Protein 6E4D (pdb70)

InterPro domains:
  IPR000914 Solute-binding protein family 5 domain [PF00496] (77-462)
  IPR030678 Peptide/nickel binding protein, MppA-type [PIRSF002741] (38-528)
  IPR039424 Solute-binding protein family 5 [PTHR30290] (8-529)

Nearest PDB structures (foldseek):
  6e4d-assembly1_A  TM=1.002E+00  e=0.000E+00  Mycobacterium tuberculosis
  6e3d-assembly1_A  TM=9.980E-01  e=0.000E+00  Mycobacterium tuberculosis
  7jls-assembly1_A  TM=9.996E-01  e=0.000E+00  Mycobacterium tuberculosis H37Rv
  8wdb-assembly1_A  TM=8.717E-01  e=2.546E-99  Mycobacterium tuberculosis H37Rv
  8xfc-assembly1_A  TM=8.555E-01  e=4.239E-90  Mycobacterium tuberculosis H37Rv

Structure (mmCIF, N/CA/C/O backbone):
data_6E4D
#
_entry.id   6E4D
#
_cell.length_a   52.620
_cell.length_b   68.951
_cell.length_c   62.108
_cell.angle_alpha   90.000
_cell.angle_beta   106.340
_cell.angle_gamma   90.000
#
_symmetry.space_group_name_H-M   'P 1 21 1'
#
loop_
_entity.id
_entity.type
_entity.pdbx_description
1 polymer 'Periplasmic dipeptide-binding lipoprotein DPPA'
2 polymer VAL-VAL-VAL-ALA
3 water water
#
loop_
_atom_site.group_PDB
_atom_site.id
_atom_site.type_symbol
_atom_site.label_atom_id
_atom_site.label_alt_id
_atom_site.label_comp_id
_atom_site.label_asym_id
_atom_site.label_entity_id
_atom_site.label_seq_id
_atom_site.pdbx_PDB_ins_code
_atom_site.Cartn_x
_atom_site.Cartn_y
_atom_site.Cartn_z
_atom_site.occupancy
_atom_site.B_iso_or_equiv
_atom_site.auth_seq_id
_atom_site.auth_comp_id
_atom_site.auth_asym_id
_atom_site.auth_atom_id
_atom_site.pdbx_PDB_model_num
ATOM 1 N N . PRO A 1 1 ? 24.776 7.537 -8.636 1.00 55.00 32 PRO A N 1
ATOM 2 C CA . PRO A 1 1 ? 23.868 6.634 -7.916 1.00 54.04 32 PRO A CA 1
ATOM 3 C C . PRO A 1 1 ? 22.476 7.231 -7.694 1.00 51.57 32 PRO A C 1
ATOM 4 O O . PRO A 1 1 ? 22.282 8.034 -6.782 1.00 51.64 32 PRO A O 1
ATOM 15 N N . ASP A 1 2 ? 21.519 6.828 -8.537 1.00 48.42 33 ASP A N 1
ATOM 16 C CA . ASP A 1 2 ? 20.158 7.348 -8.439 1.00 44.66 33 ASP A CA 1
ATOM 17 C C . ASP A 1 2 ? 19.518 7.013 -7.097 1.00 38.10 33 ASP A C 1
ATOM 18 O O . ASP A 1 2 ? 18.660 7.760 -6.614 1.00 38.65 33 ASP A O 1
ATOM 27 N N . VAL A 1 3 ? 19.913 5.906 -6.493 1.00 30.98 34 VAL A N 1
ATOM 28 C CA . VAL A 1 3 ? 19.289 5.416 -5.269 1.00 25.77 34 VAL A CA 1
ATOM 29 C C . VAL A 1 3 ? 19.736 6.253 -4.076 1.00 19.99 34 VAL A C 1
ATOM 30 O O . VAL A 1 3 ? 20.865 6.756 -4.028 1.00 19.58 34 VAL A O 1
ATOM 43 N N . VAL A 1 4 ? 18.838 6.403 -3.104 1.00 17.19 35 VAL A N 1
ATOM 44 C CA . VAL A 1 4 ? 19.144 7.099 -1.855 1.00 15.97 35 VAL A CA 1
ATOM 45 C C . VAL A 1 4 ? 19.908 6.156 -0.934 1.00 15.14 35 VAL A C 1
ATOM 46 O O . VAL A 1 4 ? 19.428 5.066 -0.609 1.00 14.72 35 VAL A O 1
ATOM 59 N N . LEU A 1 5 ? 21.083 6.588 -0.486 1.00 15.11 36 LEU A N 1
ATOM 60 C CA . LEU A 1 5 ? 21.926 5.805 0.408 1.00 15.30 36 LEU A CA 1
ATOM 61 C C . LEU A 1 5 ? 21.655 6.228 1.848 1.00 13.95 36 LEU A C 1
ATOM 62 O O . LEU A 1 5 ? 21.864 7.391 2.206 1.00 14.19 36 LEU A O 1
ATOM 78 N N . VAL A 1 6 ? 21.200 5.283 2.676 1.00 14.34 37 VAL A N 1
ATOM 79 C CA . VAL A 1 6 ? 20.875 5.555 4.071 1.00 12.77 37 VAL A CA 1
ATOM 80 C C . VAL A 1 6 ? 21.545 4.503 4.943 1.00 13.25 37 VAL A C 1
ATOM 81 O O . VAL A 1 6 ? 21.901 3.421 4.477 1.00 14.09 37 VAL A O 1
ATOM 94 N N . ASN A 1 7 ? 21.707 4.821 6.224 1.00 13.68 38 ASN A N 1
ATOM 95 C CA . ASN A 1 7 ? 22.330 3.868 7.132 1.00 13.32 38 ASN A CA 1
ATOM 96 C C . ASN A 1 7 ? 21.319 2.858 7.673 1.00 12.41 38 ASN A C 1
ATOM 97 O O . ASN A 1 7 ? 20.130 3.147 7.849 1.00 11.67 38 ASN A O 1
ATOM 108 N N . GLY A 1 8 ? 21.814 1.661 7.942 1.00 11.98 39 GLY A N 1
ATOM 109 C CA . GLY A 1 8 ? 21.037 0.648 8.615 1.00 12.14 39 GLY A CA 1
ATOM 110 C C . GLY A 1 8 ? 21.962 -0.364 9.254 1.00 11.95 39 GLY A C 1
ATOM 111 O O . GLY A 1 8 ? 23.141 -0.086 9.486 1.00 12.62 39 GLY A O 1
ATOM 115 N N . GLY A 1 9 ? 21.419 -1.552 9.524 1.00 12.28 40 GLY A N 1
ATOM 116 C CA . GLY A 1 9 ? 22.222 -2.654 10.031 1.00 11.85 40 GLY A CA 1
ATOM 117 C C . GLY A 1 9 ? 21.601 -3.991 9.692 1.00 11.84 40 GLY A C 1
ATOM 118 O O . GLY A 1 9 ? 20.416 -4.083 9.364 1.00 11.42 40 GLY A O 1
ATOM 122 N N . GLU A 1 10 ? 22.418 -5.036 9.787 1.00 12.01 41 GLU A N 1
ATOM 123 C CA . GLU A 1 10 ? 21.946 -6.379 9.486 1.00 12.18 41 GLU A CA 1
ATOM 124 C C . GLU A 1 10 ? 20.802 -6.730 10.433 1.00 11.99 41 GLU A C 1
ATOM 125 O O . GLU A 1 10 ? 20.959 -6.603 11.655 1.00 12.12 41 GLU A O 1
ATOM 137 N N . PRO A 1 11 ? 19.656 -7.165 9.926 1.00 12.97 42 PRO A N 1
ATOM 138 C CA . PRO A 1 11 ? 18.576 -7.604 10.808 1.00 13.72 42 PRO A CA 1
ATOM 139 C C . PRO A 1 11 ? 19.000 -8.826 11.601 1.00 13.55 42 PRO A C 1
ATOM 140 O O . PRO A 1 11 ? 19.566 -9.771 11.031 1.00 14.05 42 PRO A O 1
ATOM 151 N N . PRO A 1 12 ? 18.754 -8.859 12.913 1.00 13.32 43 PRO A N 1
ATOM 152 C CA . PRO A 1 12 ? 19.057 -10.087 13.669 1.00 13.90 43 PRO A CA 1
ATOM 153 C C . PRO A 1 12 ? 18.240 -11.281 13.235 1.00 14.46 43 PRO A C 1
ATOM 154 O O . PRO A 1 12 ? 18.684 -12.416 13.438 1.00 16.36 43 PRO A O 1
ATOM 165 N N . ASN A 1 13 ? 17.071 -11.077 12.644 1.00 13.56 44 ASN A N 1
ATOM 166 C CA . ASN A 1 13 ? 16.168 -12.174 12.340 1.00 12.38 44 ASN A CA 1
ATOM 167 C C . ASN A 1 13 ? 15.690 -12.103 10.905 1.00 12.11 44 ASN A C 1
ATOM 168 O O . ASN A 1 13 ? 15.760 -11.047 10.268 1.00 12.46 44 ASN A O 1
ATOM 179 N N . PRO A 1 14 ? 15.180 -13.213 10.370 1.00 13.20 45 PRO A N 1
ATOM 180 C CA . PRO A 1 14 ? 14.633 -13.196 9.012 1.00 13.16 45 PRO A CA 1
ATOM 181 C C . PRO A 1 14 ? 13.530 -12.159 8.877 1.00 12.42 45 PRO A C 1
ATOM 182 O O . PRO A 1 14 ? 12.903 -11.737 9.851 1.00 12.07 45 PRO A O 1
ATOM 193 N N . LEU A 1 15 ? 13.288 -11.760 7.630 1.00 11.55 46 LEU A N 1
ATOM 194 C CA . LEU A 1 15 ? 12.393 -10.642 7.324 1.00 11.70 46 LEU A CA 1
ATOM 195 C C . LEU A 1 15 ? 10.942 -11.117 7.240 1.00 12.17 46 LEU A C 1
ATOM 196 O O . LEU A 1 15 ? 10.299 -11.094 6.194 1.00 13.73 46 LEU A O 1
ATOM 212 N N . ILE A 1 16 ? 10.440 -11.537 8.391 1.00 10.88 47 ILE A N 1
ATOM 213 C CA . ILE A 1 16 ? 9.050 -11.916 8.621 1.00 10.85 47 ILE A CA 1
ATOM 214 C C . ILE A 1 16 ? 8.457 -10.857 9.541 1.00 10.40 47 ILE A C 1
ATOM 215 O O . ILE A 1 16 ? 8.993 -10.643 10.635 1.00 10.09 47 ILE A O 1
ATOM 231 N N . PRO A 1 17 ? 7.384 -10.159 9.152 1.00 9.57 48 PRO A N 1
ATOM 232 C CA . PRO A 1 17 ? 6.876 -9.087 10.031 1.00 9.94 48 PRO A CA 1
ATOM 233 C C . PRO A 1 17 ? 6.610 -9.508 11.473 1.00 9.40 48 PRO A C 1
ATOM 234 O O . PRO A 1 17 ? 7.075 -8.835 12.403 1.00 10.18 48 PRO A O 1
ATOM 245 N N . THR A 1 18 ? 5.896 -10.610 11.700 1.00 9.73 49 THR A N 1
ATOM 246 C CA . THR A 1 18 ? 5.608 -10.991 13.077 1.00 9.70 49 THR A CA 1
ATOM 247 C C . THR A 1 18 ? 6.835 -11.499 13.814 1.00 9.59 49 THR A C 1
ATOM 248 O O . THR A 1 18 ? 6.777 -11.666 15.040 1.00 10.83 49 THR A O 1
ATOM 259 N N . GLY A 1 19 ? 7.935 -11.742 13.104 1.00 8.87 50 GLY A N 1
ATOM 260 C CA . GLY A 1 19 ? 9.162 -12.209 13.710 1.00 10.55 50 GLY A CA 1
ATOM 261 C C . GLY A 1 19 ? 10.184 -11.119 13.920 1.00 10.86 50 GLY A C 1
ATOM 262 O O . GLY A 1 19 ? 11.334 -11.419 14.264 1.00 12.73 50 GLY A O 1
ATOM 266 N N . THR A 1 20 ? 9.806 -9.862 13.721 1.00 9.79 51 THR A N 1
ATOM 267 C CA . THR A 1 20 ? 10.721 -8.726 13.768 1.00 9.21 51 THR A CA 1
ATOM 268 C C . THR A 1 20 ? 10.335 -7.826 14.934 1.00 10.41 51 THR A C 1
ATOM 269 O O . THR A 1 20 ? 9.232 -7.272 14.956 1.00 12.13 51 THR A O 1
ATOM 280 N N . ASN A 1 21 ? 11.242 -7.679 15.901 1.00 9.66 52 ASN A N 1
ATOM 281 C CA . ASN A 1 21 ? 11.009 -6.805 17.043 1.00 9.62 52 ASN A CA 1
ATOM 282 C C . ASN A 1 21 ? 12.070 -5.724 17.189 1.00 9.38 52 ASN A C 1
ATOM 283 O O . ASN A 1 21 ? 12.155 -5.102 18.253 1.00 10.36 52 ASN A O 1
ATOM 294 N N . ASP A 1 22 ? 12.878 -5.479 16.158 1.00 9.44 53 ASP A N 1
ATOM 295 C CA . ASP A 1 22 ? 14.021 -4.585 16.267 1.00 10.38 53 ASP A CA 1
ATOM 296 C C . ASP A 1 22 ? 14.013 -3.600 15.107 1.00 9.88 53 ASP A C 1
ATOM 297 O O . ASP A 1 22 ? 13.375 -3.827 14.077 1.00 10.13 53 ASP A O 1
ATOM 306 N N . SER A 1 23 ? 14.765 -2.510 15.277 1.00 10.69 54 SER A N 1
ATOM 307 C CA . SER A 1 23 ? 14.754 -1.416 14.314 1.00 12.38 54 SER A CA 1
ATOM 308 C C . SER A 1 23 ? 15.546 -1.705 13.040 1.00 11.39 54 SER A C 1
ATOM 309 O O . SER A 1 23 ? 15.264 -1.085 12.005 1.00 11.56 54 SER A O 1
ATOM 317 N N . ASN A 1 24 ? 16.533 -2.605 13.084 1.00 11.82 55 ASN A N 1
ATOM 318 C CA . ASN A 1 24 ? 17.261 -2.945 11.863 1.00 11.83 55 ASN A CA 1
ATOM 319 C C . ASN A 1 24 ? 16.351 -3.679 10.889 1.00 10.71 55 ASN A C 1
ATOM 320 O O . ASN A 1 24 ? 16.204 -3.274 9.730 1.00 10.44 55 ASN A O 1
ATOM 331 N N . GLY A 1 25 ? 15.734 -4.768 11.343 1.00 10.08 56 GLY A N 1
ATOM 332 C CA . GLY A 1 25 ? 14.747 -5.435 10.518 1.00 10.32 56 GLY A CA 1
ATOM 333 C C . GLY A 1 25 ? 13.536 -4.563 10.255 1.00 10.17 56 GLY A C 1
ATOM 334 O O . GLY A 1 25 ? 12.972 -4.588 9.162 1.00 9.95 56 GLY A O 1
ATOM 338 N N . GLY A 1 26 ? 13.120 -3.792 11.260 1.00 10.23 57 GLY A N 1
ATOM 339 C CA . GLY A 1 26 ? 11.904 -3.012 11.132 1.00 10.28 57 GLY A CA 1
ATOM 340 C C . GLY A 1 26 ? 11.985 -1.981 10.029 1.00 11.09 57 GLY A C 1
ATOM 341 O O . GLY A 1 26 ? 11.030 -1.793 9.277 1.00 10.59 57 GLY A O 1
ATOM 345 N N . ARG A 1 27 ? 13.131 -1.310 9.899 1.00 11.24 58 ARG A N 1
ATOM 346 C CA . ARG A 1 27 ? 13.213 -0.293 8.858 1.00 12.17 58 ARG A CA 1
ATOM 347 C C . ARG A 1 27 ? 13.154 -0.885 7.452 1.00 11.96 58 ARG A C 1
ATOM 348 O O . ARG A 1 27 ? 12.770 -0.179 6.520 1.00 12.67 58 ARG A O 1
ATOM 369 N N . ILE A 1 28 ? 13.499 -2.163 7.282 1.00 10.66 59 ILE A N 1
ATOM 370 C CA . ILE A 1 28 ? 13.341 -2.833 5.991 1.00 10.51 59 ILE A CA 1
ATOM 371 C C . ILE A 1 28 ? 11.893 -3.287 5.796 1.00 10.47 59 ILE A C 1
ATOM 372 O O . ILE A 1 28 ? 11.262 -3.045 4.749 1.00 10.69 59 ILE A O 1
ATOM 388 N N . ILE A 1 29 ? 11.372 -4.000 6.798 1.00 10.04 60 ILE A N 1
ATOM 389 C CA . ILE A 1 29 ? 10.011 -4.524 6.750 1.00 11.24 60 ILE A CA 1
ATOM 390 C C . ILE A 1 29 ? 9.026 -3.421 6.401 1.00 10.10 60 ILE A C 1
ATOM 391 O O . ILE A 1 29 ? 8.107 -3.623 5.598 1.00 10.56 60 ILE A O 1
ATOM 407 N N . ASP A 1 30 ? 9.203 -2.236 6.989 1.00 9.96 61 ASP A N 1
ATOM 408 C CA . ASP A 1 30 ? 8.235 -1.170 6.769 1.00 10.45 61 ASP A CA 1
ATOM 409 C C . ASP A 1 30 ? 8.329 -0.561 5.377 1.00 10.68 61 ASP A C 1
ATOM 410 O O . ASP A 1 30 ? 7.442 0.209 4.998 1.00 10.97 61 ASP A O 1
ATOM 419 N N . ARG A 1 31 ? 9.381 -0.864 4.619 1.00 10.35 62 ARG A N 1
ATOM 420 C CA . ARG A 1 31 ? 9.427 -0.466 3.219 1.00 10.62 62 ARG A CA 1
ATOM 421 C C . ARG A 1 31 ? 8.750 -1.484 2.324 1.00 10.42 62 ARG A C 1
ATOM 422 O O . ARG A 1 31 ? 8.272 -1.122 1.236 1.00 11.86 62 ARG A O 1
ATOM 443 N N . LEU A 1 32 ? 8.711 -2.752 2.765 1.00 10.47 63 LEU A N 1
ATOM 444 C CA . LEU A 1 32 ? 8.262 -3.848 1.903 1.00 10.32 63 LEU A CA 1
ATOM 445 C C . LEU A 1 32 ? 6.770 -4.163 1.966 1.00 9.56 63 LEU A C 1
ATOM 446 O O . LEU A 1 32 ? 6.274 -4.880 1.082 1.00 10.98 63 LEU A O 1
ATOM 462 N N . PHE A 1 33 ? 6.051 -3.693 2.983 1.00 9.85 64 PHE A N 1
ATOM 463 C CA . PHE A 1 33 ? 4.658 -4.060 3.189 1.00 10.06 64 PHE A CA 1
ATOM 464 C C . PHE A 1 33 ? 3.795 -2.822 3.367 1.00 10.84 64 PHE A C 1
ATOM 465 O O . PHE A 1 33 ? 4.276 -1.745 3.723 1.00 11.44 64 PHE A O 1
ATOM 482 N N . ALA A 1 34 ? 2.499 -3.001 3.108 1.00 11.23 65 ALA A N 1
ATOM 483 C CA . ALA A 1 34 ? 1.483 -2.012 3.431 1.00 11.28 65 ALA A CA 1
ATOM 484 C C . ALA A 1 34 ? 0.397 -2.686 4.258 1.00 10.16 65 ALA A C 1
ATOM 485 O O . ALA A 1 34 ? -0.096 -3.760 3.894 1.00 10.43 65 ALA A O 1
ATOM 492 N N . GLY A 1 35 ? 0.066 -2.077 5.399 1.00 10.95 66 GLY A N 1
ATOM 493 C CA . GLY A 1 35 ? -0.943 -2.599 6.293 1.00 10.93 66 GLY A CA 1
ATOM 494 C C . GLY A 1 35 ? -2.297 -1.912 6.145 1.00 9.53 66 GLY A C 1
ATOM 495 O O . GLY A 1 35 ? -2.527 -1.068 5.280 1.00 10.30 66 GLY A O 1
ATOM 499 N N . LEU A 1 36 ? -3.214 -2.308 7.034 1.00 9.18 67 LEU A N 1
ATOM 500 C CA . LEU A 1 36 ? -4.562 -1.756 7.016 1.00 10.75 67 LEU A CA 1
ATOM 501 C C . LEU A 1 36 ? -4.532 -0.241 7.122 1.00 10.01 67 LEU A C 1
ATOM 502 O O . LEU A 1 36 ? -5.282 0.452 6.420 1.00 10.87 67 LEU A O 1
ATOM 518 N N . MET A 1 37 ? -3.684 0.282 8.007 1.00 9.44 68 MET A N 1
ATOM 519 C CA . MET A 1 37 ? -3.393 1.702 8.133 1.00 9.25 68 MET A CA 1
ATOM 520 C C . MET A 1 37 ? -1.931 1.937 7.778 1.00 9.43 68 MET A C 1
ATOM 521 O O . MET A 1 37 ? -1.096 1.031 7.863 1.00 10.46 68 MET A O 1
ATOM 535 N N . SER A 1 38 ? -1.629 3.178 7.406 1.00 9.89 69 SER A N 1
ATOM 536 C CA . SER A 1 38 ? -0.261 3.659 7.289 1.00 10.78 69 SER A CA 1
ATOM 537 C C . SER A 1 38 ? -0.099 4.859 8.211 1.00 10.61 69 SER A C 1
ATOM 538 O O . SER A 1 38 ? -1.073 5.540 8.537 1.00 11.58 69 SER A O 1
ATOM 546 N N . TYR A 1 39 ? 1.130 5.110 8.643 1.00 10.80 70 TYR A N 1
ATOM 547 C CA . TYR A 1 39 ? 1.419 6.212 9.551 1.00 11.09 70 TYR A CA 1
ATOM 548 C C . TYR A 1 39 ? 2.106 7.344 8.803 1.00 11.94 70 TYR A C 1
ATOM 549 O O . TYR A 1 39 ? 3.003 7.105 7.985 1.00 13.51 70 TYR A O 1
ATOM 567 N N . ASP A 1 40 ? 1.699 8.577 9.104 1.00 12.65 71 ASP A N 1
ATOM 568 C CA . ASP A 1 40 ? 2.426 9.736 8.607 1.00 13.88 71 ASP A CA 1
ATOM 569 C C . ASP A 1 40 ? 3.628 10.034 9.506 1.00 13.67 71 ASP A C 1
ATOM 570 O O . ASP A 1 40 ? 3.944 9.298 10.445 1.00 13.22 71 ASP A O 1
ATOM 579 N N . ALA A 1 41 ? 4.310 11.140 9.209 1.00 15.20 72 ALA A N 1
ATOM 580 C CA . ALA A 1 41 ? 5.562 11.447 9.889 1.00 15.38 72 ALA A CA 1
ATOM 581 C C . ALA A 1 41 ? 5.372 11.730 11.371 1.00 15.24 72 ALA A C 1
ATOM 582 O O . ALA A 1 41 ? 6.333 11.593 12.134 1.00 15.57 72 ALA A O 1
ATOM 589 N N . VAL A 1 42 ? 4.168 12.112 11.802 1.00 15.31 73 VAL A N 1
ATOM 590 C CA . VAL A 1 42 ? 3.900 12.330 13.223 1.00 16.11 73 VAL A CA 1
ATOM 591 C C . VAL A 1 42 ? 3.201 11.136 13.869 1.00 15.48 73 VAL A C 1
ATOM 592 O O . VAL A 1 42 ? 2.780 11.221 15.026 1.00 16.20 73 VAL A O 1
ATOM 605 N N . GLY A 1 43 ? 3.069 10.023 13.150 1.00 13.58 74 GLY A N 1
ATOM 606 C CA . GLY A 1 43 ? 2.510 8.813 13.714 1.00 13.83 74 GLY A CA 1
ATOM 607 C C . GLY A 1 43 ? 1.003 8.727 13.669 1.00 14.67 74 GLY A C 1
ATOM 608 O O . GLY A 1 43 ? 0.433 7.842 14.321 1.00 16.18 74 GLY A O 1
ATOM 612 N N . LYS A 1 44 ? 0.340 9.608 12.920 1.00 13.97 75 LYS A N 1
ATOM 613 C CA . LYS A 1 44 ? -1.105 9.538 12.796 1.00 14.51 75 LYS A CA 1
ATOM 614 C C . LYS A 1 44 ? -1.460 8.502 11.736 1.00 13.25 75 LYS A C 1
ATOM 615 O O . LYS A 1 44 ? -0.866 8.510 10.654 1.00 12.81 75 LYS A O 1
ATOM 634 N N . PRO A 1 45 ? -2.403 7.604 12.003 1.00 13.14 76 PRO A N 1
ATOM 635 C CA . PRO A 1 45 ? -2.776 6.595 11.008 1.00 12.87 76 PRO A CA 1
ATOM 636 C C . PRO A 1 45 ? -3.844 7.083 10.040 1.00 12.77 76 PRO A C 1
ATOM 637 O O . PRO A 1 45 ? -4.720 7.880 10.380 1.00 14.76 76 PRO A O 1
ATOM 648 N N . SER A 1 46 ? -3.747 6.573 8.808 1.00 11.51 77 SER A N 1
ATOM 649 C CA . SER A 1 46 ? -4.743 6.757 7.758 1.00 11.88 77 SER A CA 1
ATOM 650 C C . SER A 1 46 ? -5.011 5.417 7.101 1.00 11.23 77 SER A C 1
ATOM 651 O O . SER A 1 46 ? -4.124 4.563 7.011 1.00 11.26 77 SER A O 1
ATOM 659 N N . LEU A 1 47 ? -6.243 5.246 6.628 1.00 10.33 78 LEU A N 1
ATOM 660 C CA . LEU A 1 47 ? -6.596 4.025 5.919 1.00 10.16 78 LEU A CA 1
ATOM 661 C C . LEU A 1 47 ? -5.667 3.839 4.728 1.00 9.97 78 LEU A C 1
ATOM 662 O O . LEU A 1 47 ? -5.437 4.771 3.949 1.00 11.33 78 LEU A O 1
ATOM 678 N N . GLU A 1 48 ? -5.139 2.622 4.593 1.00 10.34 79 GLU A N 1
ATOM 679 C CA . GLU A 1 48 ? -4.174 2.286 3.554 1.00 10.16 79 GLU A CA 1
ATOM 680 C C . GLU A 1 48 ? -4.734 1.104 2.765 1.00 10.64 79 GLU A C 1
ATOM 681 O O . GLU A 1 48 ? -5.447 1.311 1.777 1.00 11.49 79 GLU A O 1
ATOM 693 N N . VAL A 1 49 ? -4.466 -0.133 3.196 1.00 9.72 80 VAL A N 1
ATOM 694 C CA . VAL A 1 49 ? -5.073 -1.290 2.538 1.00 10.27 80 VAL A CA 1
ATOM 695 C C . VAL A 1 49 ? -6.530 -1.448 2.958 1.00 10.13 80 VAL A C 1
ATOM 696 O O . VAL A 1 49 ? -7.341 -1.977 2.192 1.00 11.64 80 VAL A O 1
ATOM 709 N N . ALA A 1 50 ? -6.896 -0.997 4.155 1.00 11.20 81 ALA A N 1
ATOM 710 C CA . ALA A 1 50 ? -8.286 -1.078 4.586 1.00 11.19 81 ALA A CA 1
ATOM 711 C C . ALA A 1 50 ? -9.132 -0.030 3.876 1.00 12.99 81 ALA A C 1
ATOM 712 O O . ALA A 1 50 ? -8.753 1.138 3.785 1.00 12.85 81 ALA A O 1
ATOM 719 N N . GLN A 1 51 ? -10.292 -0.459 3.382 1.00 13.57 82 GLN A N 1
ATOM 720 C CA . GLN A 1 51 ? -11.317 0.473 2.933 1.00 14.59 82 GLN A CA 1
ATOM 721 C C . GLN A 1 51 ? -12.028 1.123 4.112 1.00 14.28 82 GLN A C 1
ATOM 722 O O . GLN A 1 51 ? -12.417 2.295 4.035 1.00 15.02 82 GLN A O 1
ATOM 736 N N . SER A 1 52 ? -12.214 0.383 5.201 1.00 13.74 83 SER A N 1
ATOM 737 C CA . SER A 1 52 ? -12.820 0.931 6.404 1.00 14.36 83 SER A CA 1
ATOM 738 C C . SER A 1 52 ? -12.408 0.078 7.593 1.00 12.82 83 SER A C 1
ATOM 739 O O . SER A 1 52 ? -12.192 -1.132 7.465 1.00 13.54 83 SER A O 1
ATOM 747 N N . ILE A 1 53 ? -12.306 0.729 8.749 1.00 12.65 84 ILE A N 1
ATOM 748 C CA . ILE A 1 53 ? -12.084 0.068 10.030 1.00 12.80 84 ILE A CA 1
ATOM 749 C C . ILE A 1 53 ? -13.108 0.673 10.982 1.00 13.91 84 ILE A C 1
ATOM 750 O O . ILE A 1 53 ? -13.007 1.855 11.337 1.00 16.91 84 ILE A O 1
ATOM 766 N N . GLU A 1 54 ? -14.095 -0.121 11.387 1.00 14.04 85 GLU A N 1
ATOM 767 C CA . GLU A 1 54 ? -15.228 0.367 12.165 1.00 15.22 85 GLU A CA 1
ATOM 768 C C . GLU A 1 54 ? -15.242 -0.304 13.526 1.00 15.01 85 GLU A C 1
ATOM 769 O O . GLU A 1 54 ? -15.249 -1.536 13.615 1.00 16.82 85 GLU A O 1
ATOM 781 N N . SER A 1 55 ? -15.250 0.509 14.578 1.00 16.81 86 SER A N 1
ATOM 782 C CA . SER A 1 55 ? -15.533 0.035 15.926 1.00 17.43 86 SER A CA 1
ATOM 783 C C . SER A 1 55 ? -16.162 1.179 16.698 1.00 19.54 86 SER A C 1
ATOM 784 O O . SER A 1 55 ? -15.574 2.260 16.794 1.00 21.41 86 SER A O 1
ATOM 792 N N . ALA A 1 56 ? -17.351 0.941 17.243 1.00 19.97 87 ALA A N 1
ATOM 793 C CA . ALA A 1 56 ? -17.987 1.905 18.126 1.00 22.35 87 ALA A CA 1
ATOM 794 C C . ALA A 1 56 ? -17.568 1.731 19.579 1.00 25.17 87 ALA A C 1
ATOM 795 O O . ALA A 1 56 ? -17.845 2.613 20.399 1.00 26.96 87 ALA A O 1
ATOM 802 N N . ASP A 1 57 ? -16.887 0.632 19.911 1.00 24.67 88 ASP A N 1
ATOM 803 C CA . ASP A 1 57 ? -16.721 0.222 21.296 1.00 23.61 88 ASP A CA 1
ATOM 804 C C . ASP A 1 57 ? -15.306 -0.194 21.669 1.00 22.93 88 ASP A C 1
ATOM 805 O O . ASP A 1 57 ? -15.068 -0.505 22.842 1.00 24.14 88 ASP A O 1
ATOM 814 N N . ASN A 1 58 ? -14.362 -0.203 20.726 1.00 20.16 89 ASN A N 1
ATOM 815 C CA . ASN A 1 58 ? -13.002 -0.684 20.966 1.00 20.34 89 ASN A CA 1
ATOM 816 C C . ASN A 1 58 ? -12.975 -2.151 21.383 1.00 17.05 89 ASN A C 1
ATOM 817 O O . ASN A 1 58 ? -11.981 -2.620 21.948 1.00 16.36 89 ASN A O 1
ATOM 828 N N . VAL A 1 59 ? -14.065 -2.869 21.101 1.00 15.96 90 VAL A N 1
ATOM 829 C CA . VAL A 1 59 ? -14.184 -4.300 21.349 1.00 15.24 90 VAL A CA 1
ATOM 830 C C . VAL A 1 59 ? -14.465 -5.055 20.059 1.00 14.05 90 VAL A C 1
ATOM 831 O O . VAL A 1 59 ? -13.793 -6.044 19.740 1.00 14.11 90 VAL A O 1
ATOM 844 N N . ASN A 1 60 ? -15.470 -4.613 19.312 1.00 14.24 91 ASN A N 1
ATOM 845 C CA . ASN A 1 60 ? -15.878 -5.249 18.072 1.00 15.05 91 ASN A CA 1
ATOM 846 C C . ASN A 1 60 ? -15.412 -4.389 16.910 1.00 15.57 91 ASN A C 1
ATOM 847 O O . ASN A 1 60 ? -15.686 -3.187 16.877 1.00 15.97 91 ASN A O 1
ATOM 858 N N . TYR A 1 61 ? -14.721 -5.009 15.962 1.00 14.54 92 TYR A N 1
ATOM 859 C CA . TYR A 1 61 ? -14.173 -4.329 14.804 1.00 14.77 92 TYR A CA 1
ATOM 860 C C . TYR A 1 61 ? -14.680 -5.008 13.549 1.00 14.82 92 TYR A C 1
ATOM 861 O O . TYR A 1 61 ? -14.673 -6.238 13.452 1.00 16.26 92 TYR A O 1
ATOM 879 N N . ARG A 1 62 ? -15.096 -4.201 12.585 1.00 13.99 93 ARG A N 1
ATOM 880 C CA . ARG A 1 62 ? -15.398 -4.672 11.244 1.00 13.71 93 ARG A CA 1
ATOM 881 C C . ARG A 1 62 ? -14.377 -4.031 10.312 1.00 14.16 93 ARG A C 1
ATOM 882 O O . ARG A 1 62 ? -14.243 -2.804 10.292 1.00 14.73 93 ARG A O 1
ATOM 903 N N . ILE A 1 63 ? -13.637 -4.853 9.573 1.00 13.12 94 ILE A N 1
ATOM 904 C CA . ILE A 1 63 ? -12.559 -4.388 8.711 1.00 12.69 94 ILE A CA 1
ATOM 905 C C . ILE A 1 63 ? -12.879 -4.835 7.293 1.00 12.66 94 ILE A C 1
ATOM 906 O O . ILE A 1 63 ? -13.075 -6.031 7.041 1.00 12.70 94 ILE A O 1
ATOM 922 N N . THR A 1 64 ? -12.940 -3.881 6.372 1.00 13.12 95 THR A N 1
ATOM 923 C CA . THR A 1 64 ? -13.084 -4.187 4.955 1.00 14.28 95 THR A CA 1
ATOM 924 C C . THR A 1 64 ? -11.784 -3.831 4.251 1.00 13.25 95 THR A C 1
ATOM 925 O O . THR A 1 64 ? -11.145 -2.832 4.583 1.00 14.34 95 THR A O 1
ATOM 936 N N . VAL A 1 65 ? -11.397 -4.671 3.299 1.00 12.42 96 VAL A N 1
ATOM 937 C CA . VAL A 1 65 ? -10.137 -4.552 2.576 1.00 13.05 96 VAL A CA 1
ATOM 938 C C . VAL A 1 65 ? -10.432 -3.938 1.215 1.00 13.83 96 VAL A C 1
ATOM 939 O O . VAL A 1 65 ? -11.356 -4.375 0.517 1.00 14.97 96 VAL A O 1
ATOM 952 N N . LYS A 1 66 ? -9.647 -2.938 0.831 1.00 13.14 97 LYS A N 1
ATOM 953 C CA . LYS A 1 66 ? -9.807 -2.356 -0.491 1.00 14.31 97 LYS A CA 1
ATOM 954 C C . LYS A 1 66 ? -9.552 -3.422 -1.552 1.00 15.27 97 LYS A C 1
ATOM 955 O O . LYS A 1 66 ? -8.585 -4.185 -1.451 1.00 15.64 97 LYS A O 1
ATOM 974 N N . PRO A 1 67 ? -10.373 -3.489 -2.592 1.00 16.10 98 PRO A N 1
ATOM 975 C CA . PRO A 1 67 ? -10.119 -4.460 -3.658 1.00 15.76 98 PRO A CA 1
ATOM 976 C C . PRO A 1 67 ? -8.941 -4.034 -4.523 1.00 15.31 98 PRO A C 1
ATOM 977 O O . PRO A 1 67 ? -8.588 -2.856 -4.602 1.00 16.27 98 PRO A O 1
ATOM 988 N N . GLY A 1 68 ? -8.320 -5.022 -5.172 1.00 15.82 99 GLY A N 1
ATOM 989 C CA . GLY A 1 68 ? -7.296 -4.764 -6.165 1.00 17.79 99 GLY A CA 1
ATOM 990 C C . GLY A 1 68 ? -5.867 -4.666 -5.670 1.00 17.85 99 GLY A C 1
ATOM 991 O O . GLY A 1 68 ? -4.971 -4.392 -6.479 1.00 19.25 99 GLY A O 1
ATOM 995 N N . TRP A 1 69 ? -5.614 -4.863 -4.380 1.00 16.42 100 TRP A N 1
ATOM 996 C CA . TRP A 1 69 ? -4.245 -4.884 -3.886 1.00 15.62 100 TRP A CA 1
ATOM 997 C C . TRP A 1 69 ? -3.618 -6.238 -4.180 1.00 14.97 100 TRP A C 1
ATOM 998 O O . TRP A 1 69 ? -4.292 -7.269 -4.162 1.00 15.87 100 TRP A O 1
ATOM 1019 N N . LYS A 1 70 ? -2.331 -6.219 -4.475 1.00 16.15 101 LYS A N 1
ATOM 1020 C CA . LYS A 1 70 ? -1.615 -7.497 -4.703 1.00 16.36 101 LYS A CA 1
ATOM 1021 C C . LYS A 1 70 ? -0.182 -7.434 -4.170 1.00 15.41 101 LYS A C 1
ATOM 1022 O O . LYS A 1 70 ? 0.337 -6.333 -3.912 1.00 15.71 101 LYS A O 1
ATOM 1041 N N . PHE A 1 71 ? 0.366 -8.612 -3.933 1.00 14.97 102 PHE A N 1
ATOM 1042 C CA . PHE A 1 71 ? 1.769 -8.782 -3.611 1.00 14.10 102 PHE A CA 1
ATOM 1043 C C . PHE A 1 71 ? 2.589 -8.779 -4.900 1.00 14.07 102 PHE A C 1
ATOM 1044 O O . PHE A 1 71 ? 2.052 -8.905 -6.006 1.00 14.48 102 PHE A O 1
ATOM 1061 N N . THR A 1 72 ? 3.908 -8.629 -4.758 1.00 14.50 103 THR A N 1
ATOM 1062 C CA . THR A 1 72 ? 4.764 -8.508 -5.934 1.00 15.24 103 THR A CA 1
ATOM 1063 C C . THR A 1 72 ? 4.940 -9.825 -6.674 1.00 15.99 103 THR A C 1
ATOM 1064 O O . THR A 1 72 ? 5.550 -9.828 -7.749 1.00 18.67 103 THR A O 1
ATOM 1075 N N . ASP A 1 73 ? 4.424 -10.932 -6.144 1.00 15.73 104 ASP A N 1
ATOM 1076 C CA . ASP A 1 73 ? 4.347 -12.169 -6.910 1.00 16.66 104 ASP A CA 1
ATOM 1077 C C . ASP A 1 73 ? 3.075 -12.244 -7.742 1.00 18.05 104 ASP A C 1
ATOM 1078 O O . ASP A 1 73 ? 2.844 -13.256 -8.414 1.00 19.18 104 ASP A O 1
ATOM 1087 N N . GLY A 1 74 ? 2.261 -11.184 -7.722 1.00 18.24 105 GLY A N 1
ATOM 1088 C CA . GLY A 1 74 ? 1.033 -11.123 -8.480 1.00 19.35 105 GLY A CA 1
ATOM 1089 C C . GLY A 1 74 ? -0.207 -11.572 -7.736 1.00 19.52 105 GLY A C 1
ATOM 1090 O O . GLY A 1 74 ? -1.321 -11.324 -8.220 1.00 20.60 105 GLY A O 1
ATOM 1094 N N . SER A 1 75 ? -0.055 -12.224 -6.569 1.00 19.04 106 SER A N 1
ATOM 1095 C CA . SER A 1 75 ? -1.214 -12.775 -5.883 1.00 17.82 106 SER A CA 1
ATOM 1096 C C . SER A 1 75 ? -1.963 -11.670 -5.136 1.00 17.19 106 SER A C 1
ATOM 1097 O O . SER A 1 75 ? -1.367 -10.658 -4.754 1.00 16.06 106 SER A O 1
ATOM 1105 N N . PRO A 1 76 ? -3.266 -11.841 -4.918 1.00 17.83 107 PRO A N 1
ATOM 1106 C CA . PRO A 1 76 ? -4.062 -10.773 -4.303 1.00 17.29 107 PRO A CA 1
ATOM 1107 C C . PRO A 1 76 ? -3.896 -10.690 -2.792 1.00 15.93 107 PRO A C 1
ATOM 1108 O O . PRO A 1 76 ? -3.618 -11.677 -2.109 1.00 16.30 107 PRO A O 1
ATOM 1119 N N . VAL A 1 77 ? -4.097 -9.479 -2.280 1.00 14.63 108 VAL A N 1
ATOM 1120 C CA . VAL A 1 77 ? -4.191 -9.235 -0.843 1.00 13.22 108 VAL A CA 1
ATOM 1121 C C . VAL A 1 77 ? -5.661 -9.348 -0.462 1.00 15.01 108 VAL A C 1
ATOM 1122 O O . VAL A 1 77 ? -6.487 -8.551 -0.915 1.00 17.09 108 VAL A O 1
ATOM 1135 N N . THR A 1 78 ? -5.990 -10.319 0.375 1.00 14.36 109 THR A N 1
ATOM 1136 C CA . THR A 1 78 ? -7.372 -10.570 0.754 1.00 14.39 109 THR A CA 1
ATOM 1137 C C . THR A 1 78 ? -7.496 -10.516 2.270 1.00 13.00 109 THR A C 1
ATOM 1138 O O . THR A 1 78 ? -6.514 -10.354 2.992 1.00 12.22 109 THR A O 1
ATOM 1149 N N . ALA A 1 79 ? -8.725 -10.672 2.762 1.00 13.34 110 ALA A N 1
ATOM 1150 C CA . ALA A 1 79 ? -8.905 -10.816 4.201 1.00 13.32 110 ALA A CA 1
ATOM 1151 C C . ALA A 1 79 ? -8.063 -11.962 4.748 1.00 13.68 110 ALA A C 1
ATOM 1152 O O . ALA A 1 79 ? -7.559 -11.878 5.870 1.00 13.44 110 ALA A O 1
ATOM 1159 N N . HIS A 1 80 ? -7.881 -13.030 3.963 1.00 13.66 111 HIS A N 1
ATOM 1160 C CA . HIS A 1 80 ? -7.088 -14.171 4.419 1.00 15.09 111 HIS A CA 1
ATOM 1161 C C . HIS A 1 80 ? -5.623 -13.809 4.588 1.00 14.34 111 HIS A C 1
ATOM 1162 O O . HIS A 1 80 ? -4.960 -14.310 5.499 1.00 14.01 111 HIS A O 1
ATOM 1176 N N . SER A 1 81 ? -5.096 -12.954 3.715 1.00 13.55 112 SER A N 1
ATOM 1177 C CA . SER A 1 81 ? -3.715 -12.513 3.847 1.00 13.05 112 SER A CA 1
ATOM 1178 C C . SER A 1 81 ? -3.465 -11.881 5.207 1.00 12.05 112 SER A C 1
ATOM 1179 O O . SER A 1 81 ? -2.361 -12.004 5.754 1.00 13.44 112 SER A O 1
ATOM 1187 N N . PHE A 1 82 ? -4.467 -11.191 5.758 1.00 10.77 113 PHE A N 1
ATOM 1188 C CA . PHE A 1 82 ? -4.351 -10.626 7.098 1.00 10.67 113 PHE A CA 1
ATOM 1189 C C . PHE A 1 82 ? -4.608 -11.684 8.166 1.00 10.91 113 PHE A C 1
ATOM 1190 O O . PHE A 1 82 ? -3.792 -11.873 9.069 1.00 11.42 113 PHE A O 1
ATOM 1207 N N . VAL A 1 83 ? -5.742 -12.376 8.088 1.00 11.50 114 VAL A N 1
ATOM 1208 C CA . VAL A 1 83 ? -6.119 -13.287 9.167 1.00 12.52 114 VAL A CA 1
ATOM 1209 C C . VAL A 1 83 ? -5.090 -14.400 9.334 1.00 11.45 114 VAL A C 1
ATOM 1210 O O . VAL A 1 83 ? -4.727 -14.758 10.463 1.00 11.31 114 VAL A O 1
ATOM 1223 N N . ASP A 1 84 ? -4.606 -14.971 8.225 1.00 12.01 115 ASP A N 1
ATOM 1224 C CA . ASP A 1 84 ? -3.616 -16.039 8.314 1.00 12.01 115 ASP A CA 1
ATOM 1225 C C . ASP A 1 84 ? -2.312 -15.530 8.922 1.00 11.08 115 ASP A C 1
ATOM 1226 O O . ASP A 1 84 ? -1.674 -16.231 9.715 1.00 11.30 115 ASP A O 1
ATOM 1235 N N . ALA A 1 85 ? -1.910 -14.303 8.582 1.00 10.57 116 ALA A N 1
ATOM 1236 C CA . ALA A 1 85 ? -0.679 -13.742 9.132 1.00 9.98 116 ALA A CA 1
ATOM 1237 C C . ALA A 1 85 ? -0.826 -13.464 10.622 1.00 9.16 116 ALA A C 1
ATOM 1238 O O . ALA A 1 85 ? 0.105 -13.702 11.409 1.00 9.99 116 ALA A O 1
ATOM 1245 N N . TRP A 1 86 ? -1.994 -12.968 11.035 1.00 9.59 117 TRP A N 1
ATOM 1246 C CA . TRP A 1 86 ? -2.198 -12.663 12.447 1.00 10.48 117 TRP A CA 1
ATOM 1247 C C . TRP A 1 86 ? -2.251 -13.938 13.275 1.00 9.72 117 TRP A C 1
ATOM 1248 O O . TRP A 1 86 ? -1.676 -14.001 14.368 1.00 9.49 117 TRP A O 1
ATOM 1269 N N . ASN A 1 87 ? -2.951 -14.964 12.776 1.00 10.19 118 ASN A N 1
ATOM 1270 C CA . ASN A 1 87 ? -2.969 -16.244 13.470 1.00 9.91 118 ASN A CA 1
ATOM 1271 C C . ASN A 1 87 ? -1.575 -16.851 13.531 1.00 9.73 118 ASN A C 1
ATOM 1272 O O . ASN A 1 87 ? -1.196 -17.433 14.550 1.00 10.86 118 ASN A O 1
ATOM 1283 N N . TYR A 1 88 ? -0.787 -16.713 12.461 1.00 11.10 119 TYR A N 1
ATOM 1284 C CA . TYR A 1 88 ? 0.586 -17.204 12.493 1.00 11.53 119 TYR A CA 1
ATOM 1285 C C . TYR A 1 88 ? 1.380 -16.502 13.585 1.00 10.47 119 TYR A C 1
ATOM 1286 O O . TYR A 1 88 ? 2.125 -17.138 14.341 1.00 10.80 119 TYR A O 1
ATOM 1304 N N . GLY A 1 89 ? 1.219 -15.185 13.695 1.00 10.54 120 GLY A N 1
ATOM 1305 C CA . GLY A 1 89 ? 1.923 -14.443 14.727 1.00 10.78 120 GLY A CA 1
ATOM 1306 C C . GLY A 1 89 ? 1.495 -14.812 16.136 1.00 9.62 120 GLY A C 1
ATOM 1307 O O . GLY A 1 89 ? 2.304 -14.773 17.064 1.00 10.18 120 GLY A O 1
ATOM 1311 N N . ALA A 1 90 ? 0.210 -15.120 16.329 1.00 10.11 121 ALA A N 1
ATOM 1312 C CA . ALA A 1 90 ? -0.298 -15.360 17.674 1.00 11.15 121 ALA A CA 1
ATOM 1313 C C . ALA A 1 90 ? 0.020 -16.763 18.189 1.00 11.16 121 ALA A C 1
ATOM 1314 O O . ALA A 1 90 ? 0.157 -16.952 19.399 1.00 11.54 121 ALA A O 1
ATOM 1321 N N . LEU A 1 91 ? 0.144 -17.749 17.306 1.00 10.83 122 LEU A N 1
ATOM 1322 C CA . LEU A 1 91 ? 0.283 -19.138 17.723 1.00 11.90 122 LEU A CA 1
ATOM 1323 C C . LEU A 1 91 ? 1.649 -19.360 18.361 1.00 12.78 122 LEU A C 1
ATOM 1324 O O . LEU A 1 91 ? 2.687 -19.132 17.731 1.00 11.89 122 LEU A O 1
ATOM 1340 N N . SER A 1 92 ? 1.656 -19.850 19.602 1.00 14.92 123 SER A N 1
ATOM 1341 C CA . SER A 1 92 ? 2.926 -19.997 20.304 1.00 16.62 123 SER A CA 1
ATOM 1342 C C . SER A 1 92 ? 3.872 -20.938 19.568 1.00 15.32 123 SER A C 1
ATOM 1343 O O . SER A 1 92 ? 5.091 -20.738 19.596 1.00 14.57 123 SER A O 1
ATOM 1351 N N . THR A 1 93 ? 3.331 -21.943 18.878 1.00 14.52 124 THR A N 1
ATOM 1352 C CA . THR A 1 93 ? 4.165 -22.877 18.135 1.00 14.23 124 THR A CA 1
ATOM 1353 C C . THR A 1 93 ? 5.097 -22.172 17.160 1.00 13.18 124 THR A C 1
ATOM 1354 O O . THR A 1 93 ? 6.182 -22.683 16.853 1.00 13.53 124 THR A O 1
ATOM 1365 N N . ASN A 1 94 ? 4.698 -21.009 16.648 1.00 12.39 125 ASN A N 1
ATOM 1366 C CA . ASN A 1 94 ? 5.513 -20.313 15.665 1.00 11.91 125 ASN A CA 1
ATOM 1367 C C . ASN A 1 94 ? 6.561 -19.401 16.285 1.00 11.62 125 ASN A C 1
ATOM 1368 O O . ASN A 1 94 ? 7.437 -18.922 15.562 1.00 12.01 125 ASN A O 1
ATOM 1379 N N . ALA A 1 95 ? 6.511 -19.180 17.597 1.00 11.81 126 ALA A N 1
ATOM 1380 C CA . ALA A 1 95 ? 7.573 -18.481 18.321 1.00 12.33 126 ALA A CA 1
ATOM 1381 C C . ALA A 1 95 ? 7.897 -17.132 17.677 1.00 12.01 126 ALA A C 1
ATOM 1382 O O . ALA A 1 95 ? 9.055 -16.802 17.413 1.00 13.16 126 ALA A O 1
ATOM 1389 N N . GLN A 1 96 ? 6.852 -16.358 17.398 1.00 11.07 127 GLN A N 1
ATOM 1390 C CA . GLN A 1 96 ? 7.009 -15.055 16.770 1.00 10.54 127 GLN A CA 1
ATOM 1391 C C . GLN A 1 96 ? 7.199 -13.975 17.825 1.00 10.76 127 GLN A C 1
ATOM 1392 O O . GLN A 1 96 ? 6.381 -13.830 18.740 1.00 10.61 127 GLN A O 1
ATOM 1406 N N . LEU A 1 97 ? 8.276 -13.207 17.679 1.00 10.23 128 LEU A N 1
ATOM 1407 C CA . LEU A 1 97 ? 8.600 -12.191 18.678 1.00 10.22 128 LEU A CA 1
ATOM 1408 C C . LEU A 1 97 ? 7.506 -11.145 18.850 1.00 10.72 128 LEU A C 1
ATOM 1409 O O . LEU A 1 97 ? 7.429 -10.526 19.918 1.00 11.35 128 LEU A O 1
ATOM 1425 N N . GLN A 1 98 ? 6.669 -10.922 17.838 1.00 9.77 129 GLN A N 1
ATOM 1426 C CA . GLN A 1 98 ? 5.606 -9.934 17.956 1.00 9.41 129 GLN A CA 1
ATOM 1427 C C . GLN A 1 98 ? 4.288 -10.523 18.448 1.00 9.75 129 GLN A C 1
ATOM 1428 O O . GLN A 1 98 ? 3.261 -9.841 18.378 1.00 10.28 129 GLN A O 1
ATOM 1442 N N . GLN A 1 99 ? 4.304 -11.757 18.962 1.00 9.80 130 GLN A N 1
ATOM 1443 C CA . GLN A 1 99 ? 3.084 -12.417 19.417 1.00 10.29 130 GLN A CA 1
ATOM 1444 C C . GLN A 1 99 ? 2.225 -11.522 20.300 1.00 9.99 130 GLN A C 1
ATOM 1445 O O . GLN A 1 99 ? 0.992 -11.544 20.207 1.00 10.46 130 GLN A O 1
ATOM 1459 N N . HIS A 1 100 ? 2.847 -10.774 21.212 1.00 11.04 131 HIS A N 1
ATOM 1460 C CA . HIS A 1 100 ? 2.073 -10.049 22.215 1.00 12.61 131 HIS A CA 1
ATOM 1461 C C . HIS A 1 100 ? 1.129 -9.020 21.603 1.00 11.33 131 HIS A C 1
ATOM 1462 O O . HIS A 1 100 ? 0.143 -8.645 22.248 1.00 11.57 131 HIS A O 1
ATOM 1476 N N . PHE A 1 101 ? 1.385 -8.570 20.375 1.00 10.73 132 PHE A N 1
ATOM 1477 C CA . PHE A 1 101 ? 0.482 -7.611 19.750 1.00 10.96 132 PHE A CA 1
ATOM 1478 C C . PHE A 1 101 ? -0.894 -8.199 19.480 1.00 10.31 132 PHE A C 1
ATOM 1479 O O . PHE A 1 101 ? -1.850 -7.435 19.299 1.00 10.99 132 PHE A O 1
ATOM 1496 N N . PHE A 1 102 ? -1.023 -9.526 19.473 1.00 10.47 133 PHE A N 1
ATOM 1497 C CA . PHE A 1 102 ? -2.312 -10.167 19.254 1.00 9.86 133 PHE A CA 1
ATOM 1498 C C . PHE A 1 102 ? -3.041 -10.465 20.555 1.00 10.66 133 PHE A C 1
ATOM 1499 O O . PHE A 1 102 ? -4.183 -10.939 20.520 1.00 11.05 133 PHE A O 1
ATOM 1516 N N . SER A 1 103 ? -2.421 -10.147 21.693 1.00 10.85 134 SER A N 1
ATOM 1517 C CA . SER A 1 103 ? -2.976 -10.540 22.981 1.00 12.06 134 SER A CA 1
ATOM 1518 C C . SER A 1 103 ? -4.383 -10.014 23.257 1.00 11.90 134 SER A C 1
ATOM 1519 O O . SER A 1 103 ? -5.112 -10.683 24.008 1.00 14.11 134 SER A O 1
ATOM 1527 N N . PRO A 1 104 ? -4.829 -8.874 22.719 1.00 12.93 135 PRO A N 1
ATOM 1528 C CA . PRO A 1 104 ? -6.192 -8.413 23.030 1.00 14.63 135 PRO A CA 1
ATOM 1529 C C . PRO A 1 104 ? -7.297 -9.226 22.364 1.00 14.12 135 PRO A C 1
ATOM 1530 O O . PRO A 1 104 ? -8.460 -9.093 22.765 1.00 14.33 135 PRO A O 1
ATOM 1541 N N . ILE A 1 105 ? -6.977 -10.063 21.383 1.00 13.84 136 ILE A N 1
ATOM 1542 C CA . ILE A 1 105 ? -7.992 -10.703 20.547 1.00 14.03 136 ILE A CA 1
ATOM 1543 C C . ILE A 1 105 ? -8.559 -11.922 21.265 1.00 14.25 136 ILE A C 1
ATOM 1544 O O . ILE A 1 105 ? -7.813 -12.732 21.831 1.00 14.37 136 ILE A O 1
ATOM 1560 N N . GLU A 1 106 ? -9.885 -12.057 21.247 1.00 14.25 137 GLU A N 1
ATOM 1561 C CA . GLU A 1 106 ? -10.517 -13.231 21.831 1.00 15.82 137 GLU A CA 1
ATOM 1562 C C . GLU A 1 106 ? -10.009 -14.480 21.127 1.00 14.94 137 GLU A C 1
ATOM 1563 O O . GLU A 1 106 ? -9.944 -14.533 19.894 1.00 15.25 137 GLU A O 1
ATOM 1575 N N . GLY A 1 107 ? -9.643 -15.487 21.914 1.00 14.69 138 GLY A N 1
ATOM 1576 C CA . GLY A 1 107 ? -9.044 -16.694 21.392 1.00 14.69 138 GLY A CA 1
ATOM 1577 C C . GLY A 1 107 ? -7.532 -16.706 21.458 1.00 14.11 138 GLY A C 1
ATOM 1578 O O . GLY A 1 107 ? -6.927 -17.768 21.278 1.00 15.25 138 GLY A O 1
ATOM 1582 N N . PHE A 1 108 ? -6.907 -15.552 21.704 1.00 13.68 139 PHE A N 1
ATOM 1583 C CA . PHE A 1 108 ? -5.458 -15.515 21.869 1.00 13.90 139 PHE A CA 1
ATOM 1584 C C . PHE A 1 108 ? -5.005 -16.516 22.913 1.00 16.04 139 PHE A C 1
ATOM 1585 O O . PHE A 1 108 ? -3.988 -17.185 22.732 1.00 16.68 139 PHE A O 1
ATOM 1602 N N . ASP A 1 109 ? -5.744 -16.623 24.017 1.00 18.10 140 ASP A N 1
ATOM 1603 C CA . ASP A 1 109 ? -5.330 -17.518 25.092 1.00 21.35 140 ASP A CA 1
ATOM 1604 C C . ASP A 1 109 ? -5.317 -18.971 24.639 1.00 22.48 140 ASP A C 1
ATOM 1605 O O . ASP A 1 109 ? -4.519 -19.769 25.143 1.00 25.21 140 ASP A O 1
ATOM 1614 N N . ASP A 1 110 ? -6.184 -19.334 23.691 1.00 21.70 141 ASP A N 1
ATOM 1615 C CA . ASP A 1 110 ? -6.208 -20.705 23.195 1.00 22.54 141 ASP A CA 1
ATOM 1616 C C . ASP A 1 110 ? -4.924 -21.057 22.456 1.00 21.12 141 ASP A C 1
ATOM 1617 O O . ASP A 1 110 ? -4.501 -22.218 22.471 1.00 23.15 141 ASP A O 1
ATOM 1626 N N . VAL A 1 111 ? -4.301 -20.079 21.800 1.00 18.80 142 VAL A N 1
ATOM 1627 C CA . VAL A 1 111 ? -3.161 -20.329 20.922 1.00 17.69 142 VAL A CA 1
ATOM 1628 C C . VAL A 1 111 ? -1.831 -19.882 21.515 1.00 17.95 142 VAL A C 1
ATOM 1629 O O . VAL A 1 111 ? -0.777 -20.295 21.005 1.00 17.49 142 VAL A O 1
ATOM 1642 N N . ALA A 1 112 ? -1.831 -19.069 22.573 1.00 19.98 143 ALA A N 1
ATOM 1643 C CA . ALA A 1 112 ? -0.617 -18.377 22.987 1.00 25.62 143 ALA A CA 1
ATOM 1644 C C . ALA A 1 112 ? 0.018 -18.896 24.266 1.00 33.95 143 ALA A C 1
ATOM 1645 O O . ALA A 1 112 ? 1.220 -18.684 24.456 1.00 35.73 143 ALA A O 1
ATOM 1652 N N . GLY A 1 113 ? -0.742 -19.538 25.154 1.00 40.32 144 GLY A N 1
ATOM 1653 C CA . GLY A 1 113 ? -0.154 -20.007 26.401 1.00 47.45 144 GLY A CA 1
ATOM 1654 C C . GLY A 1 113 ? 1.075 -20.861 26.169 1.00 54.61 144 GLY A C 1
ATOM 1655 O O . GLY A 1 113 ? 2.063 -20.766 26.901 1.00 55.05 144 GLY A O 1
ATOM 1659 N N . ALA A 1 114 ? 1.031 -21.694 25.143 1.00 60.99 145 ALA A N 1
ATOM 1660 C CA . ALA A 1 114 ? 2.144 -22.526 24.720 1.00 66.77 145 ALA A CA 1
ATOM 1661 C C . ALA A 1 114 ? 1.678 -23.241 23.463 1.00 72.04 145 ALA A C 1
ATOM 1662 O O . ALA A 1 114 ? 0.534 -23.039 23.032 1.00 72.52 145 ALA A O 1
ATOM 1669 N N . PRO A 1 115 ? 2.515 -24.058 22.835 1.00 76.21 146 PRO A N 1
ATOM 1670 C CA . PRO A 1 115 ? 1.991 -24.932 21.782 1.00 79.77 146 PRO A CA 1
ATOM 1671 C C . PRO A 1 115 ? 0.754 -25.651 22.296 1.00 82.67 146 PRO A C 1
ATOM 1672 O O . PRO A 1 115 ? -0.339 -25.512 21.736 1.00 83.25 146 PRO A O 1
ATOM 1675 N N . GLY A 1 116 ? 0.924 -26.421 23.368 1.00 84.32 147 GLY A N 1
ATOM 1676 C CA . GLY A 1 116 ? -0.197 -27.005 24.078 1.00 85.50 147 GLY A CA 1
ATOM 1677 C C . GLY A 1 116 ? -0.911 -28.111 23.330 1.00 86.31 147 GLY A C 1
ATOM 1678 O O . GLY A 1 116 ? -0.844 -28.188 22.100 1.00 86.66 147 GLY A O 1
ATOM 1682 N N . ASP A 1 117 ? -1.594 -28.986 24.069 1.00 86.49 148 ASP A N 1
ATOM 1683 C CA . ASP A 1 117 ? -2.584 -29.885 23.492 1.00 86.33 148 ASP A CA 1
ATOM 1684 C C . ASP A 1 117 ? -3.905 -29.174 23.251 1.00 84.27 148 ASP A C 1
ATOM 1685 O O . ASP A 1 117 ? -4.964 -29.811 23.196 1.00 84.70 148 ASP A O 1
ATOM 1694 N N . LYS A 1 118 ? -3.841 -27.848 23.106 1.00 81.40 149 LYS A N 1
ATOM 1695 C CA . LYS A 1 118 ? -5.043 -27.035 22.994 1.00 78.04 149 LYS A CA 1
ATOM 1696 C C . LYS A 1 118 ? -5.875 -27.467 21.798 1.00 72.86 149 LYS A C 1
ATOM 1697 O O . LYS A 1 118 ? -7.105 -27.341 21.817 1.00 73.03 149 LYS A O 1
ATOM 1716 N N . SER A 1 119 ? -5.224 -27.981 20.755 1.00 67.37 150 SER A N 1
ATOM 1717 C CA . SER A 1 119 ? -5.850 -28.433 19.519 1.00 62.04 150 SER A CA 1
ATOM 1718 C C . SER A 1 119 ? -6.335 -27.276 18.658 1.00 56.01 150 SER A C 1
ATOM 1719 O O . SER A 1 119 ? -6.802 -27.511 17.536 1.00 56.75 150 SER A O 1
ATOM 1727 N N . ARG A 1 120 ? -6.247 -26.040 19.138 1.00 49.05 151 ARG A N 1
ATOM 1728 C CA . ARG A 1 120 ? -6.648 -24.870 18.371 1.00 42.42 151 ARG A CA 1
ATOM 1729 C C . ARG A 1 120 ? -5.408 -24.153 17.867 1.00 34.92 151 ARG A C 1
ATOM 1730 O O . ARG A 1 120 ? -4.459 -23.925 18.626 1.00 34.42 151 ARG A O 1
ATOM 1751 N N . THR A 1 121 ? -5.417 -23.811 16.584 1.00 28.08 152 THR A N 1
ATOM 1752 C CA . THR A 1 121 ? -4.307 -23.121 15.957 1.00 25.24 152 THR A CA 1
ATOM 1753 C C . THR A 1 121 ? -4.678 -21.718 15.506 1.00 21.24 152 THR A C 1
ATOM 1754 O O . THR A 1 121 ? -3.810 -20.999 15.009 1.00 22.36 152 THR A O 1
ATOM 1765 N N . THR A 1 122 ? -5.940 -21.314 15.662 1.00 18.47 153 THR A N 1
ATOM 1766 C CA . THR A 1 122 ? -6.404 -20.000 15.236 1.00 16.54 153 THR A CA 1
ATOM 1767 C C . THR A 1 122 ? -7.246 -19.370 16.338 1.00 14.79 153 THR A C 1
ATOM 1768 O O . THR A 1 122 ? -7.761 -20.058 17.223 1.00 16.30 153 THR A O 1
ATOM 1779 N N . MET A 1 123 ? -7.397 -18.048 16.264 1.00 13.07 154 MET A N 1
ATOM 1780 C CA . MET A 1 123 ? -8.099 -17.283 17.290 1.00 12.77 154 MET A CA 1
ATOM 1781 C C . MET A 1 123 ? -9.575 -17.132 16.945 1.00 13.40 154 MET A C 1
ATOM 1782 O O . MET A 1 123 ? -9.925 -16.629 15.872 1.00 13.54 154 MET A O 1
ATOM 1796 N N . SER A 1 124 ? -10.438 -17.541 17.878 1.00 14.39 155 SER A N 1
ATOM 1797 C CA . SER A 1 124 ? -11.878 -17.530 17.629 1.00 16.20 155 SER A CA 1
ATOM 1798 C C . SER A 1 124 ? -12.408 -16.130 17.343 1.00 16.18 155 SER A C 1
ATOM 1799 O O . SER A 1 124 ? -13.402 -15.980 16.623 1.00 16.79 155 SER A O 1
ATOM 1807 N N . GLY A 1 125 ? -11.779 -15.101 17.901 1.00 15.42 156 GLY A N 1
ATOM 1808 C CA . GLY A 1 125 ? -12.239 -13.739 17.731 1.00 15.17 156 GLY A CA 1
ATOM 1809 C C . GLY A 1 125 ? -11.949 -13.124 16.384 1.00 14.93 156 GLY A C 1
ATOM 1810 O O . GLY A 1 125 ? -12.374 -11.999 16.114 1.00 14.69 156 GLY A O 1
ATOM 1814 N N . LEU A 1 126 ? -11.225 -13.830 15.525 1.00 14.79 157 LEU A N 1
ATOM 1815 C CA . LEU A 1 126 ? -10.813 -13.326 14.221 1.00 15.98 157 LEU A CA 1
ATOM 1816 C C . LEU A 1 126 ? -11.559 -14.143 13.171 1.00 15.50 157 LEU A C 1
ATOM 1817 O O . LEU A 1 126 ? -11.319 -15.346 13.027 1.00 16.28 157 LEU A O 1
ATOM 1833 N N . ARG A 1 127 ? -12.479 -13.503 12.449 1.00 14.68 158 ARG A N 1
ATOM 1834 C CA . ARG A 1 127 ? -13.448 -14.219 11.625 1.00 16.20 158 ARG A CA 1
ATOM 1835 C C . ARG A 1 127 ? -13.526 -13.598 10.241 1.00 14.43 158 ARG A C 1
ATOM 1836 O O . ARG A 1 127 ? -13.863 -12.420 10.102 1.00 13.38 158 ARG A O 1
ATOM 1857 N N . VAL A 1 128 ? -13.252 -14.393 9.217 1.00 14.42 159 VAL A N 1
ATOM 1858 C CA . VAL A 1 128 ? -13.445 -13.927 7.851 1.00 14.95 159 VAL A CA 1
ATOM 1859 C C . VAL A 1 128 ? -14.936 -13.924 7.549 1.00 16.29 159 VAL A C 1
ATOM 1860 O O . VAL A 1 128 ? -15.652 -14.882 7.865 1.00 17.48 159 VAL A O 1
ATOM 1873 N N . VAL A 1 129 ? -15.409 -12.825 6.973 1.00 15.05 160 VAL A N 1
ATOM 1874 C CA . VAL A 1 129 ? -16.782 -12.693 6.507 1.00 15.77 160 VAL A CA 1
ATOM 1875 C C . VAL A 1 129 ? -16.870 -12.945 5.011 1.00 15.61 160 VAL A C 1
ATOM 1876 O O . VAL A 1 129 ? -17.731 -13.694 4.543 1.00 17.68 160 VAL A O 1
ATOM 1889 N N . ASN A 1 130 ? -15.973 -12.323 4.249 1.00 15.27 161 ASN A N 1
ATOM 1890 C CA . ASN A 1 130 ? -15.860 -12.603 2.824 1.00 14.72 161 ASN A CA 1
ATOM 1891 C C . ASN A 1 130 ? -14.433 -12.290 2.399 1.00 14.47 161 ASN A C 1
ATOM 1892 O O . ASN A 1 130 ? -13.590 -11.929 3.225 1.00 14.45 161 ASN A O 1
ATOM 1903 N N . ASP A 1 131 ? -14.172 -12.422 1.096 1.00 14.65 162 ASP A N 1
ATOM 1904 C CA . ASP A 1 131 ? -12.814 -12.269 0.579 1.00 16.11 162 ASP A CA 1
ATOM 1905 C C . ASP A 1 131 ? -12.169 -10.963 1.013 1.00 14.95 162 ASP A C 1
ATOM 1906 O O . ASP A 1 131 ? -10.940 -10.892 1.135 1.00 15.68 162 ASP A O 1
ATOM 1915 N N . LEU A 1 132 ? -12.967 -9.917 1.225 1.00 14.17 163 LEU A N 1
ATOM 1916 C CA . LEU A 1 132 ? -12.434 -8.601 1.548 1.00 15.11 163 LEU A CA 1
ATOM 1917 C C . LEU A 1 132 ? -13.039 -8.053 2.835 1.00 14.81 163 LEU A C 1
ATOM 1918 O O . LEU A 1 132 ? -13.118 -6.834 3.020 1.00 14.60 163 LEU A O 1
ATOM 1934 N N . GLU A 1 133 ? -13.460 -8.930 3.746 1.00 14.01 164 GLU A N 1
ATOM 1935 C CA . GLU A 1 133 ? -14.010 -8.444 5.003 1.00 13.75 164 GLU A CA 1
ATOM 1936 C C . GLU A 1 133 ? -13.771 -9.460 6.102 1.00 13.01 164 GLU A C 1
ATOM 1937 O O . GLU A 1 133 ? -13.998 -10.659 5.904 1.00 13.48 164 GLU A O 1
ATOM 1949 N N . PHE A 1 134 ? -13.333 -8.963 7.260 1.00 12.64 165 PHE A N 1
ATOM 1950 C CA . PHE A 1 134 ? -13.204 -9.791 8.451 1.00 12.62 165 PHE A CA 1
ATOM 1951 C C . PHE A 1 134 ? -13.536 -8.972 9.689 1.00 12.44 165 PHE A C 1
ATOM 1952 O O . PHE A 1 134 ? -13.464 -7.744 9.686 1.00 12.61 165 PHE A O 1
ATOM 1969 N N . THR A 1 135 ? -13.904 -9.677 10.757 1.00 13.64 166 THR A N 1
ATOM 1970 C CA . THR A 1 135 ? -14.224 -9.053 12.028 1.00 12.74 166 THR A CA 1
ATOM 1971 C C . THR A 1 135 ? -13.202 -9.460 13.076 1.00 12.37 166 THR A C 1
ATOM 1972 O O . THR A 1 135 ? -12.592 -10.531 12.996 1.00 12.77 166 THR A O 1
ATOM 1983 N N . VAL A 1 136 ? -13.038 -8.586 14.060 1.00 13.96 167 VAL A N 1
ATOM 1984 C CA . VAL A 1 136 ? -12.167 -8.833 15.201 1.00 14.03 167 VAL A CA 1
ATOM 1985 C C . VAL A 1 136 ? -12.956 -8.575 16.475 1.00 14.15 167 VAL A C 1
ATOM 1986 O O . VAL A 1 136 ? -13.525 -7.494 16.652 1.00 15.82 167 VAL A O 1
ATOM 1999 N N . ARG A 1 137 ? -12.977 -9.559 17.368 1.00 13.32 168 ARG A N 1
ATOM 2000 C CA . ARG A 1 137 ? -13.594 -9.414 18.676 1.00 14.38 168 ARG A CA 1
ATOM 2001 C C . ARG A 1 137 ? -12.490 -9.459 19.720 1.00 13.40 168 ARG A C 1
ATOM 2002 O O . ARG A 1 137 ? -11.759 -10.451 19.807 1.00 13.71 168 ARG A O 1
ATOM 2023 N N . LEU A 1 138 ? -12.362 -8.384 20.491 1.00 13.97 169 LEU A N 1
ATOM 2024 C CA . LEU A 1 138 ? -11.375 -8.311 21.558 1.00 13.44 169 LEU A CA 1
ATOM 2025 C C . LEU A 1 138 ? -11.972 -8.794 22.875 1.00 15.44 169 LEU A C 1
ATOM 2026 O O . LEU A 1 138 ? -13.186 -8.769 23.086 1.00 16.73 169 LEU A O 1
ATOM 2042 N N . LYS A 1 139 ? -11.087 -9.246 23.767 1.00 15.78 170 LYS A N 1
ATOM 2043 C CA . LYS A 1 139 ? -11.517 -9.737 25.075 1.00 17.88 170 LYS A CA 1
ATOM 2044 C C . LYS A 1 139 ? -12.069 -8.613 25.941 1.00 18.59 170 LYS A C 1
ATOM 2045 O O . LYS A 1 139 ? -12.912 -8.856 26.811 1.00 21.26 170 LYS A O 1
ATOM 2064 N N . ALA A 1 140 ? -11.579 -7.396 25.741 1.00 17.84 171 ALA A N 1
ATOM 2065 C CA . ALA A 1 140 ? -11.964 -6.241 26.536 1.00 18.41 171 ALA A CA 1
ATOM 2066 C C . ALA A 1 140 ? -11.719 -5.003 25.696 1.00 17.77 171 ALA A C 1
ATOM 2067 O O . ALA A 1 140 ? -10.979 -5.063 24.707 1.00 17.45 171 ALA A O 1
ATOM 2074 N N . PRO A 1 141 ? -12.320 -3.871 26.052 1.00 18.25 172 PRO A N 1
ATOM 2075 C CA . PRO A 1 141 ? -12.019 -2.643 25.316 1.00 17.17 172 PRO A CA 1
ATOM 2076 C C . PRO A 1 141 ? -10.520 -2.397 25.338 1.00 15.32 172 PRO A C 1
ATOM 2077 O O . PRO A 1 141 ? -9.861 -2.578 26.363 1.00 16.63 172 PRO A O 1
ATOM 2088 N N . THR A 1 142 ? -9.982 -2.006 24.185 1.00 14.23 173 THR A N 1
ATOM 2089 C CA . THR A 1 142 ? -8.538 -1.862 24.001 1.00 13.49 173 THR A CA 1
ATOM 2090 C C . THR A 1 142 ? -8.318 -0.545 23.266 1.00 13.53 173 THR A C 1
ATOM 2091 O O . THR A 1 142 ? -8.514 -0.469 22.049 1.00 14.33 173 THR A O 1
ATOM 2102 N N . ILE A 1 143 ? -7.898 0.485 24.006 1.00 14.92 174 ILE A N 1
ATOM 2103 C CA . ILE A 1 143 ? -7.932 1.850 23.486 1.00 16.57 174 ILE A CA 1
ATOM 2104 C C . ILE A 1 143 ? -6.993 2.035 22.297 1.00 15.00 174 ILE A C 1
ATOM 2105 O O . ILE A 1 143 ? -7.267 2.849 21.407 1.00 17.61 174 ILE A O 1
ATOM 2121 N N . ASP A 1 144 ? -5.895 1.285 22.243 1.00 13.82 175 ASP A N 1
ATOM 2122 C CA . ASP A 1 144 ? -4.886 1.450 21.201 1.00 12.84 175 ASP A CA 1
ATOM 2123 C C . ASP A 1 144 ? -5.068 0.530 19.998 1.00 12.46 175 ASP A C 1
ATOM 2124 O O . ASP A 1 144 ? -4.246 0.582 19.079 1.00 11.38 175 ASP A O 1
ATOM 2133 N N . PHE A 1 145 ? -6.076 -0.337 19.976 1.00 12.56 176 PHE A N 1
ATOM 2134 C CA . PHE A 1 145 ? -6.090 -1.364 18.938 1.00 12.68 176 PHE A CA 1
ATOM 2135 C C . PHE A 1 145 ? -6.166 -0.756 17.540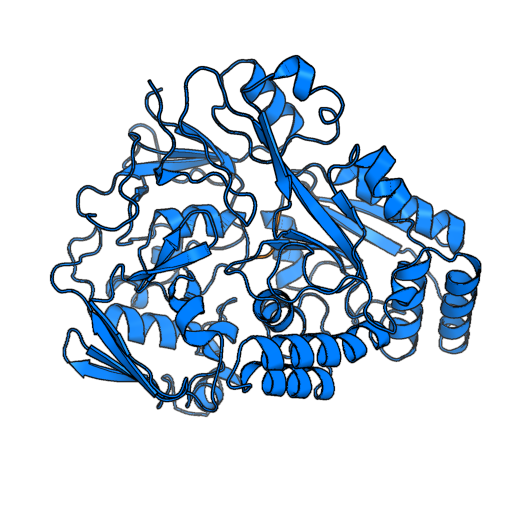 1.00 12.31 176 PHE A C 1
ATOM 2136 O O . PHE A 1 145 ? -5.428 -1.163 16.636 1.00 11.72 176 PHE A O 1
ATOM 2153 N N . THR A 1 146 ? -7.044 0.228 17.342 1.00 13.12 177 THR A N 1
ATOM 2154 C CA . THR A 1 146 ? -7.148 0.857 16.028 1.00 13.95 177 THR A CA 1
ATOM 2155 C C . THR A 1 146 ? -5.828 1.504 15.635 1.00 12.68 177 THR A C 1
ATOM 2156 O O . THR A 1 146 ? -5.325 1.302 14.522 1.00 12.22 177 THR A O 1
ATOM 2167 N N . LEU A 1 147 ? -5.251 2.286 16.550 1.00 11.25 178 LEU A N 1
ATOM 2168 C CA . LEU A 1 147 ? -3.992 2.968 16.273 1.00 11.41 178 LEU A CA 1
ATOM 2169 C C . LEU A 1 147 ? -2.895 1.990 15.881 1.00 10.78 178 LEU A C 1
ATOM 2170 O O . LEU A 1 147 ? -2.037 2.314 15.049 1.00 11.80 178 LEU A O 1
ATOM 2186 N N . ALA A 1 148 ? -2.899 0.795 16.480 1.00 9.28 179 ALA A N 1
ATOM 2187 C CA . ALA A 1 148 ? -1.872 -0.210 16.243 1.00 9.64 179 ALA A CA 1
ATOM 2188 C C . ALA A 1 148 ? -1.958 -0.849 14.865 1.00 9.53 179 ALA A C 1
ATOM 2189 O O . ALA A 1 148 ? -1.019 -1.545 14.473 1.00 9.39 179 ALA A O 1
ATOM 2196 N N . LEU A 1 149 ? -3.023 -0.608 14.106 1.00 9.82 180 LEU A N 1
ATOM 2197 C CA . LEU A 1 149 ? -3.204 -1.339 12.855 1.00 10.42 180 LEU A CA 1
ATOM 2198 C C . LEU A 1 149 ? -2.334 -0.818 11.718 1.00 10.48 180 LEU A C 1
ATOM 2199 O O . LEU A 1 149 ? -2.425 -1.340 10.601 1.00 10.66 180 LEU A O 1
ATOM 2215 N N . GLY A 1 150 ? -1.503 0.184 11.964 1.00 9.60 181 GLY A N 1
ATOM 2216 C CA . GLY A 1 150 ? -0.419 0.483 11.060 1.00 9.91 181 GLY A CA 1
ATOM 2217 C C . GLY A 1 150 ? 0.873 -0.229 11.370 1.00 9.61 181 GLY A C 1
ATOM 2218 O O . GLY A 1 150 ? 1.848 -0.075 10.627 1.00 10.58 181 GLY A O 1
ATOM 2222 N N . HIS A 1 151 ? 0.926 -1.002 12.456 1.00 9.12 182 HIS A N 1
ATOM 2223 C CA . HIS A 1 151 ? 2.169 -1.622 12.877 1.00 9.39 182 HIS A CA 1
ATOM 2224 C C . HIS A 1 151 ? 2.440 -2.926 12.128 1.00 9.12 182 HIS A C 1
ATOM 2225 O O . HIS A 1 151 ? 1.522 -3.629 11.693 1.00 9.05 182 HIS A O 1
ATOM 2239 N N . SER A 1 152 ? 3.734 -3.243 11.997 1.00 9.72 183 SER A N 1
ATOM 2240 C CA . SER A 1 152 ? 4.172 -4.364 11.169 1.00 8.21 183 SER A CA 1
ATOM 2241 C C . SER A 1 152 ? 3.635 -5.709 11.636 1.00 8.28 183 SER A C 1
ATOM 2242 O O . SER A 1 152 ? 3.513 -6.632 10.822 1.00 8.68 183 SER A O 1
ATOM 2250 N N . SER A 1 153 ? 3.315 -5.861 12.921 1.00 8.87 184 SER A N 1
ATOM 2251 C CA . SER A 1 153 ? 2.791 -7.150 13.364 1.00 9.29 184 SER A CA 1
ATOM 2252 C C . SER A 1 153 ? 1.554 -7.536 12.575 1.00 9.41 184 SER A C 1
ATOM 2253 O O . SER A 1 153 ? 1.301 -8.727 12.373 1.00 9.85 184 SER A O 1
ATOM 2261 N N . PHE A 1 154 ? 0.794 -6.547 12.107 1.00 9.03 185 PHE A N 1
ATOM 2262 C CA . PHE A 1 154 ? -0.477 -6.785 11.435 1.00 9.52 185 PHE A CA 1
ATOM 2263 C C . PHE A 1 154 ? -0.365 -6.827 9.911 1.00 9.78 185 PHE A C 1
ATOM 2264 O O . PHE A 1 154 ? -1.387 -6.931 9.224 1.00 10.57 185 PHE A O 1
ATOM 2281 N N . TYR A 1 155 ? 0.845 -6.779 9.361 1.00 9.40 186 TYR A N 1
ATOM 2282 C CA . TYR A 1 155 ? 0.991 -6.787 7.913 1.00 9.66 186 TYR A CA 1
ATOM 2283 C C . TYR A 1 155 ? 0.442 -8.077 7.299 1.00 9.48 186 TYR A C 1
ATOM 2284 O O . TYR A 1 155 ? 0.498 -9.149 7.908 1.00 10.89 186 TYR A O 1
ATOM 2302 N N . PRO A 1 156 ? -0.084 -8.001 6.076 1.00 10.20 187 PRO A N 1
ATOM 2303 C CA . PRO A 1 156 ? -0.554 -9.204 5.381 1.00 10.30 187 PRO A CA 1
ATOM 2304 C C . PRO A 1 156 ? 0.592 -9.942 4.707 1.00 10.26 187 PRO A C 1
ATOM 2305 O O . PRO A 1 156 ? 1.617 -9.356 4.353 1.00 12.03 187 PRO A O 1
ATOM 2316 N N . LEU A 1 157 ? 0.403 -11.250 4.516 1.00 10.72 188 LEU A N 1
ATOM 2317 C CA . LEU A 1 157 ? 1.406 -12.088 3.873 1.00 11.10 188 LEU A CA 1
ATOM 2318 C C . LEU A 1 157 ? 0.807 -12.833 2.694 1.00 11.20 188 LEU A C 1
ATOM 2319 O O . LEU A 1 157 ? -0.374 -13.180 2.714 1.00 11.97 188 LEU A O 1
ATOM 2335 N N . PRO A 1 158 ? 1.608 -13.111 1.668 1.00 12.08 189 PRO A N 1
ATOM 2336 C CA . PRO A 1 158 ? 1.122 -13.929 0.551 1.00 12.99 189 PRO A CA 1
ATOM 2337 C C . PRO A 1 158 ? 0.990 -15.388 0.961 1.00 14.42 189 PRO A C 1
ATOM 2338 O O . PRO A 1 158 ? 1.682 -15.869 1.862 1.00 14.15 189 PRO A O 1
ATOM 2349 N N . ASP A 1 159 ? 0.092 -16.099 0.268 1.00 15.80 190 ASP A N 1
ATOM 2350 C CA . ASP A 1 159 ? -0.181 -17.500 0.594 1.00 19.24 190 ASP A CA 1
ATOM 2351 C C . ASP A 1 159 ? 1.093 -18.341 0.607 1.00 18.29 190 ASP A C 1
ATOM 2352 O O . ASP A 1 159 ? 1.268 -19.220 1.465 1.00 18.81 190 ASP A O 1
ATOM 2361 N N . SER A 1 160 ? 1.997 -18.086 -0.340 1.00 17.93 191 SER A N 1
ATOM 2362 C CA . SER A 1 160 ? 3.198 -18.906 -0.443 1.00 19.75 191 SER A CA 1
ATOM 2363 C C . SER A 1 160 ? 4.000 -18.879 0.849 1.00 19.06 191 SER A C 1
ATOM 2364 O O . SER A 1 160 ? 4.626 -19.882 1.212 1.00 20.51 191 SER A O 1
ATOM 2372 N N . ALA A 1 161 ? 3.975 -17.755 1.571 1.00 17.53 192 ALA A N 1
ATOM 2373 C CA . ALA A 1 161 ? 4.759 -17.651 2.794 1.00 16.18 192 ALA A CA 1
ATOM 2374 C C . ALA A 1 161 ? 4.511 -18.838 3.706 1.00 16.61 192 ALA A C 1
ATOM 2375 O O . ALA A 1 161 ? 5.451 -19.385 4.293 1.00 17.41 192 ALA A O 1
ATOM 2382 N N . PHE A 1 162 ? 3.254 -19.264 3.830 1.00 16.91 193 PHE A N 1
ATOM 2383 C CA . PHE A 1 162 ? 2.947 -20.228 4.875 1.00 18.11 193 PHE A CA 1
ATOM 2384 C C . PHE A 1 162 ? 3.422 -21.627 4.525 1.00 19.95 193 PHE A C 1
ATOM 2385 O O . PHE A 1 162 ? 3.543 -22.464 5.428 1.00 22.83 193 PHE A O 1
ATOM 2402 N N . ARG A 1 163 ? 3.733 -21.887 3.250 1.00 21.52 194 ARG A N 1
ATOM 2403 C CA . ARG A 1 163 ? 4.234 -23.199 2.862 1.00 24.35 194 ARG A CA 1
ATOM 2404 C C . ARG A 1 163 ? 5.710 -23.378 3.187 1.00 23.91 194 ARG A C 1
ATOM 2405 O O . ARG A 1 163 ? 6.181 -24.518 3.261 1.00 25.09 194 ARG A O 1
ATOM 2426 N N . ASP A 1 164 ? 6.438 -22.286 3.412 1.00 21.69 195 ASP A N 1
ATOM 2427 C CA . ASP A 1 164 ? 7.848 -22.347 3.778 1.00 19.32 195 ASP A CA 1
ATOM 2428 C C . ASP A 1 164 ? 8.268 -20.997 4.337 1.00 17.40 195 ASP A C 1
ATOM 2429 O O . ASP A 1 164 ? 8.791 -20.145 3.612 1.00 17.16 195 ASP A O 1
ATOM 2438 N N . MET A 1 165 ? 8.044 -20.788 5.629 1.00 15.02 196 MET A N 1
ATOM 2439 C CA . MET A 1 165 ? 8.263 -19.465 6.185 1.00 14.77 196 MET A CA 1
ATOM 2440 C C . MET A 1 165 ? 9.748 -19.125 6.282 1.00 14.46 196 MET A C 1
ATOM 2441 O O . MET A 1 165 ? 10.108 -17.952 6.191 1.00 14.22 196 MET A O 1
ATOM 2455 N N . ALA A 1 166 ? 10.630 -20.117 6.439 1.00 15.20 197 ALA A N 1
ATOM 2456 C CA . ALA A 1 166 ? 12.064 -19.835 6.440 1.00 17.11 197 ALA A CA 1
ATOM 2457 C C . ALA A 1 166 ? 12.501 -19.263 5.092 1.00 15.35 197 ALA A C 1
ATOM 2458 O O . ALA A 1 166 ? 13.233 -18.258 5.022 1.00 16.28 197 ALA A O 1
ATOM 2465 N N . ALA A 1 167 ? 12.038 -19.884 4.003 1.00 15.43 198 ALA A N 1
ATOM 2466 C CA . ALA A 1 167 ? 12.329 -19.366 2.673 1.00 15.15 198 ALA A CA 1
ATOM 2467 C C . ALA A 1 167 ? 11.787 -17.953 2.515 1.00 14.14 198 ALA A C 1
ATOM 2468 O O . ALA A 1 167 ? 12.466 -17.076 1.969 1.00 15.81 198 ALA A O 1
ATOM 2475 N N . PHE A 1 168 ? 10.566 -17.710 3.002 1.00 12.59 199 PHE A N 1
ATOM 2476 C CA . PHE A 1 168 ? 9.997 -16.371 2.923 1.00 12.10 199 PHE A CA 1
ATOM 2477 C C . PHE A 1 168 ? 10.873 -15.362 3.648 1.00 11.70 199 PHE A C 1
ATOM 2478 O O . PHE A 1 168 ? 11.129 -14.268 3.135 1.00 13.39 199 PHE A O 1
ATOM 2495 N N . GLY A 1 169 ? 11.339 -15.711 4.846 1.00 11.87 200 GLY A N 1
ATOM 2496 C CA . GLY A 1 169 ? 12.144 -14.792 5.628 1.00 11.43 200 GLY A CA 1
ATOM 2497 C C . GLY A 1 169 ? 13.467 -14.468 4.977 1.00 12.89 200 GLY A C 1
ATOM 2498 O O . GLY A 1 169 ? 14.050 -13.412 5.268 1.00 14.16 200 GLY A O 1
ATOM 2502 N N . ARG A 1 170 ? 13.965 -15.361 4.115 1.00 13.90 201 ARG A N 1
ATOM 2503 C CA . ARG A 1 170 ? 15.188 -15.060 3.375 1.00 14.98 201 ARG A CA 1
ATOM 2504 C C . ARG A 1 170 ? 14.929 -14.193 2.146 1.00 15.07 201 ARG A C 1
ATOM 2505 O O . ARG A 1 170 ? 15.834 -13.478 1.696 1.00 16.06 201 ARG A O 1
ATOM 2526 N N . ASN A 1 171 ? 13.721 -14.255 1.583 1.00 15.64 202 ASN A N 1
ATOM 2527 C CA . ASN A 1 171 ? 13.392 -13.541 0.348 1.00 16.18 202 ASN A CA 1
ATOM 2528 C C . ASN A 1 171 ? 11.943 -13.084 0.427 1.00 15.03 202 ASN A C 1
ATOM 2529 O O . ASN A 1 171 ? 11.064 -13.620 -0.256 1.00 14.81 202 ASN A O 1
ATOM 2540 N N . PRO A 1 172 ? 11.657 -12.087 1.253 1.00 13.19 203 PRO A N 1
ATOM 2541 C CA . PRO A 1 172 ? 10.259 -11.728 1.498 1.00 12.84 203 PRO A CA 1
ATOM 2542 C C . PRO A 1 172 ? 9.580 -11.151 0.267 1.00 14.00 203 PRO A C 1
ATOM 2543 O O . PRO A 1 172 ? 10.192 -10.491 -0.575 1.00 14.26 203 PRO A O 1
ATOM 2554 N N . ILE A 1 173 ? 8.280 -11.392 0.196 1.00 13.55 204 ILE A N 1
ATOM 2555 C CA . ILE A 1 173 ? 7.425 -10.883 -0.866 1.00 13.59 204 ILE A CA 1
ATOM 2556 C C . ILE A 1 173 ? 6.324 -10.088 -0.192 1.00 13.00 204 ILE A C 1
ATOM 2557 O O . ILE A 1 173 ? 5.557 -10.641 0.606 1.00 12.79 204 ILE A O 1
ATOM 2573 N N . GLY A 1 174 ? 6.265 -8.792 -0.493 1.00 11.89 205 GLY A N 1
ATOM 2574 C CA . GLY A 1 174 ? 5.287 -7.914 0.117 1.00 11.44 205 GLY A CA 1
ATOM 2575 C C . GLY A 1 174 ? 4.400 -7.180 -0.863 1.00 11.15 205 GLY A C 1
ATOM 2576 O O . GLY A 1 174 ? 4.351 -7.500 -2.056 1.00 11.79 205 GLY A O 1
ATOM 2580 N N . ASN A 1 175 ? 3.696 -6.175 -0.338 1.00 12.14 206 ASN A N 1
ATOM 2581 C CA . ASN A 1 175 ? 2.719 -5.398 -1.087 1.00 11.03 206 ASN A CA 1
ATOM 2582 C C . ASN A 1 175 ? 2.947 -3.900 -0.919 1.00 11.50 206 ASN A C 1
ATOM 2583 O O . ASN A 1 175 ? 2.048 -3.108 -1.227 1.00 11.96 206 ASN A O 1
ATOM 2594 N N . GLY A 1 176 ? 4.119 -3.497 -0.425 1.00 10.91 207 GLY A N 1
ATOM 2595 C CA . GLY A 1 176 ? 4.347 -2.128 -0.017 1.00 11.42 207 GLY A CA 1
ATOM 2596 C C . GLY A 1 176 ? 5.046 -1.261 -1.046 1.00 11.43 207 GLY A C 1
ATOM 2597 O O . GLY A 1 176 ? 5.171 -1.616 -2.222 1.00 11.81 207 GLY A O 1
ATOM 2601 N N . PRO A 1 177 ? 5.502 -0.083 -0.609 1.00 11.73 208 PRO A N 1
ATOM 2602 C CA . PRO A 1 177 ? 6.010 0.912 -1.569 1.00 11.82 208 PRO A CA 1
ATOM 2603 C C . PRO A 1 177 ? 7.290 0.506 -2.274 1.00 12.92 208 PRO A C 1
ATOM 2604 O O . PRO A 1 177 ? 7.528 0.956 -3.404 1.00 13.51 208 PRO A O 1
ATOM 2615 N N . TYR A 1 178 ? 8.121 -0.315 -1.644 1.00 12.73 209 TYR A N 1
ATOM 2616 C CA . TYR A 1 178 ? 9.347 -0.822 -2.239 1.00 11.89 209 TYR A CA 1
ATOM 2617 C C . TYR A 1 178 ? 9.297 -2.344 -2.259 1.00 11.54 209 TYR A C 1
ATOM 2618 O O . TYR A 1 178 ? 8.447 -2.971 -1.622 1.00 12.03 209 TYR A O 1
ATOM 2636 N N . LYS A 1 179 ? 10.237 -2.924 -3.002 1.00 12.65 210 LYS A N 1
ATOM 2637 C CA . LYS A 1 179 ? 10.465 -4.361 -3.041 1.00 12.92 210 LYS A CA 1
ATOM 2638 C C . LYS A 1 179 ? 11.966 -4.598 -3.104 1.00 11.92 210 LYS A C 1
ATOM 2639 O O . LYS A 1 179 ? 12.745 -3.701 -3.452 1.00 13.07 210 LYS A O 1
ATOM 2658 N N . LEU A 1 180 ? 12.382 -5.812 -2.750 1.00 12.55 211 LEU A N 1
ATOM 2659 C CA . LEU A 1 180 ? 13.794 -6.140 -2.871 1.00 14.90 211 LEU A CA 1
ATOM 2660 C C . LEU A 1 180 ? 14.227 -6.006 -4.324 1.00 15.50 211 LEU A C 1
ATOM 2661 O O . LEU A 1 180 ? 13.490 -6.365 -5.246 1.00 16.47 211 LEU A O 1
ATOM 2677 N N . ALA A 1 181 ? 15.420 -5.457 -4.525 1.00 17.59 212 ALA A N 1
ATOM 2678 C CA . ALA A 1 181 ? 15.920 -5.216 -5.867 1.00 21.00 212 ALA A CA 1
ATOM 2679 C C . ALA A 1 181 ? 16.180 -6.533 -6.589 1.00 26.59 212 ALA A C 1
ATOM 2680 O O . ALA A 1 181 ? 16.388 -7.584 -5.977 1.00 25.52 212 ALA A O 1
ATOM 2687 N N . ASP A 1 182 ? 16.138 -6.465 -7.917 1.00 34.62 213 ASP A N 1
ATOM 2688 C CA . ASP A 1 182 ? 16.627 -7.545 -8.770 1.00 44.21 213 ASP A CA 1
ATOM 2689 C C . ASP A 1 182 ? 18.052 -7.200 -9.201 1.00 50.55 213 ASP A C 1
ATOM 2690 O O . ASP A 1 182 ? 18.349 -6.941 -10.370 1.00 51.66 213 ASP A O 1
ATOM 2699 N N . GLY A 1 183 ? 18.933 -7.195 -8.201 1.00 55.09 214 GLY A N 1
ATOM 2700 C CA . GLY A 1 183 ? 20.262 -6.646 -8.328 1.00 58.92 214 GLY A CA 1
ATOM 2701 C C . GLY A 1 183 ? 21.004 -7.107 -9.568 1.00 61.83 214 GLY A C 1
ATOM 2702 O O . GLY A 1 183 ? 20.910 -8.268 -9.978 1.00 61.90 214 GLY A O 1
ATOM 2706 N N . PRO A 1 184 ? 21.768 -6.201 -10.190 1.00 64.06 215 PRO A N 1
ATOM 2707 C CA . PRO A 1 184 ? 22.541 -6.582 -11.380 1.00 64.57 215 PRO A CA 1
ATOM 2708 C C . PRO A 1 184 ? 23.840 -7.308 -11.071 1.00 63.56 215 PRO A C 1
ATOM 2709 O O . PRO A 1 184 ? 24.447 -7.866 -11.996 1.00 63.93 215 PRO A O 1
ATOM 2720 N N . ALA A 1 185 ? 24.291 -7.318 -9.808 1.00 61.59 216 ALA A N 1
ATOM 2721 C CA . ALA A 1 185 ? 25.552 -7.944 -9.428 1.00 59.29 216 ALA A CA 1
ATOM 2722 C C . ALA A 1 185 ? 25.402 -8.560 -8.033 1.00 55.31 216 ALA A C 1
ATOM 2723 O O . ALA A 1 185 ? 26.017 -8.129 -7.059 1.00 56.25 216 ALA A O 1
ATOM 2730 N N . GLY A 1 186 ? 24.565 -9.591 -7.936 1.00 49.51 217 GLY A N 1
ATOM 2731 C CA . GLY A 1 186 ? 24.402 -10.325 -6.704 1.00 43.70 217 GLY A CA 1
ATOM 2732 C C . GLY A 1 186 ? 23.047 -10.107 -6.062 1.00 37.95 217 GLY A C 1
ATOM 2733 O O . GLY A 1 186 ? 22.187 -9.394 -6.588 1.00 37.09 217 GLY A O 1
ATOM 2737 N N . PRO A 1 187 ? 22.839 -10.717 -4.898 1.00 33.10 218 PRO A N 1
ATOM 2738 C CA . PRO A 1 187 ? 21.532 -10.625 -4.239 1.00 28.49 218 PRO A CA 1
ATOM 2739 C C . PRO A 1 187 ? 21.279 -9.239 -3.666 1.00 22.70 218 PRO A C 1
ATOM 2740 O O . PRO A 1 187 ? 22.206 -8.507 -3.309 1.00 20.58 218 PRO A O 1
ATOM 2751 N N . ALA A 1 188 ? 19.991 -8.892 -3.571 1.00 18.90 219 ALA A N 1
ATOM 2752 C CA . ALA A 1 188 ? 19.602 -7.606 -2.999 1.00 17.76 219 ALA A CA 1
ATOM 2753 C C . ALA A 1 188 ? 20.067 -7.478 -1.557 1.00 15.77 219 ALA A C 1
ATOM 2754 O O . ALA A 1 188 ? 20.479 -6.396 -1.125 1.00 15.92 219 ALA A O 1
ATOM 2761 N N . TRP A 1 189 ? 20.002 -8.568 -0.795 1.00 14.73 220 TRP A N 1
ATOM 2762 C CA . TRP A 1 189 ? 20.401 -8.578 0.611 1.00 13.91 220 TRP A CA 1
ATOM 2763 C C . TRP A 1 189 ? 21.767 -9.249 0.682 1.00 14.51 220 TRP A C 1
ATOM 2764 O O . TRP A 1 189 ? 21.880 -10.472 0.556 1.00 16.32 220 TRP A O 1
ATOM 2785 N N . GLU A 1 190 ? 22.810 -8.445 0.841 1.00 14.32 221 GLU A N 1
ATOM 2786 C CA . GLU A 1 190 ? 24.158 -8.959 1.064 1.00 15.02 221 GLU A CA 1
ATOM 2787 C C . GLU A 1 190 ? 24.354 -8.913 2.570 1.00 14.16 221 GLU A C 1
ATOM 2788 O O . GLU A 1 190 ? 24.540 -7.840 3.147 1.00 14.29 221 GLU A O 1
ATOM 2800 N N . HIS A 1 191 ? 24.271 -10.077 3.209 1.00 15.35 222 HIS A N 1
ATOM 2801 C CA . 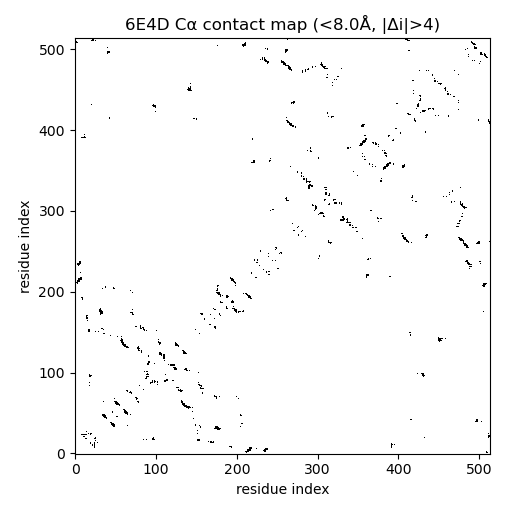HIS A 1 191 ? 24.257 -10.133 4.663 1.00 16.92 222 HIS A CA 1
ATOM 2802 C C . HIS A 1 191 ? 25.464 -9.418 5.245 1.00 16.87 222 HIS A C 1
ATOM 2803 O O . HIS A 1 191 ? 26.598 -9.612 4.797 1.00 18.03 222 HIS A O 1
ATOM 2817 N N . ASN A 1 192 ? 25.206 -8.575 6.243 1.00 16.18 223 ASN A N 1
ATOM 2818 C CA . ASN A 1 192 ? 26.224 -7.816 6.959 1.00 17.14 223 ASN A CA 1
ATOM 2819 C C . ASN A 1 192 ? 26.854 -6.721 6.106 1.00 16.18 223 ASN A C 1
ATOM 2820 O O . ASN A 1 192 ? 27.859 -6.129 6.516 1.00 16.90 223 ASN A O 1
ATOM 2831 N N . VAL A 1 193 ? 26.286 -6.426 4.936 1.00 14.40 224 VAL A N 1
ATOM 2832 C CA . VAL A 1 193 ? 26.819 -5.392 4.053 1.00 14.04 224 VAL A CA 1
ATOM 2833 C C . VAL A 1 193 ? 25.735 -4.375 3.719 1.00 13.45 224 VAL A C 1
ATOM 2834 O O . VAL A 1 193 ? 25.863 -3.195 4.065 1.00 14.94 224 VAL A O 1
ATOM 2847 N N . ARG A 1 194 ? 24.664 -4.804 3.055 1.00 12.52 225 ARG A N 1
ATOM 2848 C CA . ARG A 1 194 ? 23.625 -3.847 2.682 1.00 12.92 225 ARG A CA 1
ATOM 2849 C C . ARG A 1 194 ? 22.380 -4.579 2.197 1.00 12.61 225 ARG A C 1
ATOM 2850 O O . ARG A 1 194 ? 22.404 -5.779 1.916 1.00 12.73 225 ARG A O 1
ATOM 2871 N N . ILE A 1 195 ? 21.293 -3.816 2.075 1.00 12.81 226 ILE A N 1
ATOM 2872 C CA . ILE A 1 195 ? 20.075 -4.266 1.403 1.00 13.00 226 ILE A CA 1
ATOM 2873 C C . ILE A 1 195 ? 19.659 -3.204 0.392 1.00 11.59 226 ILE A C 1
ATOM 2874 O O . ILE A 1 195 ? 19.575 -2.018 0.729 1.00 12.16 226 ILE A O 1
ATOM 2890 N N . ASP A 1 196 ? 19.362 -3.636 -0.834 1.00 12.75 227 ASP A N 1
ATOM 2891 C CA . ASP A 1 196 ? 18.949 -2.748 -1.913 1.00 14.85 227 ASP A CA 1
ATOM 2892 C C . ASP A 1 196 ? 17.470 -2.957 -2.216 1.00 14.15 227 ASP A C 1
ATOM 2893 O O . ASP A 1 196 ? 17.026 -4.094 -2.418 1.00 14.14 227 ASP A O 1
ATOM 2902 N N . LEU A 1 197 ? 16.716 -1.858 -2.260 1.00 13.84 228 LEU A N 1
ATOM 2903 C CA . LEU A 1 197 ? 15.295 -1.863 -2.559 1.00 13.78 228 LEU A CA 1
ATOM 2904 C C . LEU A 1 197 ? 15.018 -0.941 -3.738 1.00 13.62 228 LEU A C 1
ATOM 2905 O O . LE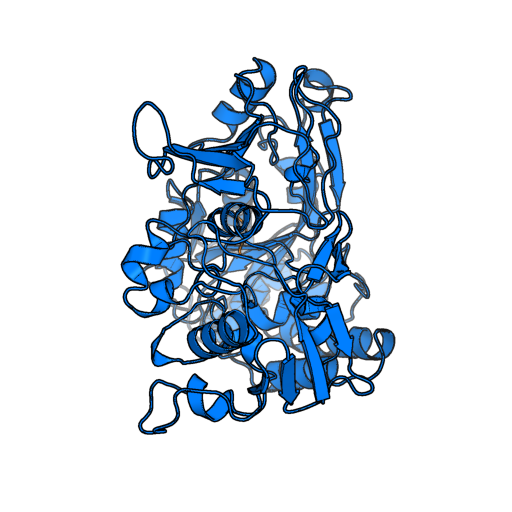U A 1 197 ? 15.698 0.076 -3.927 1.00 14.57 228 LEU A O 1
ATOM 2921 N N . VAL A 1 198 ? 13.994 -1.297 -4.509 1.00 13.92 229 VAL A N 1
ATOM 2922 C CA . VAL A 1 198 ? 13.529 -0.471 -5.621 1.00 14.49 229 VAL A CA 1
ATOM 2923 C C . VAL A 1 198 ? 12.035 -0.240 -5.455 1.00 14.01 229 VAL A C 1
ATOM 2924 O O . VAL A 1 198 ? 11.340 -1.007 -4.775 1.00 13.34 229 VAL A O 1
ATOM 2937 N N . PRO A 1 199 ? 11.495 0.788 -6.097 1.00 14.51 230 PRO A N 1
ATOM 2938 C CA . PRO A 1 199 ? 10.054 1.021 -5.987 1.00 15.05 230 PRO A CA 1
ATOM 2939 C C . PRO A 1 199 ? 9.249 -0.165 -6.501 1.00 15.09 230 PRO A C 1
ATOM 2940 O O . PRO A 1 199 ? 9.629 -0.847 -7.458 1.00 16.27 230 PRO A O 1
ATOM 2951 N N . ASN A 1 200 ? 8.113 -0.400 -5.845 1.00 14.19 231 ASN A N 1
ATOM 2952 C CA . ASN A 1 200 ? 7.175 -1.432 -6.260 1.00 14.17 231 ASN A CA 1
ATOM 2953 C C . ASN A 1 200 ? 6.169 -0.805 -7.215 1.00 15.53 231 ASN A C 1
ATOM 2954 O O . ASN A 1 200 ? 5.322 -0.018 -6.769 1.00 15.68 231 ASN A O 1
ATOM 2965 N N . PRO A 1 201 ? 6.203 -1.119 -8.513 1.00 18.96 232 PRO A N 1
ATOM 2966 C CA . PRO A 1 201 ? 5.274 -0.460 -9.447 1.00 19.95 232 PRO A CA 1
ATOM 2967 C C . PRO A 1 201 ? 3.806 -0.818 -9.242 1.00 19.98 232 PRO A C 1
ATOM 2968 O O . PRO A 1 201 ? 2.947 -0.121 -9.801 1.00 21.12 232 PRO A O 1
ATOM 2979 N N . ASP A 1 202 ? 3.487 -1.872 -8.482 1.00 18.69 233 ASP A N 1
ATOM 2980 C CA . ASP A 1 202 ? 2.089 -2.194 -8.202 1.00 18.49 233 ASP A CA 1
ATOM 2981 C C . ASP A 1 202 ? 1.471 -1.228 -7.208 1.00 18.21 233 ASP A C 1
ATOM 2982 O O . ASP A 1 202 ? 0.242 -1.115 -7.152 1.00 18.61 233 ASP A O 1
ATOM 2991 N N . TYR A 1 203 ? 2.291 -0.549 -6.415 1.00 16.28 234 TYR A N 1
ATOM 2992 C CA . TYR A 1 203 ? 1.818 0.108 -5.207 1.00 15.22 234 TYR A CA 1
ATOM 2993 C C . TYR A 1 203 ? 1.241 1.484 -5.521 1.00 15.56 234 TYR A C 1
ATOM 2994 O O . TYR A 1 203 ? 1.891 2.310 -6.169 1.00 15.35 234 TYR A O 1
ATOM 3012 N N . HIS A 1 204 ? 0.032 1.737 -5.019 1.00 16.62 235 HIS A N 1
ATOM 3013 C CA . HIS A 1 204 ? -0.644 3.019 -5.205 1.00 19.11 235 HIS A CA 1
ATOM 3014 C C . HIS A 1 204 ? -1.279 3.497 -3.908 1.00 21.04 235 HIS A C 1
ATOM 3015 O O . HIS A 1 204 ? -2.398 4.024 -3.900 1.00 23.86 235 HIS A O 1
ATOM 3029 N N . GLY A 1 205 ? -0.568 3.344 -2.798 1.00 20.15 236 GLY A N 1
ATOM 3030 C CA . GLY A 1 205 ? -1.058 3.739 -1.498 1.00 19.29 236 GLY A CA 1
ATOM 3031 C C . GLY A 1 205 ? -0.590 5.118 -1.073 1.00 18.65 236 GLY A C 1
ATOM 3032 O O . GLY A 1 205 ? -0.214 5.966 -1.892 1.00 20.29 236 GLY A O 1
ATOM 3036 N N . ASN A 1 206 ? -0.618 5.338 0.241 1.00 16.35 237 ASN A N 1
ATOM 3037 C CA . ASN A 1 206 ? -0.353 6.640 0.843 1.00 15.76 237 ASN A CA 1
ATOM 3038 C C . ASN A 1 206 ? 1.128 7.002 0.906 1.00 15.43 237 ASN A C 1
ATOM 3039 O O . ASN A 1 206 ? 1.444 8.159 1.211 1.00 16.81 237 ASN A O 1
ATOM 3050 N N . ARG A 1 207 ? 2.033 6.056 0.651 1.00 14.56 238 ARG A N 1
ATOM 3051 C CA . ARG A 1 207 ? 3.465 6.287 0.804 1.00 14.72 238 ARG A CA 1
ATOM 3052 C C . ARG A 1 207 ? 4.205 6.030 -0.504 1.00 14.46 238 ARG A C 1
ATOM 3053 O O . ARG A 1 207 ? 5.213 5.320 -0.522 1.00 14.83 238 ARG A O 1
ATOM 3074 N N . LYS A 1 208 ? 3.727 6.603 -1.600 1.00 16.33 239 LYS A N 1
ATOM 3075 C CA . LYS A 1 208 ? 4.362 6.370 -2.884 1.00 17.54 239 LYS A CA 1
ATOM 3076 C C . LYS A 1 208 ? 5.764 6.976 -2.878 1.00 16.28 239 LYS A C 1
ATOM 3077 O O . LYS A 1 208 ? 5.922 8.153 -2.533 1.00 16.94 239 LYS A O 1
ATOM 3096 N N . PRO A 1 209 ? 6.797 6.228 -3.264 1.00 15.15 240 PRO A N 1
ATOM 3097 C CA . PRO A 1 209 ? 8.155 6.781 -3.209 1.00 14.80 240 PRO A CA 1
ATOM 3098 C C . PRO A 1 209 ? 8.331 7.995 -4.111 1.00 14.64 240 PRO A C 1
ATOM 3099 O O . PRO A 1 209 ? 7.785 8.064 -5.214 1.00 15.60 240 PRO A O 1
ATOM 3110 N N . ARG A 1 210 ? 9.115 8.954 -3.623 1.00 14.44 241 ARG A N 1
ATOM 3111 C CA . ARG A 1 210 ? 9.554 10.104 -4.398 1.00 14.78 241 ARG A CA 1
ATOM 3112 C C . ARG A 1 210 ? 10.968 9.923 -4.919 1.00 15.65 241 ARG A C 1
ATOM 3113 O O . ARG A 1 210 ? 11.581 10.890 -5.381 1.00 17.78 241 ARG A O 1
ATOM 3134 N N . ASN A 1 211 ? 11.508 8.712 -4.830 1.00 14.63 242 ASN A N 1
ATOM 3135 C CA . ASN A 1 211 ? 12.866 8.430 -5.253 1.00 14.76 242 ASN A CA 1
ATOM 3136 C C . ASN A 1 211 ? 12.868 7.094 -5.980 1.00 16.17 242 ASN A C 1
ATOM 3137 O O . ASN A 1 211 ? 11.850 6.397 -6.045 1.00 17.00 242 ASN A O 1
ATOM 3148 N N . LYS A 1 212 ? 14.030 6.736 -6.526 1.00 16.67 243 LYS A N 1
ATOM 3149 C CA . LYS A 1 212 ? 14.166 5.585 -7.407 1.00 18.19 243 LYS A CA 1
ATOM 3150 C C . LYS A 1 212 ? 14.630 4.336 -6.680 1.00 16.53 243 LYS A C 1
ATOM 3151 O O . LYS A 1 212 ? 14.901 3.323 -7.330 1.00 17.00 243 LYS A O 1
ATOM 3170 N N . GLY A 1 213 ? 14.741 4.383 -5.367 1.00 15.79 244 GLY A N 1
ATOM 3171 C CA . GLY A 1 213 ? 15.142 3.223 -4.597 1.00 16.34 244 GLY A CA 1
ATOM 3172 C C . GLY A 1 213 ? 15.917 3.637 -3.368 1.00 15.33 244 GLY A C 1
ATOM 3173 O O . GLY A 1 213 ? 16.255 4.808 -3.173 1.00 15.30 244 GLY A O 1
ATOM 3177 N N . LEU A 1 214 ? 16.190 2.638 -2.526 1.00 14.87 245 LEU A N 1
ATOM 3178 C CA . LEU A 1 214 ? 16.873 2.835 -1.255 1.00 14.72 245 LEU A CA 1
ATOM 3179 C C . LEU A 1 214 ? 17.964 1.792 -1.106 1.00 15.10 245 LEU A C 1
ATOM 3180 O O . LEU A 1 214 ? 17.755 0.618 -1.410 1.00 15.41 245 LEU A O 1
ATOM 3196 N N . ARG A 1 215 ? 19.116 2.218 -0.608 1.00 14.75 246 ARG A N 1
ATOM 3197 C CA . ARG A 1 215 ? 20.198 1.309 -0.256 1.00 14.44 246 ARG A CA 1
ATOM 3198 C C . ARG A 1 215 ? 20.500 1.517 1.220 1.00 13.62 246 ARG A C 1
ATOM 3199 O O . ARG A 1 215 ? 20.999 2.578 1.612 1.00 15.03 246 ARG A O 1
ATOM 3220 N N . PHE A 1 216 ? 20.173 0.518 2.042 1.00 12.93 247 PHE A N 1
ATOM 3221 C CA . PHE A 1 216 ? 20.513 0.539 3.459 1.00 13.47 247 PHE A CA 1
ATOM 3222 C C . PHE A 1 216 ? 21.906 -0.056 3.594 1.00 13.77 247 PHE A C 1
ATOM 3223 O O . PHE A 1 216 ? 22.100 -1.255 3.357 1.00 13.09 247 PHE A O 1
ATOM 3240 N N . GLU A 1 217 ? 22.871 0.785 3.955 1.00 13.37 248 GLU A N 1
ATOM 3241 C CA . GLU A 1 217 ? 24.262 0.389 4.107 1.00 13.71 248 GLU A CA 1
ATOM 3242 C C . GLU A 1 217 ? 24.489 0.021 5.566 1.00 13.20 248 GLU A C 1
ATOM 3243 O O . GLU A 1 217 ? 24.206 0.824 6.462 1.00 13.07 248 GLU A O 1
ATOM 3255 N N . PHE A 1 218 ? 24.967 -1.203 5.804 1.00 13.37 249 PHE A N 1
ATOM 3256 C CA . PHE A 1 218 ? 25.092 -1.738 7.161 1.00 14.61 249 PHE A CA 1
ATOM 3257 C C . PHE A 1 218 ? 26.477 -1.405 7.712 1.00 16.22 249 PHE A C 1
ATOM 3258 O O . PHE A 1 218 ? 27.405 -2.217 7.694 1.00 18.81 249 PHE A O 1
ATOM 3275 N N . TYR A 1 219 ? 26.597 -0.199 8.257 1.00 16.88 250 TYR A N 1
ATOM 3276 C CA . TYR A 1 219 ? 27.880 0.270 8.757 1.00 16.75 250 TYR A CA 1
ATOM 3277 C C . TYR A 1 219 ? 28.297 -0.494 10.005 1.00 16.84 250 TYR A C 1
ATOM 3278 O O . TYR A 1 219 ? 27.486 -0.764 10.897 1.00 16.80 250 TYR A O 1
ATOM 3296 N N . ALA A 1 220 ? 29.580 -0.840 10.061 1.00 17.37 251 ALA A N 1
ATOM 3297 C CA . ALA A 1 220 ? 30.148 -1.429 11.261 1.00 17.17 251 ALA A CA 1
ATOM 3298 C C . ALA A 1 220 ? 30.507 -0.383 12.299 1.00 16.77 251 ALA A C 1
ATOM 3299 O O . ALA A 1 220 ? 30.750 -0.741 13.456 1.00 17.56 251 ALA A O 1
ATOM 3306 N N . ASN A 1 221 ? 30.533 0.892 11.914 1.00 17.56 252 ASN A N 1
ATOM 3307 C CA . ASN A 1 221 ? 31.086 1.955 12.743 1.00 18.62 252 ASN A CA 1
ATOM 3308 C C . ASN A 1 221 ? 30.462 3.274 12.302 1.00 19.76 252 ASN A C 1
ATOM 3309 O O . ASN A 1 221 ? 30.495 3.605 11.113 1.00 20.56 252 ASN A O 1
ATOM 3320 N N . LEU A 1 222 ? 29.885 4.020 13.254 1.00 19.37 253 LEU A N 1
ATOM 3321 C CA . LEU A 1 222 ? 29.199 5.264 12.906 1.00 19.84 253 LEU A CA 1
ATOM 3322 C C . LEU A 1 222 ? 30.159 6.391 12.551 1.00 19.78 253 LEU A C 1
ATOM 3323 O O . LEU A 1 222 ? 29.738 7.364 11.910 1.00 19.49 253 LEU A O 1
ATOM 3339 N N . ASP A 1 223 ? 31.425 6.308 12.966 1.00 20.87 254 ASP A N 1
ATOM 3340 C CA . ASP A 1 223 ? 32.396 7.292 12.500 1.00 23.42 254 ASP A CA 1
ATOM 3341 C C . ASP A 1 223 ? 32.626 7.152 11.000 1.00 22.52 254 ASP A C 1
ATOM 3342 O O . ASP A 1 223 ? 32.718 8.156 10.282 1.00 22.83 254 ASP A O 1
ATOM 3351 N N . THR A 1 224 ? 32.713 5.914 10.508 1.00 22.27 255 THR A N 1
ATOM 3352 C CA . THR A 1 224 ? 32.784 5.699 9.068 1.00 21.59 255 THR A CA 1
ATOM 3353 C C . THR A 1 224 ? 31.560 6.285 8.380 1.00 20.21 255 THR A C 1
ATOM 3354 O O . THR A 1 224 ? 31.675 6.938 7.333 1.00 20.49 255 THR A O 1
ATOM 3365 N N . ALA A 1 225 ? 30.375 6.063 8.957 1.00 18.78 256 ALA A N 1
ATOM 3366 C CA . ALA A 1 225 ? 29.152 6.602 8.372 1.00 18.03 256 ALA A CA 1
ATOM 3367 C C . ALA A 1 225 ? 29.190 8.124 8.311 1.00 17.55 256 ALA A C 1
ATOM 3368 O O . ALA A 1 225 ? 28.809 8.719 7.299 1.00 17.05 256 ALA A O 1
ATOM 3375 N N . TYR A 1 226 ? 29.657 8.775 9.381 1.00 18.44 257 TYR A N 1
ATOM 3376 C CA . TYR A 1 226 ? 29.728 10.232 9.383 1.00 17.86 257 TYR A CA 1
ATOM 3377 C C . TYR A 1 226 ? 30.704 10.734 8.326 1.00 19.26 257 TYR A C 1
ATOM 3378 O O . TYR A 1 226 ? 30.433 11.727 7.636 1.00 19.92 257 TYR A O 1
ATOM 3396 N N . ALA A 1 227 ? 31.854 10.067 8.194 1.00 21.08 258 ALA A N 1
ATOM 3397 C CA . ALA A 1 227 ? 32.806 10.453 7.157 1.00 22.97 258 ALA A CA 1
ATOM 3398 C C . ALA A 1 227 ? 32.180 10.331 5.771 1.00 23.06 258 ALA A C 1
ATOM 3399 O O . ALA A 1 227 ? 32.330 11.225 4.926 1.00 24.15 258 ALA A O 1
ATOM 3406 N N . ASP A 1 228 ? 31.464 9.230 5.524 1.00 22.06 259 ASP A N 1
ATOM 3407 C CA . ASP A 1 228 ? 30.791 9.060 4.240 1.00 21.90 259 ASP A CA 1
ATOM 3408 C C . ASP A 1 228 ? 29.750 10.150 4.015 1.00 20.14 259 ASP A C 1
ATOM 3409 O O . ASP A 1 228 ? 29.587 10.642 2.892 1.00 20.39 259 ASP A O 1
ATOM 3418 N N . LEU A 1 229 ? 29.035 10.542 5.070 1.00 17.70 260 LEU A N 1
ATOM 3419 C CA . LEU A 1 229 ? 28.076 11.634 4.941 1.00 17.77 260 LEU A CA 1
ATOM 3420 C C . LEU A 1 229 ? 28.773 12.912 4.498 1.00 19.37 260 LEU A C 1
ATOM 3421 O O . LEU A 1 229 ? 28.342 13.569 3.545 1.00 19.69 260 LEU A O 1
ATOM 3437 N N . LEU A 1 230 ? 29.864 13.271 5.176 1.00 20.44 261 LEU A N 1
ATOM 3438 C CA . LEU A 1 230 ? 30.562 14.509 4.840 1.00 22.21 261 LEU A CA 1
ATOM 3439 C C . LEU A 1 230 ? 31.132 14.471 3.428 1.00 24.12 261 LEU A C 1
ATOM 3440 O O . LEU A 1 230 ? 31.208 15.514 2.763 1.00 25.60 261 LEU A O 1
ATOM 3456 N N . SER A 1 231 ? 31.544 13.296 2.953 1.00 24.49 262 SER A N 1
ATOM 3457 C CA . SER A 1 231 ? 32.090 13.185 1.607 1.00 26.25 262 SER A CA 1
ATOM 3458 C C . SER A 1 231 ? 31.019 12.999 0.541 1.00 27.83 262 SER A C 1
ATOM 3459 O O . SER A 1 231 ? 31.349 12.996 -0.650 1.00 29.04 262 SER A O 1
ATOM 3467 N N . GLY A 1 232 ? 29.758 12.836 0.928 1.00 27.56 263 GLY A N 1
ATOM 3468 C CA . GLY A 1 232 ? 28.705 12.606 -0.039 1.00 28.01 263 GLY A CA 1
ATOM 3469 C C . GLY A 1 232 ? 28.572 11.176 -0.511 1.00 27.51 263 GLY A C 1
ATOM 3470 O O . GLY A 1 232 ? 27.871 10.932 -1.499 1.00 29.69 263 GLY A O 1
ATOM 3474 N N . ASN A 1 233 ? 29.227 10.226 0.151 1.00 25.58 264 ASN A N 1
ATOM 3475 C CA . ASN A 1 233 ? 29.069 8.810 -0.157 1.00 25.25 264 ASN A CA 1
ATOM 3476 C C . ASN A 1 233 ? 27.939 8.169 0.635 1.00 22.52 264 ASN A C 1
ATOM 3477 O O . ASN A 1 233 ? 27.649 6.986 0.435 1.00 23.32 264 ASN A O 1
ATOM 3488 N N . LEU A 1 234 ? 27.318 8.920 1.537 1.00 19.48 265 LEU A N 1
ATOM 3489 C CA . LEU A 1 234 ? 26.108 8.518 2.234 1.00 16.99 265 LEU A CA 1
ATOM 3490 C C . LEU A 1 234 ? 25.143 9.689 2.147 1.00 16.39 265 LEU A C 1
ATOM 3491 O O . LEU A 1 234 ? 25.556 10.844 2.283 1.00 17.53 265 LEU A O 1
ATOM 3507 N N . ASP A 1 235 ? 23.862 9.400 1.899 1.00 15.96 266 ASP A N 1
ATOM 3508 C CA . ASP A 1 235 ? 22.897 10.477 1.698 1.00 16.16 266 ASP A CA 1
ATOM 3509 C C . ASP A 1 235 ? 22.166 10.876 2.969 1.00 16.04 266 ASP A C 1
ATOM 3510 O O . ASP A 1 235 ? 21.893 12.063 3.165 1.00 15.35 266 ASP A O 1
ATOM 3519 N N . VAL A 1 236 ? 21.819 9.920 3.825 1.00 15.39 267 VAL A N 1
ATOM 3520 C CA . VAL A 1 236 ? 21.143 10.220 5.081 1.00 13.87 267 VAL A CA 1
ATOM 3521 C C . VAL A 1 236 ? 21.766 9.382 6.186 1.00 12.47 267 VAL A C 1
ATOM 3522 O O . VAL A 1 236 ? 21.901 8.159 6.054 1.00 14.42 267 VAL A O 1
ATOM 3535 N N . LEU A 1 237 ? 22.140 10.040 7.282 1.00 12.83 268 LEU A N 1
ATOM 3536 C CA . LEU A 1 237 ? 22.639 9.370 8.478 1.00 12.41 268 LEU A CA 1
ATOM 3537 C C . LEU A 1 237 ? 21.705 9.736 9.621 1.00 11.73 268 LEU A C 1
ATOM 3538 O O . LEU A 1 237 ? 21.653 10.898 10.036 1.00 12.67 268 LEU A O 1
ATOM 3554 N N . ASP A 1 238 ? 20.969 8.750 10.134 1.00 12.23 269 ASP A N 1
ATOM 3555 C CA . ASP A 1 238 ? 19.966 9.031 11.153 1.00 13.93 269 ASP A CA 1
ATOM 3556 C C . ASP A 1 238 ? 20.533 9.081 12.563 1.00 14.88 269 ASP A C 1
ATOM 3557 O O . ASP A 1 238 ? 19.785 9.380 13.500 1.00 15.73 269 ASP A O 1
ATOM 3566 N N . THR A 1 239 ? 21.825 8.812 12.739 1.00 15.40 270 THR A N 1
ATOM 3567 C CA . THR A 1 239 ? 22.452 8.853 14.057 1.00 18.55 270 THR A CA 1
ATOM 3568 C C . THR A 1 239 ? 23.837 9.466 13.900 1.00 20.70 270 THR A C 1
ATOM 3569 O O . THR A 1 239 ? 24.776 8.787 13.475 1.00 20.00 270 THR A O 1
ATOM 3580 N N . ILE A 1 240 ? 23.958 10.739 14.246 1.00 23.30 271 ILE A N 1
ATOM 3581 C CA . ILE A 1 240 ? 25.276 11.375 14.316 1.00 25.89 271 ILE A CA 1
ATOM 3582 C C . ILE A 1 240 ? 26.037 10.781 15.498 1.00 28.02 271 ILE A C 1
ATOM 3583 O O . ILE A 1 240 ? 25.489 10.727 16.616 1.00 29.84 271 ILE A O 1
ATOM 3599 N N . PRO A 1 241 ? 27.272 10.317 15.318 1.00 27.94 272 PRO A N 1
ATOM 3600 C CA . PRO A 1 241 ? 27.978 9.634 16.413 1.00 28.67 272 PRO A CA 1
ATOM 3601 C C . PRO A 1 241 ? 28.420 10.611 17.489 1.00 28.97 272 PRO A C 1
ATOM 3602 O O . PRO A 1 241 ? 28.589 11.809 17.222 1.00 27.97 272 PRO A O 1
ATOM 3613 N N . PRO A 1 242 ? 28.625 10.135 18.723 1.00 30.07 273 PRO A N 1
ATOM 3614 C CA . PRO A 1 242 ? 29.092 11.039 19.790 1.00 30.55 273 PRO A CA 1
ATOM 3615 C C . PRO A 1 242 ? 30.291 11.890 19.405 1.00 29.12 273 PRO A C 1
ATOM 3616 O O . PRO A 1 242 ? 30.338 13.069 19.771 1.00 28.60 273 PRO A O 1
ATOM 3627 N N . SER A 1 243 ? 31.259 11.333 18.674 1.00 29.15 274 SER A N 1
ATOM 3628 C CA . SER A 1 243 ? 32.466 12.079 18.333 1.00 30.88 274 SER A CA 1
ATOM 3629 C C . SER A 1 243 ? 32.172 13.315 17.492 1.00 29.59 274 SER A C 1
ATOM 3630 O O . SER A 1 243 ? 33.037 14.191 17.373 1.00 30.82 274 SER A O 1
ATOM 3638 N N . ALA A 1 244 ? 30.983 13.408 16.901 1.00 27.27 275 ALA A N 1
ATOM 3639 C CA . ALA A 1 244 ? 30.641 14.526 16.034 1.00 25.33 275 ALA A CA 1
ATOM 3640 C C . ALA A 1 244 ? 29.558 15.426 16.608 1.00 23.62 275 ALA A C 1
ATOM 3641 O O . ALA A 1 244 ? 29.130 16.361 15.925 1.00 23.43 275 ALA A O 1
ATOM 3648 N N . LEU A 1 245 ? 29.106 15.188 17.841 1.00 23.92 276 LEU A N 1
ATOM 3649 C CA . LEU A 1 245 ? 27.953 15.934 18.333 1.00 25.98 276 LEU A CA 1
ATOM 3650 C C . LEU A 1 245 ? 28.263 17.392 18.651 1.00 27.01 276 LEU A C 1
ATOM 3651 O O . LEU A 1 245 ? 27.340 18.214 18.651 1.00 28.26 276 LEU A O 1
ATOM 3667 N N . THR A 1 246 ? 29.519 17.742 18.916 1.00 26.54 277 THR A N 1
ATOM 3668 C CA . THR A 1 246 ? 29.887 19.137 19.124 1.00 27.40 277 THR A CA 1
ATOM 3669 C C . THR A 1 246 ? 30.280 19.831 17.823 1.00 27.77 277 THR A C 1
ATOM 3670 O O . THR A 1 246 ? 30.673 21.001 17.851 1.00 28.96 277 THR A O 1
ATOM 3681 N N . VAL A 1 247 ? 30.148 19.147 16.688 1.00 27.44 278 VAL A N 1
ATOM 3682 C CA . VAL A 1 247 ? 30.760 19.585 15.438 1.00 27.53 278 VAL A CA 1
ATOM 3683 C C . VAL A 1 247 ? 29.782 19.480 14.269 1.00 24.91 278 VAL A C 1
ATOM 3684 O O . VAL A 1 247 ? 29.980 20.114 13.225 1.00 25.34 278 VAL A O 1
ATOM 3697 N N . TYR A 1 248 ? 28.720 18.684 14.422 1.00 22.15 279 TYR A N 1
ATOM 3698 C CA . TYR A 1 248 ? 27.832 18.444 13.290 1.00 19.90 279 TYR A CA 1
ATOM 3699 C C . TYR A 1 248 ? 27.198 19.734 12.795 1.00 19.21 279 TYR A C 1
ATOM 3700 O O . TYR A 1 248 ? 26.909 19.862 11.604 1.00 18.34 279 TYR A O 1
ATOM 3718 N N . GLN A 1 249 ? 26.966 20.697 13.683 1.00 19.82 280 GLN A N 1
ATOM 3719 C CA . GLN A 1 249 ? 26.342 21.939 13.249 1.00 20.74 280 GLN A CA 1
ATOM 3720 C C . GLN A 1 249 ? 27.267 22.718 12.322 1.00 20.57 280 GLN A C 1
ATOM 3721 O O . GLN A 1 249 ? 26.844 23.172 11.258 1.00 19.93 280 GLN A O 1
ATOM 3735 N N . ARG A 1 250 ? 28.545 22.847 12.680 1.00 21.56 281 ARG A N 1
ATOM 3736 C CA . ARG A 1 250 ? 29.472 23.530 11.783 1.00 23.99 281 ARG A CA 1
ATOM 3737 C C . ARG A 1 250 ? 29.705 22.723 10.507 1.00 21.14 281 ARG A C 1
ATOM 3738 O O . ARG A 1 250 ? 29.844 23.299 9.421 1.00 21.38 281 ARG A O 1
ATOM 3759 N N . ASP A 1 251 ? 29.731 21.390 10.610 1.00 20.10 282 ASP A N 1
ATOM 3760 C CA . ASP A 1 251 ? 30.013 20.557 9.442 1.00 20.65 282 ASP A CA 1
ATOM 3761 C C . ASP A 1 251 ? 28.855 20.562 8.451 1.00 20.62 282 ASP A C 1
ATOM 3762 O O . ASP A 1 251 ? 29.073 20.549 7.234 1.00 20.67 282 ASP A O 1
ATOM 3771 N N . LEU A 1 252 ? 27.617 20.561 8.951 1.00 18.87 283 LEU A N 1
ATOM 3772 C CA . LEU A 1 252 ? 26.446 20.298 8.130 1.00 18.06 283 LEU A CA 1
ATOM 3773 C C . LEU A 1 252 ? 25.512 21.488 7.949 1.00 17.42 283 LEU A C 1
ATOM 3774 O O . LEU A 1 252 ? 24.769 21.507 6.965 1.00 18.35 283 LEU A O 1
ATOM 3790 N N . GLY A 1 253 ? 25.509 22.465 8.857 1.00 17.57 284 GLY A N 1
ATOM 3791 C CA . GLY A 1 253 ? 24.653 23.624 8.683 1.00 18.78 284 GLY A CA 1
ATOM 3792 C C . GLY A 1 253 ? 23.196 23.222 8.651 1.00 18.02 284 GLY A C 1
ATOM 3793 O O . GLY A 1 253 ? 22.710 22.468 9.504 1.00 18.42 284 GLY A O 1
ATOM 3797 N N . ASP A 1 254 ? 22.488 23.728 7.648 1.00 18.15 285 ASP A N 1
ATOM 3798 C CA . ASP A 1 254 ? 21.068 23.462 7.479 1.00 18.67 285 ASP A CA 1
ATOM 3799 C C . ASP A 1 254 ? 20.783 22.081 6.899 1.00 17.44 285 ASP A C 1
ATOM 3800 O O . ASP A 1 254 ? 19.621 21.787 6.604 1.00 18.21 285 ASP A O 1
ATOM 3809 N N . HIS A 1 255 ? 21.803 21.235 6.732 1.00 15.52 286 HIS A N 1
ATOM 3810 C CA . HIS A 1 255 ? 21.618 19.840 6.345 1.00 15.17 286 HIS A CA 1
ATOM 3811 C C . HIS A 1 255 ? 21.688 18.897 7.541 1.00 13.83 286 HIS A C 1
ATOM 3812 O O . HIS A 1 255 ? 22.061 17.726 7.397 1.00 14.41 286 HIS A O 1
ATOM 3826 N N . ALA A 1 256 ? 21.340 19.391 8.727 1.00 15.47 287 ALA A N 1
ATOM 3827 C CA . ALA A 1 256 ? 21.160 18.548 9.897 1.00 16.51 287 ALA A CA 1
ATOM 3828 C C . ALA A 1 256 ? 20.032 19.136 10.726 1.00 17.15 287 ALA A C 1
ATOM 3829 O O . ALA A 1 256 ? 19.947 20.356 10.888 1.00 19.11 287 ALA A O 1
ATOM 3836 N N . THR A 1 257 ? 19.167 18.267 11.241 1.00 15.89 288 THR A N 1
ATOM 3837 C CA . THR A 1 257 ? 18.021 18.678 12.036 1.00 18.39 288 THR A CA 1
ATOM 3838 C C . THR A 1 257 ? 17.992 17.854 13.313 1.00 17.53 288 THR A C 1
ATOM 3839 O O . THR A 1 257 ? 18.358 16.674 13.320 1.00 18.32 288 THR A O 1
ATOM 3850 N N . SER A 1 258 ? 17.555 18.486 14.396 1.00 18.06 289 SER A N 1
ATOM 3851 C CA . SER A 1 258 ? 17.490 17.840 15.694 1.00 16.90 289 SER A CA 1
ATOM 3852 C C . SER A 1 258 ? 16.092 17.998 16.265 1.00 15.67 289 SER A C 1
ATOM 3853 O O . SER A 1 258 ? 15.381 18.954 15.952 1.00 15.84 289 SER A O 1
ATOM 3861 N N . GLY A 1 259 ? 15.698 17.054 17.107 1.00 13.88 290 GLY A N 1
ATOM 3862 C CA . GLY A 1 259 ? 14.429 17.166 17.776 1.00 13.29 290 GLY A CA 1
ATOM 3863 C C . GLY A 1 259 ? 14.127 15.952 18.627 1.00 12.97 290 GLY A C 1
ATOM 3864 O O . GLY A 1 259 ? 14.609 14.840 18.370 1.00 13.13 290 GLY A O 1
ATOM 3868 N N . PRO A 1 260 ? 13.303 16.136 19.656 1.00 14.36 291 PRO A N 1
ATOM 3869 C CA . PRO A 1 260 ? 12.860 14.984 20.442 1.00 13.51 291 PRO A CA 1
ATOM 3870 C C . PRO A 1 260 ? 12.274 13.894 19.556 1.00 13.22 291 PRO A C 1
ATOM 3871 O O . PRO A 1 260 ? 11.562 14.153 18.582 1.00 13.82 291 PRO A O 1
ATOM 3882 N N . ALA A 1 261 ? 12.603 12.662 19.899 1.00 11.54 292 ALA A N 1
ATOM 3883 C CA . ALA A 1 261 ? 12.079 11.488 19.233 1.00 11.90 292 ALA A CA 1
ATOM 3884 C C . ALA A 1 261 ? 11.656 10.496 20.302 1.00 10.62 292 ALA A C 1
ATOM 3885 O O . ALA A 1 261 ? 12.255 10.433 21.378 1.00 10.27 292 ALA A O 1
ATOM 3892 N N . ALA A 1 262 ? 10.608 9.727 20.001 1.00 9.78 293 ALA A N 1
ATOM 3893 C CA . ALA A 1 262 ? 10.074 8.744 20.944 1.00 9.66 293 ALA A CA 1
ATOM 3894 C C . ALA A 1 262 ? 10.951 7.497 20.890 1.00 8.74 293 ALA A C 1
ATOM 3895 O O . ALA A 1 262 ? 10.602 6.467 20.307 1.00 9.71 293 ALA A O 1
ATOM 3902 N N . ILE A 1 263 ? 12.127 7.626 21.499 1.00 9.07 294 ILE A N 1
ATOM 3903 C CA . ILE A 1 263 ? 13.101 6.555 21.639 1.00 9.05 294 ILE A CA 1
ATOM 3904 C C . ILE A 1 263 ? 13.686 6.698 23.035 1.00 8.45 294 ILE A C 1
ATOM 3905 O O . ILE A 1 263 ? 14.000 7.815 23.472 1.00 10.02 294 ILE A O 1
ATOM 3921 N N . ASN A 1 264 ? 13.866 5.580 23.733 1.00 9.03 295 ASN A N 1
ATOM 3922 C CA . ASN A 1 264 ? 14.507 5.629 25.038 1.00 9.54 295 ASN A CA 1
ATOM 3923 C C . ASN A 1 264 ? 15.682 4.658 25.083 1.00 10.16 295 ASN A C 1
ATOM 3924 O O . ASN A 1 264 ? 16.003 3.980 24.106 1.00 9.93 295 ASN A O 1
ATOM 3935 N N . GLN A 1 265 ? 16.366 4.663 26.223 1.00 9.92 296 GLN A N 1
ATOM 3936 C CA . GLN A 1 265 ? 17.527 3.823 26.463 1.00 10.08 296 GLN A CA 1
ATOM 3937 C C . GLN A 1 265 ? 17.461 3.334 27.897 1.00 10.42 296 GLN A C 1
ATOM 3938 O O . GLN A 1 265 ? 17.102 4.097 28.802 1.00 11.58 296 GLN A O 1
ATOM 3952 N N . THR A 1 266 ? 17.803 2.063 28.096 1.00 9.38 297 THR A N 1
ATOM 3953 C CA . THR A 1 266 ? 17.740 1.445 29.410 1.00 10.78 297 THR A CA 1
ATOM 3954 C C . THR A 1 266 ? 18.989 0.607 29.667 1.00 9.31 297 THR A C 1
ATOM 3955 O O . THR A 1 266 ? 19.693 0.185 28.742 1.00 9.17 297 THR A O 1
ATOM 3966 N N . LEU A 1 267 ? 19.239 0.359 30.950 1.00 8.94 298 LEU A N 1
ATOM 3967 C CA . LEU A 1 267 ? 20.246 -0.591 31.401 1.00 8.67 298 LEU A CA 1
ATOM 3968 C C . LEU A 1 267 ? 19.496 -1.810 31.922 1.00 8.47 298 LEU A C 1
ATOM 3969 O O . LEU A 1 267 ? 18.763 -1.720 32.914 1.00 9.15 298 LEU A O 1
ATOM 3985 N N . ASP A 1 268 ? 19.653 -2.940 31.239 1.00 9.30 299 ASP A N 1
ATOM 3986 C CA . ASP A 1 268 ? 18.901 -4.150 31.523 1.00 9.59 299 ASP A CA 1
ATOM 3987 C C . ASP A 1 268 ? 19.802 -5.137 32.245 1.00 10.10 299 ASP A C 1
ATOM 3988 O O . ASP A 1 268 ? 20.884 -5.470 31.751 1.00 10.24 299 ASP A O 1
ATOM 3997 N N . THR A 1 269 ? 19.345 -5.623 33.389 1.00 10.21 300 THR A N 1
ATOM 3998 C CA . THR A 1 269 ? 20.087 -6.635 34.142 1.00 10.84 300 THR A CA 1
ATOM 3999 C C . THR A 1 269 ? 19.145 -7.812 34.340 1.00 10.12 300 THR A C 1
ATOM 4000 O O . THR A 1 269 ? 18.201 -7.724 35.148 1.00 11.34 300 THR A O 1
ATOM 4011 N N . PRO A 1 270 ? 19.313 -8.910 33.599 1.00 11.61 301 PRO A N 1
ATOM 4012 C CA . PRO A 1 270 ? 18.392 -10.043 33.744 1.00 12.38 301 PRO A CA 1
ATOM 4013 C C . PRO A 1 270 ? 18.278 -10.515 35.187 1.00 11.92 301 PRO A C 1
ATOM 4014 O O . PRO A 1 270 ? 19.269 -10.606 35.915 1.00 11.76 301 PRO A O 1
ATOM 4025 N N . LEU A 1 271 ? 17.041 -10.807 35.596 1.00 12.02 302 LEU A N 1
ATOM 4026 C CA . LEU A 1 271 ? 16.777 -11.297 36.942 1.00 12.61 302 LEU A CA 1
ATOM 4027 C C . LEU A 1 271 ? 17.383 -12.670 37.201 1.00 13.95 302 LEU A C 1
ATOM 4028 O O . LEU A 1 271 ? 17.455 -13.081 38.363 1.00 14.55 302 LEU A O 1
ATOM 4044 N N . ARG A 1 272 ? 17.842 -13.357 36.156 1.00 12.49 303 ARG A N 1
ATOM 4045 C CA . ARG A 1 272 ? 18.488 -14.659 36.257 1.00 12.89 303 ARG A CA 1
ATOM 4046 C C . ARG A 1 272 ? 19.978 -14.567 36.571 1.00 14.28 303 ARG A C 1
ATOM 4047 O O . ARG A 1 272 ? 20.616 -15.610 36.746 1.00 15.10 303 ARG A O 1
ATOM 4068 N N . LEU A 1 273 ? 20.551 -13.372 36.650 1.00 14.50 304 LEU A N 1
ATOM 4069 C CA . LEU A 1 273 ? 21.978 -13.273 36.899 1.00 15.67 304 LEU A CA 1
ATOM 4070 C C . LEU A 1 273 ? 22.275 -13.383 38.384 1.00 15.19 304 LEU A C 1
ATOM 4071 O O . LEU A 1 273 ? 21.418 -13.093 39.223 1.00 15.52 304 LEU A O 1
ATOM 4087 N N . PRO A 1 274 ? 23.494 -13.784 38.734 1.00 15.80 305 PRO A N 1
ATOM 4088 C CA . PRO A 1 274 ? 23.874 -13.819 40.148 1.00 17.00 305 PRO A CA 1
ATOM 4089 C C . PRO A 1 274 ? 23.588 -12.481 40.811 1.00 15.86 305 PRO A C 1
ATOM 4090 O O . PRO A 1 274 ? 23.881 -11.406 40.261 1.00 16.01 305 PRO A O 1
ATOM 4101 N N . HIS A 1 275 ? 22.956 -12.552 41.981 1.00 16.58 306 HIS A N 1
ATOM 4102 C CA . HIS A 1 275 ? 22.707 -11.422 42.871 1.00 16.94 306 HIS A CA 1
ATOM 4103 C C . HIS A 1 275 ? 21.652 -10.456 42.356 1.00 16.03 306 HIS A C 1
ATOM 4104 O O . HIS A 1 275 ? 21.439 -9.410 42.973 1.00 15.96 306 HIS A O 1
ATOM 4118 N N . PHE A 1 276 ? 20.953 -10.785 41.271 1.00 14.03 307 PHE A N 1
ATOM 4119 C CA . PHE A 1 276 ? 20.049 -9.833 40.638 1.00 13.59 307 PHE A CA 1
ATOM 4120 C C . PHE A 1 276 ? 18.614 -10.336 40.515 1.00 13.45 307 PHE A C 1
ATOM 4121 O O . PHE A 1 276 ? 17.839 -9.783 39.733 1.00 13.58 307 PHE A O 1
ATOM 4138 N N . GLY A 1 277 ? 18.227 -11.346 41.299 1.00 14.07 308 GLY A N 1
ATOM 4139 C CA . GLY A 1 277 ? 16.856 -11.793 41.365 1.00 13.76 308 GLY A CA 1
ATOM 4140 C C . GLY A 1 277 ? 16.253 -11.587 42.747 1.00 14.67 308 GLY A C 1
ATOM 4141 O O . GLY A 1 277 ? 16.951 -11.292 43.727 1.00 15.38 308 GLY A O 1
ATOM 4145 N N . GLY A 1 278 ? 14.934 -11.749 42.810 1.00 15.26 309 GLY A N 1
ATOM 4146 C CA . GLY A 1 278 ? 14.191 -11.578 44.040 1.00 17.25 309 GLY A CA 1
ATOM 4147 C C . GLY A 1 278 ? 14.276 -10.153 44.574 1.00 17.46 309 GLY A C 1
ATOM 4148 O O . GLY A 1 278 ? 14.573 -9.185 43.859 1.00 16.80 309 GLY A O 1
ATOM 4152 N N . GLU A 1 279 ? 13.989 -10.038 45.874 1.00 17.34 310 GLU A N 1
ATOM 4153 C CA . GLU A 1 279 ? 14.074 -8.741 46.537 1.00 17.23 310 GLU A CA 1
ATOM 4154 C C . GLU A 1 279 ? 15.494 -8.191 46.473 1.00 16.75 310 GLU A C 1
ATOM 4155 O O . GLU A 1 279 ? 15.694 -6.977 46.318 1.00 15.89 310 GLU A O 1
ATOM 4167 N N . GLU A 1 280 ? 16.494 -9.070 46.592 1.00 16.02 311 GLU A N 1
ATOM 4168 C CA . GLU A 1 280 ? 17.885 -8.652 46.450 1.00 17.05 311 GLU A CA 1
ATOM 4169 C C . GLU A 1 280 ? 18.084 -7.916 45.135 1.00 16.24 311 GLU A C 1
ATOM 4170 O O . GLU A 1 280 ? 18.646 -6.813 45.096 1.00 14.76 311 GLU A O 1
ATOM 4182 N N . GLY A 1 281 ? 17.616 -8.519 44.043 1.00 15.73 312 GLY A N 1
ATOM 4183 C CA . GLY A 1 281 ? 17.777 -7.910 42.737 1.00 14.89 312 GLY A CA 1
ATOM 4184 C C . GLY A 1 281 ? 17.041 -6.591 42.612 1.00 14.33 312 GLY A C 1
ATOM 4185 O O . GLY A 1 281 ? 17.545 -5.652 41.998 1.00 13.47 312 GLY A O 1
ATOM 4189 N N . ARG A 1 282 ? 15.829 -6.511 43.169 1.00 14.82 313 ARG A N 1
ATOM 4190 C CA . ARG A 1 282 ? 15.092 -5.249 43.130 1.00 13.53 313 ARG A CA 1
ATOM 4191 C C . ARG A 1 282 ? 15.887 -4.135 43.808 1.00 13.96 313 ARG A C 1
ATOM 4192 O O . ARG A 1 282 ? 16.032 -3.027 43.272 1.00 13.65 313 ARG A O 1
ATOM 4213 N N . LEU A 1 283 ? 16.412 -4.414 44.998 1.00 15.16 314 LEU A N 1
ATOM 4214 C CA . LEU A 1 283 ? 17.207 -3.415 45.695 1.00 14.99 314 LEU A CA 1
ATOM 4215 C C . LEU 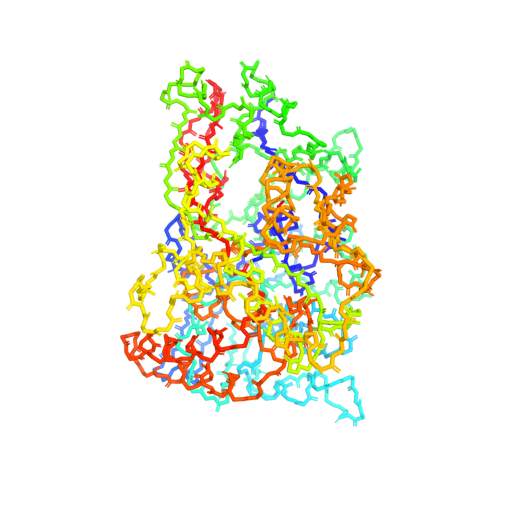A 1 283 ? 18.432 -3.020 44.882 1.00 13.52 314 LEU A C 1
ATOM 4216 O O . LEU A 1 283 ? 18.792 -1.837 44.825 1.00 13.60 314 LEU A O 1
ATOM 4232 N N . ARG A 1 284 ? 19.079 -3.990 44.230 1.00 13.70 315 ARG A N 1
ATOM 4233 C CA . ARG A 1 284 ? 20.272 -3.669 43.449 1.00 12.67 315 ARG A CA 1
ATOM 4234 C C . ARG A 1 284 ? 19.932 -2.840 42.215 1.00 12.41 315 ARG A C 1
ATOM 4235 O O . ARG A 1 284 ? 20.708 -1.968 41.821 1.00 12.05 315 ARG A O 1
ATOM 4256 N N . ARG A 1 285 ? 18.790 -3.106 41.576 1.00 11.84 316 ARG A N 1
ATOM 4257 C CA . ARG A 1 285 ? 18.398 -2.306 40.420 1.00 11.76 316 ARG A CA 1
ATOM 4258 C C . ARG A 1 285 ? 18.092 -0.876 40.837 1.00 11.91 316 ARG A C 1
ATOM 4259 O O . ARG A 1 285 ? 18.481 0.078 40.147 1.00 12.29 316 ARG A O 1
ATOM 4280 N N . LEU A 1 286 ? 17.417 -0.709 41.978 1.00 12.30 317 LEU A N 1
ATOM 4281 C CA . LEU A 1 286 ? 17.192 0.636 42.497 1.00 12.27 317 LEU A CA 1
ATOM 4282 C C . LEU A 1 286 ? 18.518 1.330 42.797 1.00 12.97 317 LEU A C 1
ATOM 4283 O O . LEU A 1 286 ? 18.683 2.532 42.529 1.00 11.67 317 LEU A O 1
ATOM 4299 N N . ALA A 1 287 ? 19.483 0.582 43.336 1.00 13.96 318 ALA A N 1
ATOM 4300 C CA . ALA A 1 287 ? 20.799 1.145 43.625 1.00 13.41 318 ALA A CA 1
ATOM 4301 C C . ALA A 1 287 ? 21.500 1.594 42.349 1.00 13.26 318 ALA A C 1
ATOM 4302 O O . ALA A 1 287 ? 22.060 2.693 42.283 1.00 13.25 318 ALA A O 1
ATOM 4309 N N . LEU A 1 288 ? 21.467 0.755 41.311 1.00 11.62 319 LEU A N 1
ATOM 4310 C CA . LEU A 1 288 ? 22.065 1.123 40.035 1.00 12.16 319 LEU A CA 1
ATOM 4311 C C . LEU A 1 288 ? 21.455 2.411 39.518 1.00 11.68 319 LEU A C 1
ATOM 4312 O O . LEU A 1 288 ? 22.169 3.286 39.021 1.00 11.84 319 LEU A O 1
ATOM 4328 N N . SER A 1 289 ? 20.130 2.537 39.626 1.00 11.29 320 SER A N 1
ATOM 4329 C CA . SER A 1 289 ? 19.462 3.732 39.128 1.00 11.29 320 SER A CA 1
ATOM 4330 C C . SER A 1 289 ? 19.939 4.975 39.864 1.00 10.46 320 SER A C 1
ATOM 4331 O O . SER A 1 289 ? 20.171 6.024 39.242 1.00 11.28 320 SER A O 1
ATOM 4339 N N . ALA A 1 290 ? 20.077 4.876 41.193 1.00 11.18 321 ALA A N 1
ATOM 4340 C CA . ALA A 1 290 ? 20.576 5.988 41.998 1.00 12.76 321 ALA A CA 1
ATOM 4341 C C . ALA A 1 290 ? 22.065 6.247 41.795 1.00 13.00 321 ALA A C 1
ATOM 4342 O O . ALA A 1 290 ? 22.550 7.309 42.206 1.00 12.32 321 ALA A O 1
ATOM 4349 N N . ALA A 1 291 ? 22.801 5.319 41.193 1.00 12.73 322 ALA A N 1
ATOM 4350 C CA . ALA A 1 291 ? 24.238 5.461 41.000 1.00 12.51 322 ALA A CA 1
ATOM 4351 C C . ALA A 1 291 ? 24.607 6.031 39.639 1.00 11.64 322 ALA A C 1
ATOM 4352 O O . ALA A 1 291 ? 25.798 6.090 39.314 1.00 13.74 322 ALA A O 1
ATOM 4359 N N . ILE A 1 292 ? 23.625 6.456 38.843 1.00 11.79 323 ILE A N 1
ATOM 4360 C CA . ILE A 1 292 ? 23.848 6.970 37.495 1.00 11.10 323 ILE A CA 1
ATOM 4361 C C . ILE A 1 292 ? 23.377 8.417 37.452 1.00 11.04 323 ILE A C 1
ATOM 4362 O O . ILE A 1 292 ? 22.267 8.725 37.896 1.00 12.01 323 ILE A O 1
ATOM 4378 N N . ASN A 1 293 ? 24.222 9.302 36.929 1.00 12.65 324 ASN A N 1
ATOM 4379 C CA . ASN A 1 293 ? 23.921 10.733 36.862 1.00 12.73 324 ASN A CA 1
ATOM 4380 C C . ASN A 1 293 ? 23.461 11.050 35.443 1.00 12.95 324 ASN A C 1
ATOM 4381 O O . ASN A 1 293 ? 24.260 11.394 34.567 1.00 13.82 324 ASN A O 1
ATOM 4392 N N . ARG A 1 294 ? 22.152 10.954 35.230 1.00 12.32 325 ARG A N 1
ATOM 4393 C CA . ARG A 1 294 ? 21.600 11.138 33.891 1.00 11.75 325 ARG A CA 1
ATOM 4394 C C . ARG A 1 294 ? 21.813 12.553 33.367 1.00 11.99 325 ARG A C 1
ATOM 4395 O O . ARG A 1 294 ? 22.272 12.699 32.220 1.00 11.06 325 ARG A O 1
ATOM 4416 N N . PRO A 1 295 ? 21.512 13.624 34.116 1.00 12.11 326 PRO A N 1
ATOM 4417 C CA . PRO A 1 295 ? 21.784 14.969 33.575 1.00 13.20 326 PRO A CA 1
ATOM 4418 C C . PRO A 1 295 ? 23.231 15.159 33.148 1.00 13.76 326 PRO A C 1
ATOM 4419 O O . PRO A 1 295 ? 23.500 15.735 32.087 1.00 13.38 326 PRO A O 1
ATOM 4430 N N . GLN A 1 296 ? 24.179 14.669 33.946 1.00 14.80 327 GLN A N 1
ATOM 4431 C CA . GLN A 1 296 ? 25.591 14.870 33.639 1.00 15.43 327 GLN A CA 1
ATOM 4432 C C . GLN A 1 296 ? 25.997 14.120 32.375 1.00 13.56 327 GLN A C 1
ATOM 4433 O O . GLN A 1 296 ? 26.698 14.666 31.516 1.00 14.19 327 GLN A O 1
ATOM 4447 N N . ILE A 1 297 ? 25.571 12.864 32.242 1.00 12.60 328 ILE A N 1
ATOM 4448 C CA . ILE A 1 297 ? 25.898 12.101 31.039 1.00 12.27 328 ILE A CA 1
ATOM 4449 C C . ILE A 1 297 ? 25.244 12.737 29.821 1.00 11.15 328 ILE A C 1
ATOM 4450 O O . ILE A 1 297 ? 25.859 12.861 28.755 1.00 11.52 328 ILE A O 1
ATOM 4466 N N . CYS A 1 298 ? 23.981 13.126 29.955 1.00 10.82 329 CYS A N 1
ATOM 4467 C CA . CYS A 1 298 ? 23.284 13.778 28.853 1.00 10.68 329 CYS A CA 1
ATOM 4468 C C . CYS A 1 298 ? 23.992 15.049 28.405 1.00 11.75 329 CYS A C 1
ATOM 4469 O O . CYS A 1 298 ? 24.044 15.340 27.206 1.00 12.12 329 CYS A O 1
ATOM 4477 N N . GLN A 1 299 ? 24.534 15.821 29.354 1.00 12.07 330 GLN A N 1
ATOM 4478 C CA . GLN A 1 299 ? 25.189 17.084 29.021 1.00 12.56 330 GLN A CA 1
ATOM 4479 C C . GLN A 1 299 ? 26.552 16.846 28.387 1.00 14.19 330 GLN A C 1
ATOM 4480 O O . GLN A 1 299 ? 26.893 17.464 27.372 1.00 16.03 330 GLN A O 1
ATOM 4494 N N . GLN A 1 300 ? 27.353 15.959 28.977 1.00 14.56 331 GLN A N 1
ATOM 4495 C CA . GLN A 1 300 ? 28.755 15.833 28.598 1.00 17.51 331 GLN A CA 1
ATOM 4496 C C . GLN A 1 300 ? 28.988 14.779 27.522 1.00 19.43 331 GLN A C 1
ATOM 4497 O O . GLN A 1 300 ? 29.700 15.034 26.544 1.00 23.50 331 GLN A O 1
ATOM 4511 N N . ILE A 1 301 ? 28.417 13.588 27.693 1.00 17.68 332 ILE A N 1
ATOM 4512 C CA . ILE A 1 301 ? 28.626 12.520 26.720 1.00 21.53 332 ILE A CA 1
ATOM 4513 C C . ILE A 1 301 ? 27.846 12.797 25.444 1.00 25.12 332 ILE A C 1
ATOM 4514 O O . ILE A 1 301 ? 28.350 12.596 24.333 1.00 28.32 332 ILE A O 1
ATOM 4530 N N . PHE A 1 302 ? 26.605 13.249 25.580 1.00 23.05 333 PHE A N 1
ATOM 4531 C CA . PHE A 1 302 ? 25.703 13.399 24.449 1.00 16.73 333 PHE A CA 1
ATOM 4532 C C . PHE A 1 302 ? 25.557 14.840 23.988 1.00 14.80 333 PHE A C 1
ATOM 4533 O O . PHE A 1 302 ? 24.775 15.102 23.070 1.00 14.61 333 PHE A O 1
ATOM 4550 N N . ALA A 1 303 ? 26.268 15.782 24.601 1.00 14.45 334 ALA A N 1
ATOM 4551 C CA . ALA A 1 303 ? 26.197 17.183 24.191 1.00 14.60 334 ALA A CA 1
ATOM 4552 C C . ALA A 1 303 ? 24.749 17.663 24.128 1.00 14.68 334 ALA A C 1
ATOM 4553 O O . ALA A 1 303 ? 24.347 18.390 23.216 1.00 15.63 334 ALA A O 1
ATOM 4560 N N . GLY A 1 304 ? 23.953 17.235 25.104 1.00 14.28 335 GLY A N 1
ATOM 4561 C CA . GLY A 1 304 ? 22.580 17.672 25.224 1.00 15.00 335 GLY A CA 1
ATOM 4562 C C . GLY A 1 304 ? 21.585 16.992 24.308 1.00 15.85 335 GLY A C 1
ATOM 4563 O O . GLY A 1 304 ? 20.438 17.441 24.239 1.00 17.66 335 GLY A O 1
ATOM 4567 N N . THR A 1 305 ? 21.967 15.913 23.617 1.00 15.09 336 THR A N 1
ATOM 4568 C CA . THR A 1 305 ? 21.079 15.248 22.669 1.00 15.64 336 THR A CA 1
ATOM 4569 C C . THR A 1 305 ? 20.386 14.024 23.269 1.00 13.16 336 THR A C 1
ATOM 4570 O O . THR A 1 305 ? 19.848 13.192 22.530 1.00 12.79 336 THR A O 1
ATOM 4581 N N . ARG A 1 306 ? 20.409 13.891 24.586 1.00 12.30 337 ARG A N 1
ATOM 4582 C CA . ARG A 1 306 ? 19.554 12.967 25.308 1.00 12.33 337 ARG A CA 1
ATOM 4583 C C . ARG A 1 306 ? 18.977 13.727 26.489 1.00 12.61 337 ARG A C 1
ATOM 4584 O O . ARG A 1 306 ? 19.577 14.692 26.973 1.00 13.39 337 ARG A O 1
ATOM 4605 N N . SER A 1 307 ? 17.798 13.308 26.929 1.00 12.22 338 SER A N 1
ATOM 4606 C CA . SER A 1 307 ? 17.106 13.942 28.032 1.00 14.33 338 SER A CA 1
ATOM 4607 C C . SER A 1 307 ? 16.913 12.928 29.155 1.00 11.61 338 SER A C 1
ATOM 4608 O O . SER A 1 307 ? 16.410 11.824 28.903 1.00 11.40 338 SER A O 1
ATOM 4616 N N . PRO A 1 308 ? 17.302 13.246 30.389 1.00 10.94 339 PRO A N 1
ATOM 4617 C CA . PRO A 1 308 ? 17.211 12.262 31.477 1.00 11.26 339 PRO A CA 1
ATOM 4618 C C . PRO A 1 308 ? 15.815 11.663 31.611 1.00 10.67 339 PRO A C 1
ATOM 4619 O O . PRO A 1 308 ? 14.805 12.364 31.573 1.00 12.35 339 PRO A O 1
ATOM 4630 N N . ALA A 1 309 ? 15.759 10.350 31.808 1.00 9.78 340 ALA A N 1
ATOM 4631 C CA . ALA A 1 309 ? 14.474 9.684 31.943 1.00 10.90 340 ALA A CA 1
ATOM 4632 C C . ALA A 1 309 ? 13.758 10.137 33.205 1.00 11.56 340 ALA A C 1
ATOM 4633 O O . ALA A 1 309 ? 14.366 10.280 34.267 1.00 11.94 340 ALA A O 1
ATOM 4640 N N . ARG A 1 310 ? 12.447 10.322 33.092 1.00 11.34 341 ARG A N 1
ATOM 4641 C CA . ARG A 1 310 ? 11.583 10.601 34.225 1.00 12.74 341 ARG A CA 1
ATOM 4642 C C . ARG A 1 310 ? 10.513 9.542 34.411 1.00 12.34 341 ARG A C 1
ATOM 4643 O O . ARG A 1 310 ? 9.750 9.617 35.382 1.00 12.80 341 ARG A O 1
ATOM 4664 N N . ASP A 1 311 ? 10.420 8.584 33.496 1.00 10.97 342 ASP A N 1
ATOM 4665 C CA . ASP A 1 311 ? 9.500 7.464 33.586 1.00 11.53 342 ASP A CA 1
ATOM 4666 C C . ASP A 1 311 ? 10.068 6.363 32.699 1.00 10.92 342 ASP A C 1
ATOM 4667 O O . ASP A 1 311 ? 11.238 6.421 32.303 1.00 11.71 342 ASP A O 1
ATOM 4676 N N . PHE A 1 312 ? 9.238 5.377 32.369 1.00 10.93 343 PHE A N 1
ATOM 4677 C CA . PHE A 1 312 ? 9.659 4.238 31.574 1.00 11.04 343 PHE A CA 1
ATOM 4678 C C . PHE A 1 312 ? 9.236 4.355 30.116 1.00 11.19 343 PHE A C 1
ATOM 4679 O O . PHE A 1 312 ? 9.303 3.367 29.386 1.00 12.75 343 PHE A O 1
ATOM 4696 N N . THR A 1 313 ? 8.812 5.542 29.671 1.00 11.00 344 THR A N 1
ATOM 4697 C CA . THR A 1 313 ? 8.351 5.718 28.297 1.00 11.79 344 THR A CA 1
ATOM 4698 C C . THR A 1 313 ? 9.249 6.753 27.627 1.00 11.51 344 THR A C 1
ATOM 4699 O O . THR A 1 313 ? 10.452 6.529 27.525 1.00 12.11 344 THR A O 1
ATOM 4710 N N . ALA A 1 314 ? 8.699 7.873 27.164 1.00 11.64 345 ALA A N 1
ATOM 4711 C CA . ALA A 1 314 ? 9.496 8.888 26.482 1.00 11.75 345 ALA A CA 1
ATOM 4712 C C . ALA A 1 314 ? 8.771 10.224 26.549 1.00 12.46 345 ALA A C 1
ATOM 4713 O O . ALA A 1 314 ? 7.545 10.279 26.451 1.00 13.34 345 ALA A O 1
ATOM 4720 N N . ARG A 1 315 ? 9.557 11.292 26.702 1.00 13.45 346 ARG A N 1
ATOM 4721 C CA . ARG A 1 315 ? 9.026 12.632 26.943 1.00 16.93 346 ARG A CA 1
ATOM 4722 C C . ARG A 1 315 ? 8.014 13.083 25.902 1.00 16.74 346 ARG A C 1
ATOM 4723 O O . ARG A 1 315 ? 7.111 13.868 26.218 1.00 17.99 346 ARG A O 1
ATOM 4744 N N . SER A 1 316 ? 8.163 12.650 24.657 1.00 15.13 347 SER A N 1
ATOM 4745 C CA . SER A 1 316 ? 7.366 13.207 23.573 1.00 15.53 347 SER A CA 1
ATOM 4746 C C . SER A 1 316 ? 6.032 12.501 23.373 1.00 14.79 347 SER A C 1
ATOM 4747 O O . SER A 1 316 ? 5.291 12.868 22.456 1.00 16.24 347 SER A O 1
ATOM 4755 N N . LEU A 1 317 ? 5.693 11.537 24.215 1.00 14.29 348 LEU A N 1
ATOM 4756 C CA . LEU A 1 317 ? 4.486 10.756 23.991 1.00 13.69 348 LEU A CA 1
ATOM 4757 C C . LEU A 1 317 ? 3.270 11.433 24.615 1.00 14.50 348 LEU A C 1
ATOM 4758 O O . LEU A 1 317 ? 3.390 12.152 25.610 1.00 15.63 348 LEU A O 1
ATOM 4774 N N . PRO A 1 318 ? 2.086 11.201 24.054 1.00 14.90 349 PRO A N 1
ATOM 4775 C CA . PRO A 1 318 ? 0.866 11.745 24.664 1.00 14.99 349 PRO A CA 1
ATOM 4776 C C . PRO A 1 318 ? 0.694 11.260 26.097 1.00 14.88 349 PRO A C 1
ATOM 4777 O O . PRO A 1 318 ? 0.825 10.070 26.389 1.00 16.01 349 PRO A O 1
ATOM 4788 N N . GLY A 1 319 ? 0.382 12.197 26.990 1.00 17.00 350 GLY A N 1
ATOM 4789 C CA . GLY A 1 319 ? 0.117 11.882 28.374 1.00 17.36 350 GLY A CA 1
ATOM 4790 C C . GLY A 1 319 ? 1.340 11.771 29.252 1.00 17.81 350 GLY A C 1
ATOM 4791 O O . GLY A 1 319 ? 1.193 11.569 30.463 1.00 18.27 350 GLY A O 1
ATOM 4795 N N . PHE A 1 320 ? 2.538 11.886 28.686 1.00 16.81 351 PHE A N 1
ATOM 4796 C CA . PHE A 1 320 ? 3.755 11.796 29.478 1.00 16.52 351 PHE A CA 1
ATOM 4797 C C . PHE A 1 320 ? 3.752 12.842 30.585 1.00 17.45 351 PHE A C 1
ATOM 4798 O O . PHE A 1 320 ? 3.358 13.992 30.378 1.00 17.77 351 PHE A O 1
ATOM 4815 N N . ASP A 1 321 ? 4.203 12.439 31.769 1.00 18.59 352 ASP A N 1
ATOM 4816 C CA . ASP A 1 321 ? 4.283 13.339 32.915 1.00 19.91 352 ASP A CA 1
ATOM 4817 C C . ASP A 1 321 ? 5.669 13.208 33.531 1.00 20.52 352 ASP A C 1
ATOM 4818 O O . ASP A 1 321 ? 6.009 12.128 34.054 1.00 21.05 352 ASP A O 1
ATOM 4827 N N . PRO A 1 322 ? 6.496 14.258 33.517 1.00 21.84 353 PRO A N 1
ATOM 4828 C CA . PRO A 1 322 ? 7.838 14.149 34.096 1.00 22.64 353 PRO A CA 1
ATOM 4829 C C . PRO A 1 322 ? 7.887 14.359 35.600 1.00 23.16 353 PRO A C 1
ATOM 4830 O O . PRO A 1 322 ? 8.984 14.359 36.167 1.00 24.83 353 PRO A O 1
ATOM 4841 N N . ASN A 1 323 ? 6.744 14.527 36.262 1.00 23.57 354 ASN A N 1
ATOM 4842 C CA . ASN A 1 323 ? 6.690 14.799 37.694 1.00 26.23 354 ASN A CA 1
ATOM 4843 C C . ASN A 1 323 ? 5.828 13.767 38.415 1.00 26.88 354 ASN A C 1
ATOM 4844 O O . ASN A 1 323 ? 5.053 14.099 39.315 1.00 29.32 354 ASN A O 1
ATOM 4855 N N . LEU A 1 324 ? 5.944 12.500 38.026 1.00 25.31 355 LEU A N 1
ATOM 4856 C CA . LEU A 1 324 ? 5.152 11.466 38.670 1.00 25.19 355 LEU A CA 1
ATOM 4857 C C . LEU A 1 324 ? 5.671 11.223 40.086 1.00 26.86 355 LEU A C 1
ATOM 4858 O O . LEU A 1 324 ? 6.885 11.183 40.299 1.00 25.93 355 LEU A O 1
ATOM 4874 N N . PRO A 1 325 ? 4.786 11.057 41.072 1.00 29.38 356 PRO A N 1
ATOM 4875 C CA . PRO A 1 325 ? 5.260 10.720 42.418 1.00 30.32 356 PRO A CA 1
ATOM 4876 C C . PRO A 1 325 ? 5.993 9.389 42.405 1.00 29.69 356 PRO A C 1
ATOM 4877 O O . PRO A 1 325 ? 5.564 8.428 41.763 1.00 30.60 356 PRO A O 1
ATOM 4888 N N . GLY A 1 326 ? 7.111 9.341 43.122 1.00 27.67 357 GLY A N 1
ATOM 4889 C CA . GLY A 1 326 ? 7.950 8.167 43.135 1.00 24.92 357 GLY A CA 1
ATOM 4890 C C . GLY A 1 326 ? 9.000 8.124 42.047 1.00 21.45 357 GLY A C 1
ATOM 4891 O O . GLY A 1 326 ? 9.804 7.182 42.026 1.00 22.10 357 GLY A O 1
ATOM 4895 N N . ASN A 1 327 ? 9.027 9.106 41.142 1.00 20.04 358 ASN A N 1
ATOM 4896 C CA . ASN A 1 327 ? 10.057 9.125 40.110 1.00 17.98 358 ASN A CA 1
ATOM 4897 C C . ASN A 1 327 ? 11.424 9.503 40.656 1.00 16.85 358 ASN A C 1
ATOM 4898 O O . ASN A 1 327 ? 12.394 9.517 39.890 1.00 15.03 358 ASN A O 1
ATOM 4909 N N . GLU A 1 328 ? 11.527 9.797 41.955 1.00 17.24 359 GLU A N 1
ATOM 4910 C CA . GLU A 1 328 ? 12.816 10.119 42.552 1.00 17.45 359 GLU A CA 1
ATOM 4911 C C . GLU A 1 328 ? 13.783 8.948 42.498 1.00 14.58 359 GLU A C 1
ATOM 4912 O O . GLU A 1 328 ? 14.988 9.147 42.692 1.00 13.60 359 GLU A O 1
ATOM 4924 N N . VAL A 1 329 ? 13.290 7.736 42.227 1.00 13.66 360 VAL A N 1
ATOM 4925 C CA . VAL A 1 329 ? 14.174 6.596 42.017 1.00 12.48 360 VAL A CA 1
ATOM 4926 C C . VAL A 1 329 ? 15.077 6.821 40.817 1.00 11.80 360 VAL A C 1
ATOM 4927 O O . VAL A 1 329 ? 16.080 6.120 40.662 1.00 12.43 360 VAL A O 1
ATOM 4940 N N . LEU A 1 330 ? 14.729 7.774 39.948 1.00 12.36 361 LEU A N 1
ATOM 4941 C CA . LEU A 1 330 ? 15.515 8.104 38.772 1.00 11.74 361 LEU A CA 1
ATOM 4942 C C . LEU A 1 330 ? 16.419 9.310 38.989 1.00 12.25 361 LEU A C 1
ATOM 4943 O O . LEU A 1 330 ? 16.934 9.868 38.018 1.00 12.90 361 LEU A O 1
ATOM 4959 N N . ASP A 1 331 ? 16.629 9.719 40.234 1.00 11.84 362 ASP A N 1
ATOM 4960 C CA . ASP A 1 331 ? 17.544 10.807 40.555 1.00 12.83 362 ASP A CA 1
ATOM 4961 C C . ASP A 1 331 ? 18.866 10.248 41.065 1.00 13.21 362 ASP A C 1
ATOM 4962 O O . ASP A 1 331 ? 18.894 9.248 41.783 1.00 13.56 362 ASP A O 1
ATOM 4971 N N . TYR A 1 332 ? 19.959 10.903 40.693 1.00 12.68 363 TYR A N 1
ATOM 4972 C CA . TYR A 1 332 ? 21.277 10.515 41.182 1.00 11.52 363 TYR A CA 1
ATOM 4973 C C . TYR A 1 332 ? 21.368 10.769 42.678 1.00 12.32 363 TYR A C 1
ATOM 4974 O O . TYR A 1 332 ? 21.055 11.866 43.147 1.00 13.33 363 TYR A O 1
ATOM 4992 N N . ASP A 1 333 ? 21.785 9.754 43.425 1.00 13.53 364 ASP A N 1
ATOM 4993 C CA . ASP A 1 333 ? 21.872 9.874 44.876 1.00 13.49 364 ASP A CA 1
ATOM 4994 C C . ASP A 1 333 ? 22.843 8.815 45.383 1.00 13.46 364 ASP A C 1
ATOM 4995 O O . ASP A 1 333 ? 22.424 7.709 45.748 1.00 13.65 364 ASP A O 1
ATOM 5004 N N . PRO A 1 334 ? 24.147 9.102 45.375 1.00 14.16 365 PRO A N 1
ATOM 5005 C CA . PRO A 1 334 ? 25.129 8.076 45.765 1.00 13.94 365 PRO A CA 1
ATOM 5006 C C . PRO A 1 334 ? 24.908 7.479 47.143 1.00 14.66 365 PRO A C 1
ATOM 5007 O O . PRO A 1 334 ? 25.081 6.268 47.315 1.00 14.94 365 PRO A O 1
ATOM 5018 N N . GLN A 1 335 ? 24.564 8.289 48.144 1.00 15.41 366 GLN A N 1
ATOM 5019 C CA . GLN A 1 335 ? 24.346 7.730 49.475 1.00 15.75 366 GLN A CA 1
ATOM 5020 C C . GLN A 1 335 ? 23.187 6.742 49.478 1.00 15.73 366 GLN A C 1
ATOM 5021 O O . GLN A 1 335 ? 23.274 5.664 50.083 1.00 16.91 366 GLN A O 1
ATOM 5035 N N . ARG A 1 336 ? 22.095 7.090 48.799 1.00 15.64 367 ARG A N 1
ATOM 5036 C CA . ARG A 1 336 ? 20.978 6.163 48.659 1.00 16.65 367 ARG A CA 1
ATOM 5037 C C . ARG A 1 336 ? 21.395 4.901 47.914 1.00 16.86 367 ARG A C 1
ATOM 5038 O O . ARG A 1 336 ? 21.020 3.789 48.304 1.00 17.37 367 ARG A O 1
ATOM 5059 N N . ALA A 1 337 ? 22.155 5.057 46.827 1.00 15.90 368 ALA A N 1
ATOM 5060 C CA . ALA A 1 337 ? 22.598 3.900 46.058 1.00 15.60 368 ALA A CA 1
ATOM 5061 C C . ALA A 1 337 ? 23.375 2.935 46.939 1.00 16.07 368 ALA A C 1
ATOM 5062 O O . ALA A 1 337 ? 23.150 1.717 46.900 1.00 15.64 368 ALA A O 1
ATOM 5069 N N . ARG A 1 338 ? 24.299 3.465 47.747 1.00 16.24 369 ARG A N 1
ATOM 5070 C CA . ARG A 1 338 ? 25.077 2.610 48.638 1.00 17.31 369 ARG A CA 1
ATOM 5071 C C . ARG A 1 338 ? 24.198 1.966 49.701 1.00 17.20 369 ARG A C 1
ATOM 5072 O O . ARG A 1 338 ? 24.383 0.786 50.026 1.00 18.37 369 ARG A O 1
ATOM 5093 N N . ARG A 1 339 ? 23.224 2.705 50.239 1.00 18.36 370 ARG A N 1
ATOM 5094 C CA . ARG A 1 339 ? 22.319 2.117 51.224 1.00 20.27 370 ARG A CA 1
ATOM 5095 C C . ARG A 1 339 ? 21.560 0.942 50.625 1.00 19.86 370 ARG A C 1
ATOM 5096 O O . ARG A 1 339 ? 21.450 -0.121 51.245 1.00 21.42 370 ARG A O 1
ATOM 5117 N N . LEU A 1 340 ? 21.027 1.125 49.413 1.00 18.61 371 LEU A N 1
ATOM 5118 C CA . LEU A 1 340 ? 20.251 0.074 48.756 1.00 18.77 371 LEU A CA 1
ATOM 5119 C C . LEU A 1 340 ? 21.120 -1.133 48.430 1.00 18.44 371 LEU A C 1
ATOM 5120 O O . LEU A 1 340 ? 20.696 -2.284 48.615 1.00 18.76 371 LEU A O 1
ATOM 5136 N N . TRP A 1 341 ? 22.329 -0.895 47.918 1.00 17.67 372 TRP A N 1
ATOM 5137 C CA . TRP A 1 341 ? 23.228 -2.000 47.609 1.00 18.34 372 TRP A CA 1
ATOM 5138 C C . TRP A 1 341 ? 23.577 -2.774 48.875 1.00 19.89 372 TRP A C 1
ATOM 5139 O O . TRP A 1 341 ? 23.630 -4.011 48.868 1.00 20.37 372 TRP A O 1
ATOM 5160 N N . ALA A 1 342 ? 23.799 -2.062 49.982 1.00 20.67 373 ALA A N 1
ATOM 5161 C CA . ALA A 1 342 ? 24.072 -2.740 51.243 1.00 22.61 373 ALA A CA 1
ATOM 5162 C C . ALA A 1 342 ? 22.862 -3.543 51.716 1.00 22.96 373 ALA A C 1
ATOM 5163 O O . ALA A 1 342 ? 23.014 -4.654 52.238 1.00 22.70 373 ALA A O 1
ATOM 5170 N N . GLN A 1 343 ? 21.654 -2.998 51.560 1.00 23.18 374 GLN A N 1
ATOM 5171 C CA . GLN A 1 343 ? 20.456 -3.743 51.944 1.00 23.96 374 GLN A CA 1
ATOM 5172 C C . GLN A 1 343 ? 20.319 -5.024 51.130 1.00 21.88 374 GLN A C 1
ATOM 5173 O O . GLN A 1 343 ? 19.870 -6.057 51.647 1.00 22.37 374 GLN A O 1
ATOM 5187 N N . ALA A 1 344 ? 20.696 -4.972 49.851 1.00 19.89 375 ALA A N 1
ATOM 5188 C CA . ALA A 1 344 ? 20.760 -6.194 49.056 1.00 19.55 375 ALA A CA 1
ATOM 5189 C C . ALA A 1 344 ? 21.817 -7.145 49.604 1.00 20.79 375 ALA A C 1
ATOM 5190 O O . ALA A 1 344 ? 21.602 -8.361 49.656 1.00 19.66 375 ALA A O 1
ATOM 5197 N N . ASP A 1 345 ? 22.968 -6.603 50.015 1.00 21.45 376 ASP A N 1
ATOM 5198 C CA . ASP A 1 345 ? 24.035 -7.426 50.584 1.00 23.32 376 ASP A CA 1
ATOM 5199 C C . ASP A 1 345 ? 23.597 -8.113 51.875 1.00 23.39 376 ASP A C 1
ATOM 5200 O O . ASP A 1 345 ? 24.108 -9.189 52.216 1.00 23.57 376 ASP A O 1
ATOM 5209 N N . ALA A 1 346 ? 22.655 -7.512 52.603 1.00 22.60 377 ALA A N 1
ATOM 5210 C CA . ALA A 1 346 ? 22.107 -8.180 53.783 1.00 24.21 377 ALA A CA 1
ATOM 5211 C C . ALA A 1 346 ? 21.439 -9.497 53.409 1.00 24.03 377 ALA A C 1
ATOM 5212 O O . ALA A 1 346 ? 21.441 -10.447 54.202 1.00 24.69 377 ALA A O 1
ATOM 5219 N N . ILE A 1 347 ? 20.850 -9.573 52.215 1.00 22.61 378 ILE A N 1
ATOM 5220 C CA . ILE A 1 347 ? 20.273 -10.831 51.752 1.00 22.03 378 ILE A CA 1
ATOM 5221 C C . ILE A 1 347 ? 21.368 -11.783 51.292 1.00 22.39 378 ILE A C 1
ATOM 5222 O O . ILE A 1 347 ? 21.407 -12.951 51.695 1.00 23.52 378 ILE A O 1
ATOM 5238 N N . SER A 1 348 ? 22.275 -11.298 50.451 1.00 21.81 379 SER A N 1
ATOM 5239 C CA . SER A 1 348 ? 23.377 -12.100 49.938 1.00 23.03 379 SER A CA 1
ATOM 5240 C C . SER A 1 348 ? 24.508 -11.171 49.514 1.00 23.45 379 SER A C 1
ATOM 5241 O O . SER A 1 348 ? 24.323 -10.357 48.600 1.00 22.20 379 SER A O 1
ATOM 5249 N N . PRO A 1 349 ? 25.680 -11.241 50.142 1.00 24.12 380 PRO A N 1
ATOM 5250 C CA . PRO A 1 349 ? 26.740 -10.280 49.806 1.00 25.27 380 PRO A CA 1
ATOM 5251 C C . PRO A 1 349 ? 27.165 -10.382 48.348 1.00 25.38 380 PRO A C 1
ATOM 5252 O O . PRO A 1 349 ? 27.415 -11.471 47.825 1.00 25.68 380 PRO A O 1
ATOM 5263 N N . TRP A 1 350 ? 27.255 -9.224 47.698 1.00 24.00 381 TRP A N 1
ATOM 5264 C CA . TRP A 1 350 ? 27.662 -9.164 46.302 1.00 23.94 381 TRP A CA 1
ATOM 5265 C C . TRP A 1 350 ? 29.061 -9.738 46.115 1.00 27.13 381 TRP A C 1
ATOM 5266 O O . TRP A 1 350 ? 29.932 -9.628 46.986 1.00 29.15 381 TRP A O 1
ATOM 5287 N N . SER A 1 351 ? 29.266 -10.357 44.956 1.00 28.93 382 SER A N 1
ATOM 5288 C CA . SER A 1 351 ? 30.577 -10.818 44.534 1.00 30.59 382 SER A CA 1
ATOM 5289 C C . SER A 1 351 ? 30.613 -10.818 43.014 1.00 30.09 382 SER A C 1
ATOM 5290 O O . SER A 1 351 ? 29.575 -10.914 42.355 1.00 29.15 382 SER A O 1
ATOM 5298 N N . GLY A 1 352 ? 31.811 -10.693 42.463 1.00 29.30 383 GLY A N 1
ATOM 5299 C CA . GLY A 1 352 ? 32.001 -10.819 41.036 1.00 27.09 383 GLY A CA 1
ATOM 5300 C C . GLY A 1 352 ? 32.040 -9.486 40.320 1.00 24.89 383 GLY A C 1
ATOM 5301 O O . GLY A 1 352 ? 32.339 -8.433 40.887 1.00 27.31 383 GLY A O 1
ATOM 5305 N N . ARG A 1 353 ? 31.707 -9.546 39.035 1.00 22.45 384 ARG A N 1
ATOM 5306 C CA . ARG A 1 353 ? 31.852 -8.428 38.120 1.00 22.26 384 ARG A CA 1
ATOM 5307 C C . ARG A 1 353 ? 30.487 -8.043 37.574 1.00 19.91 384 ARG A C 1
ATOM 5308 O O . ARG A 1 353 ? 29.629 -8.904 37.352 1.00 20.35 384 ARG A O 1
ATOM 5329 N N . TYR A 1 354 ? 30.287 -6.745 37.376 1.00 17.06 385 TYR A N 1
ATOM 5330 C CA . TYR A 1 354 ? 29.091 -6.219 36.726 1.00 16.39 385 TYR A CA 1
ATOM 5331 C C . TYR A 1 354 ? 29.515 -5.692 35.363 1.00 17.22 385 TYR A C 1
ATOM 5332 O O . TYR A 1 354 ? 30.228 -4.690 35.274 1.00 18.76 385 TYR A O 1
ATOM 5350 N N . ALA A 1 355 ? 29.074 -6.352 34.303 1.00 15.66 386 ALA A N 1
ATOM 5351 C CA . ALA A 1 355 ? 29.489 -6.011 32.953 1.00 15.66 386 ALA A CA 1
ATOM 5352 C C . ALA A 1 355 ? 28.279 -5.532 32.169 1.00 15.17 386 ALA A C 1
ATOM 5353 O O . ALA A 1 355 ? 27.200 -6.127 32.258 1.00 14.78 386 ALA A O 1
ATOM 5360 N N . ILE A 1 356 ? 28.458 -4.447 31.419 1.00 14.40 387 ILE A N 1
ATOM 5361 C CA . ILE A 1 356 ? 27.393 -3.872 30.602 1.00 12.87 387 ILE A CA 1
ATOM 5362 C C . ILE A 1 356 ? 27.732 -4.156 29.146 1.00 12.88 387 ILE A C 1
ATOM 5363 O O . ILE A 1 356 ? 28.612 -3.509 28.566 1.00 13.61 387 ILE A O 1
ATOM 5379 N N . ALA A 1 357 ? 27.047 -5.128 28.552 1.00 11.84 388 ALA A N 1
ATOM 5380 C CA . ALA A 1 357 ? 27.275 -5.457 27.158 1.00 11.63 388 ALA A CA 1
ATOM 5381 C C . ALA A 1 357 ? 26.559 -4.467 26.248 1.00 10.75 388 ALA A C 1
ATOM 5382 O O . ALA A 1 357 ? 25.493 -3.942 26.580 1.00 10.29 388 ALA A O 1
ATOM 5389 N N . TYR A 1 358 ? 27.157 -4.221 25.087 1.00 11.10 389 TYR A N 1
ATOM 5390 C CA . TYR A 1 358 ? 26.510 -3.322 24.128 1.00 10.56 389 TYR A CA 1
ATOM 5391 C C . TYR A 1 358 ? 27.009 -3.613 22.724 1.00 10.61 389 TYR A C 1
ATOM 5392 O O . TYR A 1 358 ? 28.097 -4.148 22.537 1.00 12.05 389 TYR A O 1
ATOM 5410 N N . ASN A 1 359 ? 26.241 -3.165 21.743 1.00 10.59 390 ASN A N 1
ATOM 5411 C CA . ASN A 1 359 ? 26.571 -3.315 20.299 1.00 11.96 390 ASN A CA 1
ATOM 5412 C C . ASN A 1 359 ? 27.410 -2.087 19.939 1.00 12.45 390 ASN A C 1
ATOM 5413 O O . ASN A 1 359 ? 26.894 -0.968 20.070 1.00 12.79 390 ASN A O 1
ATOM 5424 N N . ALA A 1 360 ? 28.665 -2.281 19.527 1.00 13.45 391 ALA A N 1
ATOM 5425 C CA . ALA A 1 360 ? 29.566 -1.166 19.269 1.00 15.19 391 ALA A CA 1
ATOM 5426 C C . ALA A 1 360 ? 29.296 -0.462 17.947 1.00 15.73 391 ALA A C 1
ATOM 5427 O O . ALA A 1 360 ? 29.913 0.574 17.687 1.00 17.72 391 ALA A O 1
ATOM 5434 N N . ASP A 1 361 ? 28.405 -0.988 17.113 1.00 14.10 392 ASP A N 1
ATOM 5435 C CA . ASP A 1 361 ? 28.148 -0.416 15.797 1.00 13.32 392 ASP A CA 1
ATOM 5436 C C . ASP A 1 361 ? 27.202 0.781 15.834 1.00 15.47 392 ASP A C 1
ATOM 5437 O O . ASP A 1 361 ? 26.830 1.293 14.771 1.00 18.93 392 ASP A O 1
ATOM 5446 N N . ALA A 1 362 ? 26.819 1.262 17.018 1.00 15.13 393 ALA A N 1
ATOM 5447 C CA . ALA A 1 362 ? 25.846 2.347 17.085 1.00 16.19 393 ALA A CA 1
ATOM 5448 C C . ALA A 1 362 ? 26.216 3.412 18.111 1.00 17.50 393 ALA A C 1
ATOM 5449 O O . ALA A 1 362 ? 25.332 4.072 18.666 1.00 17.97 393 ALA A O 1
ATOM 5456 N N . GLY A 1 363 ? 27.505 3.595 18.373 1.00 17.96 394 GLY A N 1
ATOM 5457 C CA . GLY A 1 363 ? 27.963 4.754 19.121 1.00 18.19 394 GLY A CA 1
ATOM 5458 C C . GLY A 1 363 ? 27.673 4.759 20.607 1.00 17.58 394 GLY A C 1
ATOM 5459 O O . GLY A 1 363 ? 27.606 5.836 21.209 1.00 19.96 394 GLY A O 1
ATOM 5463 N N . HIS A 1 364 ? 27.528 3.591 21.226 1.00 15.73 395 HIS A N 1
ATOM 5464 C CA . HIS A 1 364 ? 27.204 3.513 22.645 1.00 13.94 395 HIS A CA 1
ATOM 5465 C C . HIS A 1 364 ? 28.429 3.494 23.549 1.00 12.78 395 HIS A C 1
ATOM 5466 O O . HIS A 1 364 ? 28.273 3.584 24.771 1.00 13.62 395 HIS A O 1
ATOM 5480 N N . ARG A 1 365 ? 29.633 3.397 22.985 1.00 13.36 396 ARG A N 1
ATOM 5481 C CA . ARG A 1 365 ? 30.830 3.192 23.793 1.00 13.60 396 ARG A CA 1
ATOM 5482 C C . ARG A 1 365 ? 30.973 4.246 24.887 1.00 13.54 396 ARG A C 1
ATOM 5483 O O . ARG A 1 365 ? 31.209 3.917 26.056 1.00 13.84 396 ARG A O 1
ATOM 5504 N N . ASP A 1 366 ? 30.854 5.525 24.523 1.00 14.19 397 ASP A N 1
ATOM 5505 C CA . ASP A 1 366 ? 31.136 6.591 25.480 1.00 15.03 397 ASP A CA 1
ATOM 5506 C C . ASP A 1 366 ? 30.198 6.522 26.681 1.00 13.12 397 ASP A C 1
ATOM 5507 O O . ASP A 1 366 ? 30.641 6.603 27.840 1.00 14.06 397 ASP A O 1
ATOM 5516 N N . TRP A 1 367 ? 28.894 6.356 26.433 1.00 12.87 398 TRP A N 1
ATOM 5517 C CA . TRP A 1 367 ? 27.958 6.374 27.553 1.00 11.84 398 TRP A CA 1
ATOM 5518 C C . TRP A 1 367 ? 28.075 5.114 28.391 1.00 11.32 398 TRP A C 1
ATOM 5519 O O . TRP A 1 367 ? 27.976 5.183 29.618 1.00 13.14 398 TRP A O 1
ATOM 5540 N N . VAL A 1 368 ? 28.288 3.953 27.761 1.00 11.71 399 VAL A N 1
ATOM 5541 C CA . VAL A 1 368 ? 28.421 2.730 28.546 1.00 12.57 399 VAL A CA 1
ATOM 5542 C C . VAL A 1 368 ? 29.656 2.803 29.430 1.00 13.02 399 VAL A C 1
ATOM 5543 O O . VAL A 1 368 ? 29.619 2.422 30.606 1.00 13.85 399 VAL A O 1
ATOM 5556 N N . ASP A 1 369 ? 30.779 3.270 28.879 1.00 14.07 400 ASP A N 1
ATOM 5557 C CA . ASP A 1 369 ? 31.959 3.473 29.714 1.00 14.24 400 ASP A CA 1
ATOM 5558 C C . ASP A 1 369 ? 31.639 4.388 30.892 1.00 14.38 400 ASP A C 1
ATOM 5559 O O . ASP A 1 369 ? 32.027 4.106 32.034 1.00 15.48 400 ASP A O 1
ATOM 5568 N N . ALA A 1 370 ? 30.917 5.484 30.635 1.00 14.11 401 ALA A N 1
ATOM 5569 C CA . ALA A 1 370 ? 30.612 6.432 31.706 1.00 14.21 401 ALA A CA 1
ATOM 5570 C C . ALA A 1 370 ? 29.710 5.818 32.774 1.00 14.09 401 ALA A C 1
ATOM 5571 O O . ALA A 1 370 ? 29.916 6.039 33.975 1.00 14.53 401 ALA A O 1
ATOM 5578 N N . VAL A 1 371 ? 28.704 5.051 32.360 1.00 13.51 402 VAL A N 1
ATOM 5579 C CA . VAL A 1 371 ? 27.785 4.428 33.310 1.00 13.51 402 VAL A CA 1
ATOM 5580 C C . VAL A 1 371 ? 28.513 3.379 34.139 1.00 13.47 402 VAL A C 1
ATOM 5581 O O . VAL A 1 371 ? 28.357 3.318 35.367 1.00 14.15 402 VAL A O 1
ATOM 5594 N N . ALA A 1 372 ? 29.319 2.538 33.484 1.00 13.57 403 ALA A N 1
ATOM 5595 C CA . ALA A 1 372 ? 30.071 1.531 34.224 1.00 15.71 403 ALA A CA 1
ATOM 5596 C C . ALA A 1 372 ? 30.991 2.190 35.234 1.00 16.86 403 ALA A C 1
ATOM 5597 O O . ALA A 1 372 ? 31.099 1.733 36.374 1.00 16.40 403 ALA A O 1
ATOM 5604 N N . ASN A 1 373 ? 31.640 3.288 34.843 1.00 16.46 404 ASN A N 1
ATOM 5605 C CA . ASN A 1 373 ? 32.553 3.960 35.756 1.00 17.51 404 ASN A CA 1
ATOM 5606 C C . ASN A 1 373 ? 31.808 4.621 36.907 1.00 15.74 404 ASN A C 1
ATOM 5607 O O . ASN A 1 373 ? 32.303 4.655 38.041 1.00 15.61 404 ASN A O 1
ATOM 5618 N N . SER A 1 374 ? 30.616 5.148 36.640 1.00 15.24 405 SER A N 1
ATOM 5619 C CA . SER A 1 374 ? 29.810 5.729 37.704 1.00 15.24 405 SER A CA 1
ATOM 5620 C C . SER A 1 374 ? 29.413 4.669 38.716 1.00 15.14 405 SER A C 1
ATOM 5621 O O . SER A 1 374 ? 29.490 4.890 39.929 1.00 15.60 405 SER A O 1
ATOM 5629 N N . ILE A 1 375 ? 28.984 3.507 38.232 1.00 14.72 406 ILE A N 1
ATOM 5630 C CA . ILE A 1 375 ? 28.626 2.412 39.127 1.00 15.19 406 ILE A CA 1
ATOM 5631 C C . ILE A 1 375 ? 29.840 1.977 39.940 1.00 16.00 406 ILE A C 1
ATOM 5632 O O . ILE A 1 375 ? 29.762 1.784 41.159 1.00 16.68 406 ILE A O 1
ATOM 5648 N N . LYS A 1 376 ? 30.981 1.815 39.268 1.00 16.78 407 LYS A N 1
ATOM 5649 C CA . LYS A 1 376 ? 32.212 1.429 39.948 1.00 18.38 407 LYS A CA 1
ATOM 5650 C C . LYS A 1 376 ? 32.560 2.414 41.060 1.00 18.61 407 LYS A C 1
ATOM 5651 O O . LYS A 1 376 ? 32.898 2.016 42.179 1.00 19.35 407 LYS A O 1
ATOM 5670 N N . ASN A 1 377 ? 32.464 3.711 40.776 1.00 18.09 408 ASN A N 1
ATOM 5671 C CA . ASN A 1 377 ? 32.907 4.703 41.750 1.00 18.28 408 ASN A CA 1
ATOM 5672 C C . ASN A 1 377 ? 31.909 4.889 42.886 1.00 18.54 408 ASN A C 1
ATOM 5673 O O . ASN A 1 377 ? 32.310 5.073 44.039 1.00 20.16 408 ASN A O 1
ATOM 5684 N N . VAL A 1 378 ? 30.613 4.850 42.586 1.00 16.18 409 VAL A N 1
ATOM 5685 C CA . VAL A 1 378 ? 29.602 5.029 43.623 1.00 15.77 409 VAL A CA 1
ATOM 5686 C C . VAL A 1 378 ? 29.538 3.813 44.533 1.00 16.26 409 VAL A C 1
ATOM 5687 O O . VAL A 1 378 ? 29.489 3.942 45.762 1.00 16.90 409 VAL A O 1
ATOM 5700 N N . LEU A 1 379 ? 29.526 2.618 43.948 1.00 17.26 410 LEU A N 1
ATOM 5701 C CA . LEU A 1 379 ? 29.224 1.407 44.696 1.00 18.31 410 LEU A CA 1
ATOM 5702 C C . LEU A 1 379 ? 30.461 0.609 45.077 1.00 19.39 410 LEU A C 1
ATOM 5703 O O . LEU A 1 379 ? 30.353 -0.299 45.907 1.00 20.84 410 LEU A O 1
ATOM 5719 N N . GLY A 1 380 ? 31.621 0.923 44.509 1.00 19.45 411 GLY A N 1
ATOM 5720 C CA . GLY A 1 380 ? 32.838 0.217 44.860 1.00 21.65 411 GLY A CA 1
ATOM 5721 C C . GLY A 1 380 ? 32.885 -1.206 44.357 1.00 21.74 411 GLY A C 1
ATOM 5722 O O . GLY A 1 380 ? 33.462 -2.075 45.021 1.00 23.01 411 GLY A O 1
ATOM 5726 N N . ILE A 1 381 ? 32.286 -1.473 43.197 1.00 20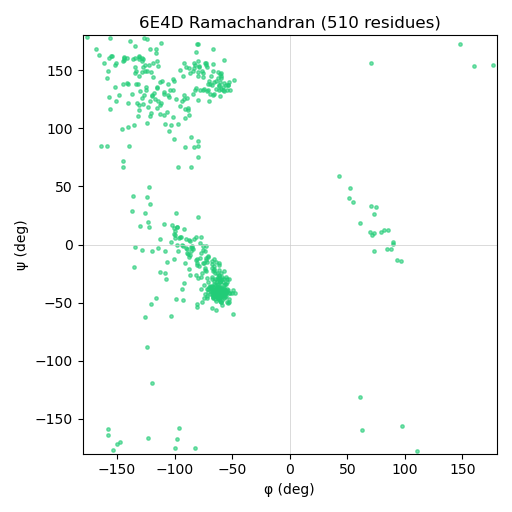.24 412 ILE A N 1
ATOM 5727 C CA . ILE A 1 381 ? 32.271 -2.804 42.608 1.00 19.67 412 ILE A CA 1
ATOM 5728 C C . ILE A 1 381 ? 33.032 -2.779 41.290 1.00 19.77 412 ILE A C 1
ATOM 5729 O O . ILE A 1 381 ? 33.307 -1.724 40.715 1.00 21.20 412 ILE A O 1
ATOM 5745 N N . ASP A 1 382 ? 33.365 -3.975 40.812 1.00 20.41 413 ASP A N 1
ATOM 5746 C CA . ASP A 1 382 ? 34.053 -4.170 39.537 1.00 21.03 413 ASP A CA 1
ATOM 5747 C C . ASP A 1 382 ? 33.019 -4.070 38.418 1.00 19.83 413 ASP A C 1
ATOM 5748 O O . ASP A 1 382 ? 32.433 -5.066 37.997 1.00 19.94 413 ASP A O 1
ATOM 5757 N N . ALA A 1 383 ? 32.794 -2.852 37.930 1.00 18.37 414 ALA A N 1
ATOM 5758 C CA . ALA A 1 383 ? 31.858 -2.590 36.842 1.00 18.34 414 ALA A CA 1
ATOM 5759 C C . ALA A 1 383 ? 32.634 -2.204 35.589 1.00 17.76 414 ALA A C 1
ATOM 5760 O O . ALA A 1 383 ? 33.520 -1.345 35.641 1.00 19.57 414 ALA A O 1
ATOM 5767 N N . VAL A 1 384 ? 32.293 -2.838 34.466 1.00 18.39 415 VAL A N 1
ATOM 5768 C CA . VAL A 1 384 ? 33.038 -2.690 33.224 1.00 19.19 415 VAL A CA 1
ATOM 5769 C C . VAL A 1 384 ? 32.075 -2.721 32.047 1.00 17.40 415 VAL A C 1
ATOM 5770 O O . VAL A 1 384 ? 30.941 -3.191 32.152 1.00 16.54 415 VAL A O 1
ATOM 5783 N N . ALA A 1 385 ? 32.548 -2.212 30.914 1.00 17.38 416 ALA A N 1
ATOM 5784 C CA . ALA A 1 385 ? 31.841 -2.323 29.649 1.00 18.28 416 ALA A CA 1
ATOM 5785 C C . ALA A 1 385 ? 32.275 -3.596 28.932 1.00 17.69 416 ALA A C 1
ATOM 5786 O O . ALA A 1 385 ? 33.400 -4.071 29.105 1.00 20.02 416 ALA A O 1
ATOM 5793 N N . ALA A 1 386 ? 31.380 -4.134 28.103 1.00 15.89 417 ALA A N 1
ATOM 5794 C CA . ALA A 1 386 ? 31.630 -5.376 27.370 1.00 16.23 417 ALA A CA 1
ATOM 5795 C C . ALA A 1 386 ? 31.085 -5.231 25.955 1.00 16.00 417 ALA A C 1
ATOM 5796 O O . ALA A 1 386 ? 29.944 -5.614 25.659 1.00 15.51 417 ALA A O 1
ATOM 5803 N N . PRO A 1 387 ? 31.871 -4.650 25.050 1.00 15.77 418 PRO A N 1
ATOM 5804 C CA . PRO A 1 387 ? 31.378 -4.415 23.688 1.00 15.72 418 PRO A CA 1
ATOM 5805 C C . PRO A 1 387 ? 31.338 -5.688 22.862 1.00 15.67 418 PRO A C 1
ATOM 5806 O O . PRO A 1 387 ? 32.210 -6.549 22.971 1.00 17.60 418 PRO A O 1
ATOM 5817 N N . GLN A 1 388 ? 30.316 -5.782 22.015 1.00 14.60 419 GLN A N 1
ATOM 5818 C CA . GLN A 1 388 ? 30.171 -6.763 20.960 1.00 14.27 419 GLN A CA 1
ATOM 5819 C C . GLN A 1 388 ? 30.060 -6.031 19.627 1.00 14.83 419 GLN A C 1
ATOM 5820 O O . GLN A 1 388 ? 29.543 -4.914 19.576 1.00 15.80 419 GLN A O 1
ATOM 5834 N N . PRO A 1 389 ? 30.535 -6.625 18.529 1.00 14.86 420 PRO A N 1
ATOM 5835 C CA . PRO A 1 389 ? 30.654 -5.835 17.290 1.00 15.95 420 PRO A CA 1
ATOM 5836 C C . PRO A 1 389 ? 29.335 -5.410 16.661 1.00 14.88 420 PRO A C 1
ATOM 5837 O O . PRO A 1 389 ? 29.252 -4.285 16.152 1.00 16.31 420 PRO A O 1
ATOM 5848 N N . THR A 1 390 ? 28.301 -6.254 16.661 1.00 13.93 421 THR A N 1
ATOM 5849 C CA . THR A 1 390 ? 27.116 -5.975 15.853 1.00 13.52 421 THR A CA 1
ATOM 5850 C C . THR A 1 390 ? 25.833 -6.056 16.665 1.00 12.21 421 THR A C 1
ATOM 5851 O O . THR A 1 390 ? 25.697 -6.867 17.583 1.00 12.14 421 THR A O 1
ATOM 5862 N N . PHE A 1 391 ? 24.866 -5.232 16.265 1.00 11.19 422 PHE A N 1
ATOM 5863 C CA . PHE A 1 391 ? 23.543 -5.297 16.868 1.00 9.96 422 PHE A CA 1
ATOM 5864 C C . PHE A 1 391 ? 22.909 -6.664 16.650 1.00 10.75 422 PHE A C 1
ATOM 5865 O O . PHE A 1 391 ? 22.248 -7.193 17.547 1.00 10.69 422 PHE A O 1
ATOM 5882 N N . ALA A 1 392 ? 23.079 -7.245 15.458 1.00 11.75 423 ALA A N 1
ATOM 5883 C CA . ALA A 1 392 ? 22.447 -8.530 15.165 1.00 11.99 423 ALA A CA 1
ATOM 5884 C C . ALA A 1 392 ? 22.910 -9.616 16.137 1.00 11.87 423 ALA A C 1
ATOM 5885 O O . ALA A 1 392 ? 22.091 -10.336 16.722 1.00 12.96 423 ALA A O 1
ATOM 5892 N N . GLY A 1 393 ? 24.223 -9.745 16.330 1.00 12.51 424 GLY A N 1
ATOM 5893 C CA . GLY A 1 393 ? 24.726 -10.786 17.219 1.00 12.33 424 GLY A CA 1
ATOM 5894 C C . GLY A 1 393 ? 24.368 -10.529 18.671 1.00 10.96 424 GLY A C 1
ATOM 5895 O O . GLY A 1 393 ? 24.032 -11.454 19.419 1.00 11.92 424 GLY A O 1
ATOM 5899 N N . PHE A 1 394 ? 24.425 -9.263 19.076 1.00 10.80 425 PHE A N 1
ATOM 5900 C CA . PHE A 1 394 ? 24.050 -8.836 20.421 1.00 10.38 425 PHE A CA 1
ATOM 5901 C C . PHE A 1 394 ? 22.596 -9.195 20.722 1.00 9.62 425 PHE A C 1
ATOM 5902 O O . PHE A 1 394 ? 22.294 -9.848 21.733 1.00 10.84 425 PHE A O 1
ATOM 5919 N N . ARG A 1 395 ? 21.677 -8.810 19.830 1.00 9.63 426 ARG A N 1
ATOM 5920 C CA . ARG A 1 395 ? 20.275 -9.138 20.045 1.00 8.39 426 ARG A CA 1
ATOM 5921 C C . ARG A 1 395 ? 20.057 -10.637 20.039 1.00 10.23 426 ARG A C 1
ATOM 5922 O O . ARG A 1 395 ? 19.196 -11.136 20.766 1.00 10.70 426 ARG A O 1
ATOM 5943 N N . THR A 1 396 ? 20.784 -11.369 19.191 1.00 11.68 427 THR A N 1
ATOM 5944 C CA . THR A 1 396 ? 20.619 -12.819 19.190 1.00 12.83 427 THR A CA 1
ATOM 5945 C C . THR A 1 396 ? 20.973 -13.396 20.555 1.00 12.43 427 THR A C 1
ATOM 5946 O O . THR A 1 396 ? 20.242 -14.236 21.091 1.00 13.59 427 THR A O 1
ATOM 5957 N N . GLN A 1 397 ? 22.077 -12.935 21.150 1.00 12.16 428 GLN A N 1
ATOM 5958 C CA . GLN A 1 397 ? 22.452 -13.423 22.478 1.00 12.55 428 GLN A CA 1
ATOM 5959 C C . GLN A 1 397 ? 21.445 -13.016 23.549 1.00 12.19 428 GLN A C 1
ATOM 5960 O O . GLN A 1 397 ? 21.262 -13.740 24.536 1.00 12.97 428 GLN A O 1
ATOM 5974 N N . ILE A 1 398 ? 20.834 -11.838 23.417 1.00 10.96 429 ILE A N 1
ATOM 5975 C CA . ILE A 1 398 ? 19.802 -11.458 24.377 1.00 10.39 429 ILE A CA 1
ATOM 5976 C C . ILE A 1 398 ? 18.572 -12.346 24.228 1.00 10.10 429 ILE A C 1
ATOM 5977 O O . ILE A 1 398 ? 17.980 -12.783 25.224 1.00 11.17 429 ILE A O 1
ATOM 5993 N N . THR A 1 399 ? 18.174 -12.628 22.984 1.00 10.90 430 THR A N 1
ATOM 5994 C CA . THR A 1 399 ? 16.931 -13.342 22.723 1.00 12.87 430 THR A CA 1
ATOM 5995 C C . THR A 1 399 ? 17.036 -14.807 23.122 1.00 13.47 430 THR A C 1
ATOM 5996 O O . THR A 1 399 ? 16.091 -15.361 23.692 1.00 14.05 430 THR A O 1
ATOM 6007 N N . ASN A 1 400 ? 18.169 -15.447 22.836 1.00 14.93 431 ASN A N 1
ATOM 6008 C CA . ASN A 1 400 ? 18.363 -16.844 23.198 1.00 15.73 431 ASN A CA 1
ATOM 6009 C C . ASN A 1 400 ? 18.868 -17.018 24.625 1.00 14.99 431 ASN A C 1
ATOM 6010 O O . ASN A 1 400 ? 19.041 -18.156 25.073 1.00 16.85 431 ASN A O 1
ATOM 6021 N N . ARG A 1 401 ? 19.089 -15.917 25.345 1.00 14.71 432 ARG A N 1
ATOM 6022 C CA . ARG A 1 401 ? 19.487 -15.894 26.750 1.00 15.60 432 ARG A CA 1
ATOM 6023 C C . ARG A 1 401 ? 20.937 -16.305 26.969 1.00 17.81 432 ARG A C 1
ATOM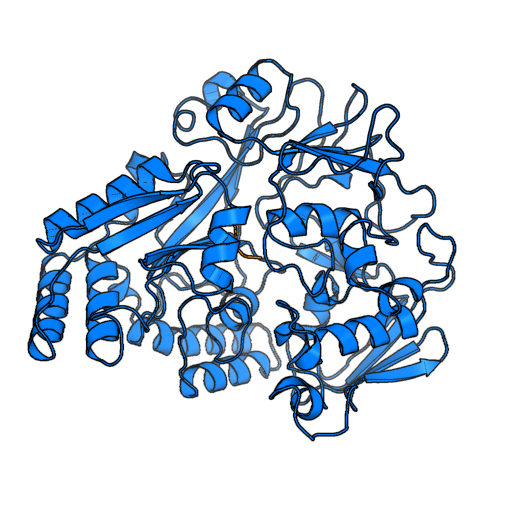 6024 O O . ARG A 1 401 ? 21.354 -16.481 28.120 1.00 20.97 432 ARG A O 1
ATOM 6045 N N . ALA A 1 402 ? 21.725 -16.443 25.902 1.00 18.70 433 ALA A N 1
ATOM 6046 C CA . ALA A 1 402 ? 23.148 -16.723 26.059 1.00 18.82 433 ALA A CA 1
ATOM 6047 C C . ALA A 1 402 ? 23.868 -15.602 26.800 1.00 17.97 433 ALA A C 1
ATOM 6048 O O . ALA A 1 402 ? 24.831 -15.861 27.528 1.00 19.57 433 ALA A O 1
ATOM 6055 N N . ILE A 1 403 ? 23.441 -14.350 26.615 1.00 15.87 434 ILE A N 1
ATOM 6056 C CA . ILE A 1 403 ? 24.164 -13.231 27.206 1.00 15.55 434 ILE A CA 1
ATOM 6057 C C . ILE A 1 403 ? 24.238 -13.413 28.718 1.00 15.05 434 ILE A C 1
ATOM 6058 O O . ILE A 1 403 ? 23.251 -13.766 29.376 1.00 15.17 434 ILE A O 1
ATOM 6074 N N . ASP A 1 404 ? 25.420 -13.174 29.277 1.00 15.89 435 ASP A N 1
ATOM 6075 C CA . ASP A 1 404 ? 25.698 -13.515 30.668 1.00 17.79 435 ASP A CA 1
ATOM 6076 C C . ASP A 1 404 ? 26.109 -12.297 31.480 1.00 17.03 435 ASP A C 1
ATOM 6077 O O . ASP A 1 404 ? 26.926 -12.395 32.397 1.00 17.71 435 ASP A O 1
ATOM 6086 N N . SER A 1 405 ? 25.529 -11.149 31.158 1.00 14.62 436 SER A N 1
ATOM 6087 C CA . SER A 1 405 ? 25.824 -9.903 31.848 1.00 13.48 436 SER A CA 1
ATOM 6088 C C . SER A 1 405 ? 24.634 -8.978 31.667 1.00 12.76 436 SER A C 1
ATOM 6089 O O . SER A 1 405 ? 23.663 -9.310 30.984 1.00 12.56 436 SER A O 1
ATOM 6097 N N . ALA A 1 406 ? 24.724 -7.800 32.274 1.00 11.69 437 ALA A N 1
ATOM 6098 C CA . ALA A 1 406 ? 23.801 -6.734 31.936 1.00 12.35 437 ALA A CA 1
ATOM 6099 C C . ALA A 1 406 ? 24.061 -6.276 30.504 1.00 11.94 437 ALA A C 1
ATOM 6100 O O . ALA A 1 406 ? 25.065 -6.630 29.877 1.00 11.92 437 ALA A O 1
ATOM 6107 N N . PHE A 1 407 ? 23.140 -5.476 29.978 1.00 10.48 438 PHE A N 1
ATOM 6108 C CA . PHE A 1 407 ? 23.264 -5.013 28.602 1.00 10.23 438 PHE A CA 1
ATOM 6109 C C . PHE A 1 407 ? 22.380 -3.795 28.391 1.00 9.37 438 PHE A C 1
ATOM 6110 O O . PHE A 1 407 ? 21.392 -3.590 29.098 1.00 9.53 438 PHE A O 1
ATOM 6127 N N . ARG A 1 408 ? 22.742 -2.994 27.399 1.00 10.33 439 ARG A N 1
ATOM 6128 C CA . ARG A 1 408 ? 21.910 -1.864 27.018 1.00 10.45 439 ARG A CA 1
ATOM 6129 C C . ARG A 1 408 ? 20.699 -2.338 26.226 1.00 9.56 439 ARG A C 1
ATOM 6130 O O . ARG A 1 408 ? 20.753 -3.336 25.500 1.00 9.32 439 ARG A O 1
ATOM 6151 N N . ALA A 1 409 ? 19.602 -1.602 26.368 1.00 9.22 440 ALA A N 1
ATOM 6152 C CA . ALA A 1 409 ? 18.446 -1.801 25.513 1.00 9.36 440 ALA A CA 1
ATOM 6153 C C . ALA A 1 409 ? 17.769 -0.451 25.335 1.00 9.75 440 ALA A C 1
ATOM 6154 O O . ALA A 1 409 ? 18.317 0.600 25.678 1.00 9.33 440 ALA A O 1
ATOM 6161 N N . GLY A 1 410 ? 16.588 -0.473 24.755 1.00 11.28 441 GLY A N 1
ATOM 6162 C CA . GLY A 1 410 ? 15.901 0.765 24.483 1.00 11.30 441 GLY A CA 1
ATOM 6163 C C . GLY A 1 410 ? 14.862 0.535 23.421 1.00 10.68 441 GLY A C 1
ATOM 6164 O O . GLY A 1 410 ? 14.993 -0.373 22.590 1.00 11.81 441 GLY A O 1
ATOM 6168 N N . TRP A 1 411 ? 13.827 1.360 23.442 1.00 9.36 442 TRP A N 1
ATOM 6169 C CA . TRP A 1 411 ? 12.662 1.170 22.599 1.00 8.10 442 TRP A CA 1
ATOM 6170 C C . TRP A 1 411 ? 12.493 2.376 21.697 1.00 8.61 442 TRP A C 1
ATOM 6171 O O . TRP A 1 411 ? 12.481 3.514 22.171 1.00 9.90 442 TRP A O 1
ATOM 6192 N N . ARG A 1 412 ? 12.350 2.122 20.403 1.00 9.35 443 ARG A N 1
ATOM 6193 C CA . ARG A 1 412 ? 11.887 3.115 19.453 1.00 9.95 443 ARG A CA 1
ATOM 6194 C C . ARG A 1 412 ? 10.404 2.860 19.233 1.00 9.90 443 ARG A C 1
ATOM 6195 O O . ARG A 1 412 ? 10.008 1.745 18.879 1.00 10.32 443 ARG A O 1
ATOM 6216 N N . GLY A 1 413 ? 9.586 3.886 19.441 1.00 10.27 444 GLY A N 1
ATOM 6217 C CA . GLY A 1 413 ? 8.147 3.690 19.399 1.00 10.32 444 GLY A CA 1
ATOM 6218 C C . GLY A 1 413 ? 7.681 3.175 18.049 1.00 11.28 444 GLY A C 1
ATOM 6219 O O . GLY A 1 413 ? 8.201 3.558 16.998 1.00 11.62 444 GLY A O 1
ATOM 6223 N N . ASP A 1 414 ? 6.682 2.289 18.086 1.00 10.16 445 ASP A N 1
ATOM 6224 C CA . ASP A 1 414 ? 6.021 1.820 16.873 1.00 10.45 445 ASP A CA 1
ATOM 6225 C C . ASP A 1 414 ? 4.797 2.660 16.531 1.00 10.94 445 ASP A C 1
ATOM 6226 O O . ASP A 1 414 ? 4.471 2.829 15.350 1.00 11.77 445 ASP A O 1
ATOM 6235 N N . TYR A 1 415 ? 4.103 3.163 17.544 1.00 10.47 446 TYR A N 1
ATOM 6236 C CA . TYR A 1 415 ? 3.062 4.165 17.384 1.00 10.71 446 TYR A CA 1
ATOM 6237 C C . TYR A 1 415 ? 3.023 4.978 18.665 1.00 10.50 446 TYR A C 1
ATOM 6238 O O . TYR A 1 415 ? 3.501 4.516 19.710 1.00 10.30 446 TYR A O 1
ATOM 6256 N N . PRO A 1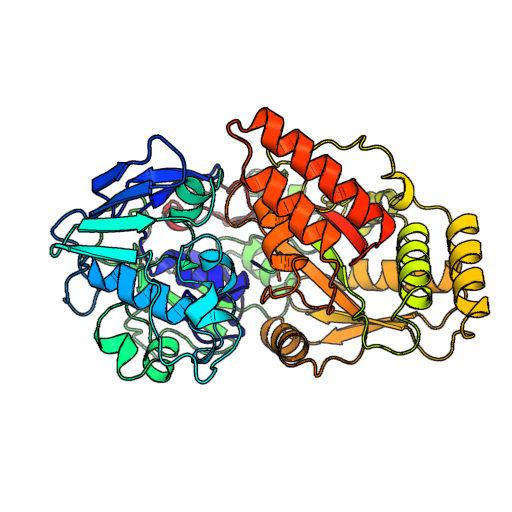 416 ? 2.522 6.211 18.612 1.00 11.14 447 PRO A N 1
ATOM 6257 C CA . PRO A 1 416 ? 2.730 7.101 19.777 1.00 11.52 447 PRO A CA 1
ATOM 6258 C C . PRO A 1 416 ? 1.763 6.833 20.926 1.00 11.50 447 PRO A C 1
ATOM 6259 O O . PRO A 1 416 ? 0.729 7.470 21.101 1.00 13.26 447 PRO A O 1
ATOM 6270 N N . SER A 1 417 ? 2.133 5.861 21.754 1.00 10.92 448 SER A N 1
ATOM 6271 C CA . SER A 1 417 ? 1.343 5.478 22.913 1.00 12.37 448 SER A CA 1
ATOM 6272 C C . SER A 1 417 ? 2.275 5.000 24.014 1.00 11.72 448 SER A C 1
ATOM 6273 O O . SER A 1 417 ? 3.114 4.125 23.781 1.00 12.12 448 SER A O 1
ATOM 6281 N N . MET A 1 418 ? 2.113 5.559 25.213 1.00 11.20 449 MET A N 1
ATOM 6282 C CA . MET A 1 418 ? 2.882 5.086 26.362 1.00 11.05 449 MET A CA 1
ATOM 6283 C C . MET A 1 418 ? 2.680 3.596 26.583 1.00 11.04 449 MET A C 1
ATOM 6284 O O . MET A 1 418 ? 3.621 2.884 26.959 1.00 10.27 449 MET A O 1
ATOM 6298 N N . ILE A 1 419 ? 1.452 3.111 26.396 1.00 11.14 450 ILE A N 1
ATOM 6299 C CA . ILE A 1 419 ? 1.191 1.686 26.589 1.00 10.98 450 ILE A CA 1
ATOM 6300 C C . ILE A 1 419 ? 2.130 0.857 25.725 1.00 10.68 450 ILE A C 1
ATOM 6301 O O . ILE A 1 419 ? 2.637 -0.189 26.156 1.00 11.00 450 ILE A O 1
ATOM 6317 N N . GLU A 1 420 ? 2.358 1.300 24.483 1.00 11.16 451 GLU A N 1
ATOM 6318 C CA . GLU A 1 420 ? 3.197 0.578 23.534 1.00 11.42 451 GLU A CA 1
ATOM 6319 C C . GLU A 1 420 ? 4.657 0.565 23.940 1.00 10.32 451 GLU A C 1
ATOM 6320 O O . GLU A 1 420 ? 5.427 -0.229 23.391 1.00 9.68 451 GLU A O 1
ATOM 6332 N N . PHE A 1 421 ? 5.053 1.451 24.849 1.00 9.22 452 PHE A N 1
ATOM 6333 C CA . PHE A 1 421 ? 6.396 1.456 25.408 1.00 10.11 452 PHE A CA 1
ATOM 6334 C C . PHE A 1 421 ? 6.522 0.558 26.631 1.00 10.43 452 PHE A C 1
ATOM 6335 O O . PHE A 1 421 ? 7.635 0.346 27.120 1.00 13.08 452 PHE A O 1
ATOM 6352 N N . LEU A 1 422 ? 5.411 0.034 27.138 1.00 10.09 453 LEU A N 1
ATOM 6353 C CA . LEU A 1 422 ? 5.411 -0.754 28.362 1.00 11.63 453 LEU A CA 1
ATOM 6354 C C . LEU A 1 422 ? 4.980 -2.190 28.122 1.00 11.84 453 LEU A C 1
ATOM 6355 O O . LEU A 1 422 ? 5.641 -3.122 28.598 1.00 12.41 453 LEU A O 1
ATOM 6371 N N . ALA A 1 423 ? 3.900 -2.400 27.376 1.00 10.85 454 ALA A N 1
ATOM 6372 C CA . ALA A 1 423 ? 3.402 -3.756 27.170 1.00 11.61 454 ALA A CA 1
ATOM 6373 C C . ALA A 1 423 ? 4.429 -4.677 26.526 1.00 12.29 454 ALA A C 1
ATOM 6374 O O . ALA A 1 423 ? 4.536 -5.837 26.961 1.00 13.49 454 ALA A O 1
ATOM 6381 N N . PRO A 1 424 ? 5.209 -4.252 25.530 1.00 13.15 455 PRO A N 1
ATOM 6382 C CA . PRO A 1 424 ? 6.143 -5.193 24.893 1.00 13.17 455 PRO A CA 1
ATOM 6383 C C . PRO A 1 424 ? 7.353 -5.519 25.730 1.00 13.34 455 PRO A C 1
ATOM 6384 O O . PRO A 1 424 ? 8.052 -6.490 25.421 1.00 14.45 455 PRO A O 1
ATOM 6395 N N . LEU A 1 425 ? 7.635 -4.727 26.760 1.00 12.75 456 LEU A N 1
ATOM 6396 C CA . LEU A 1 425 ? 8.871 -4.831 27.513 1.00 13.91 456 LEU A CA 1
ATOM 6397 C C . LEU A 1 425 ? 8.692 -5.417 28.896 1.00 12.73 456 LEU A C 1
ATOM 6398 O O . LEU A 1 425 ? 9.625 -6.036 29.410 1.00 14.00 456 LEU A O 1
ATOM 6414 N N . PHE A 1 426 ? 7.527 -5.230 29.516 1.00 11.85 457 PHE A N 1
ATOM 6415 C CA . PHE A 1 426 ? 7.391 -5.503 30.935 1.00 11.93 457 PHE A CA 1
ATOM 6416 C C . PHE A 1 426 ? 6.220 -6.400 31.296 1.00 12.47 457 PHE A C 1
ATOM 6417 O O . PHE A 1 426 ? 6.093 -6.758 32.471 1.00 13.19 457 PHE A O 1
ATOM 6434 N N . THR A 1 427 ? 5.369 -6.778 30.344 1.00 12.72 458 THR A N 1
ATOM 6435 C CA . THR A 1 427 ? 4.363 -7.783 30.658 1.00 12.68 458 THR A CA 1
ATOM 6436 C C . THR A 1 427 ? 4.982 -9.179 30.613 1.00 11.93 458 THR A C 1
ATOM 6437 O O . THR A 1 427 ? 6.015 -9.415 29.976 1.00 11.90 458 THR A O 1
ATOM 6448 N N . ALA A 1 428 ? 4.330 -10.113 31.307 1.00 13.22 459 ALA A N 1
ATOM 6449 C CA . ALA A 1 428 ? 4.994 -11.358 31.677 1.00 15.03 459 ALA A CA 1
ATOM 6450 C C . ALA A 1 428 ? 5.442 -12.151 30.457 1.00 14.85 459 ALA A C 1
ATOM 6451 O O . ALA A 1 428 ? 6.549 -12.702 30.437 1.00 16.26 459 ALA A O 1
ATOM 6458 N N . GLY A 1 429 ? 4.601 -12.230 29.435 1.00 14.05 460 GLY A N 1
ATOM 6459 C CA . GLY A 1 429 ? 4.870 -13.077 28.293 1.00 16.05 460 GLY A CA 1
ATOM 6460 C C . GLY A 1 429 ? 5.436 -12.384 27.073 1.00 15.34 460 GLY A C 1
ATOM 6461 O O . GLY A 1 429 ? 5.614 -13.043 26.043 1.00 16.65 460 GLY A O 1
ATOM 6465 N N . ALA A 1 430 ? 5.746 -11.093 27.152 1.00 13.49 461 ALA A N 1
ATOM 6466 C CA . ALA A 1 430 ? 6.107 -10.341 25.957 1.00 11.68 461 ALA A CA 1
ATOM 6467 C C . ALA A 1 430 ? 7.465 -10.764 25.411 1.00 11.80 461 ALA A C 1
ATOM 6468 O O . ALA A 1 430 ? 8.412 -11.012 26.162 1.00 12.32 461 ALA A O 1
ATOM 6475 N N . GLY A 1 431 ? 7.554 -10.822 24.081 1.00 12.14 462 GLY A N 1
ATOM 6476 C CA . GLY A 1 431 ? 8.762 -11.264 23.414 1.00 12.81 462 GLY A CA 1
ATOM 6477 C C . GLY A 1 431 ? 9.938 -10.326 23.566 1.00 13.30 462 GLY A C 1
ATOM 6478 O O . GLY A 1 431 ? 11.083 -10.754 23.389 1.00 17.29 462 GLY A O 1
ATOM 6482 N N . SER A 1 432 ? 9.691 -9.061 23.897 1.00 11.48 463 SER A N 1
ATOM 6483 C CA . SER A 1 432 ? 10.761 -8.097 24.108 1.00 11.05 463 SER A CA 1
ATOM 6484 C C . SER A 1 432 ? 11.021 -7.838 25.591 1.00 10.61 463 SER A C 1
ATOM 6485 O O . SER A 1 432 ? 11.654 -6.839 25.942 1.00 11.54 463 SER A O 1
ATOM 6493 N N . ASN A 1 433 ? 10.540 -8.719 26.463 1.00 10.32 464 ASN A N 1
ATOM 6494 C CA . ASN A 1 433 ? 10.872 -8.676 27.886 1.00 9.76 464 ASN A CA 1
ATOM 6495 C C . ASN A 1 433 ? 12.186 -9.437 28.028 1.00 10.47 464 ASN A C 1
ATOM 6496 O O . ASN A 1 433 ? 12.211 -10.662 28.150 1.00 12.51 464 ASN A O 1
ATOM 6507 N N . ASP A 1 434 ? 13.295 -8.693 27.954 1.00 10.83 465 ASP A N 1
ATOM 6508 C CA . ASP A 1 434 ? 14.632 -9.264 27.849 1.00 11.74 465 ASP A CA 1
ATOM 6509 C C . ASP A 1 434 ? 15.174 -9.725 29.194 1.00 11.70 465 ASP A C 1
ATOM 6510 O O . ASP A 1 434 ? 16.153 -10.483 29.229 1.00 12.43 465 ASP A O 1
ATOM 6519 N N . VAL A 1 435 ? 14.575 -9.279 30.295 1.00 11.05 466 VAL A N 1
ATOM 6520 C CA . VAL A 1 435 ? 15.146 -9.493 31.622 1.00 10.59 466 VAL A CA 1
ATOM 6521 C C . VAL A 1 435 ? 14.386 -10.507 32.462 1.00 10.75 466 VAL A C 1
ATOM 6522 O O . VAL A 1 435 ? 14.851 -10.837 33.561 1.00 11.50 466 VAL A O 1
ATOM 6535 N N . GLY A 1 436 ? 13.253 -11.018 31.998 1.00 11.53 467 GLY A N 1
ATOM 6536 C CA . GLY A 1 436 ? 12.479 -11.931 32.817 1.00 12.98 467 GLY A CA 1
ATOM 6537 C C . GLY A 1 436 ? 11.713 -11.267 33.938 1.00 12.85 467 GLY A C 1
ATOM 6538 O O . GLY A 1 436 ? 11.512 -11.877 34.988 1.00 14.92 467 GLY A O 1
ATOM 6542 N N . TYR A 1 437 ? 11.264 -10.034 33.746 1.00 11.19 468 TYR A N 1
ATOM 6543 C CA . TYR A 1 437 ? 10.450 -9.376 34.754 1.00 11.73 468 TYR A CA 1
ATOM 6544 C C . TYR A 1 437 ? 9.028 -9.896 34.672 1.00 11.57 468 TYR A C 1
ATOM 6545 O O . TYR A 1 437 ? 8.455 -9.981 33.584 1.00 12.17 468 TYR A O 1
ATOM 6563 N N . ILE A 1 438 ? 8.459 -10.237 35.824 1.00 13.30 469 ILE A N 1
ATOM 6564 C CA . ILE A 1 438 ? 7.078 -10.694 35.914 1.00 16.05 469 ILE A CA 1
ATOM 6565 C C . ILE A 1 438 ? 6.467 -10.090 37.166 1.00 17.28 469 ILE A C 1
ATOM 6566 O O . ILE A 1 438 ? 6.967 -10.309 38.276 1.00 17.50 469 ILE A O 1
ATOM 6582 N N . ASN A 1 439 ? 5.398 -9.339 36.994 1.00 17.45 470 ASN A N 1
ATOM 6583 C CA . ASN A 1 439 ? 4.608 -8.844 38.119 1.00 17.69 470 ASN A CA 1
ATOM 6584 C C . ASN A 1 439 ? 3.161 -8.812 37.655 1.00 18.30 470 ASN A C 1
ATOM 6585 O O . ASN A 1 439 ? 2.749 -7.882 36.945 1.00 17.65 470 ASN A O 1
ATOM 6596 N N . PRO A 1 440 ? 2.360 -9.824 38.008 1.00 19.99 471 PRO A N 1
ATOM 6597 C CA . PRO A 1 440 ? 0.954 -9.829 37.570 1.00 20.47 471 PRO A CA 1
ATOM 6598 C C . PRO A 1 440 ? 0.191 -8.578 37.961 1.00 20.59 471 PRO A C 1
ATOM 6599 O O . PRO A 1 440 ? -0.757 -8.197 37.262 1.00 21.36 471 PRO A O 1
ATOM 6610 N N . GLU A 1 441 ? 0.584 -7.920 39.054 1.00 21.02 472 GLU A N 1
ATOM 6611 C CA . GLU A 1 441 ? -0.065 -6.673 39.443 1.00 21.56 472 GLU A CA 1
ATOM 6612 C C . GLU A 1 441 ? 0.187 -5.577 38.413 1.00 19.40 472 GLU A C 1
ATOM 6613 O O . GLU A 1 441 ? -0.725 -4.806 38.080 1.00 20.07 472 GLU A O 1
ATOM 6625 N N . PHE A 1 442 ? 1.409 -5.493 37.880 1.00 17.24 473 PHE A N 1
ATOM 6626 C CA . PHE A 1 442 ? 1.662 -4.519 36.826 1.00 15.69 473 PHE A CA 1
ATOM 6627 C C . PHE A 1 442 ? 0.851 -4.842 35.579 1.00 15.97 473 PHE A C 1
ATOM 6628 O O . PHE A 1 442 ? 0.264 -3.947 34.959 1.00 16.51 473 PHE A O 1
ATOM 6645 N N . ASP A 1 443 ? 0.859 -6.109 35.155 1.00 16.08 474 ASP A N 1
ATOM 6646 C CA . ASP A 1 443 ? 0.106 -6.475 33.963 1.00 16.86 474 ASP A CA 1
ATOM 6647 C C . ASP A 1 443 ? -1.362 -6.113 34.127 1.00 18.26 474 ASP A C 1
ATOM 6648 O O . ASP A 1 443 ? -2.005 -5.647 33.179 1.00 18.58 474 ASP A O 1
ATOM 6657 N N . ALA A 1 444 ? -1.904 -6.306 35.334 1.00 19.60 475 ALA A N 1
ATOM 6658 C CA . ALA A 1 444 ? -3.299 -5.960 35.587 1.00 20.04 475 ALA A CA 1
ATOM 6659 C C . ALA A 1 444 ? -3.521 -4.455 35.503 1.00 19.61 475 ALA A C 1
ATOM 6660 O O . ALA A 1 444 ? -4.512 -4.000 34.918 1.00 20.27 475 ALA A O 1
ATOM 6667 N N . ALA A 1 445 ? -2.611 -3.662 36.080 1.00 19.25 476 ALA A N 1
ATOM 6668 C CA . ALA A 1 445 ? -2.766 -2.210 36.015 1.00 19.29 476 ALA A CA 1
ATOM 6669 C C . ALA A 1 445 ? -2.688 -1.716 34.574 1.00 18.36 476 ALA A C 1
ATOM 6670 O O . ALA A 1 445 ? -3.444 -0.822 34.160 1.00 19.17 476 ALA A O 1
ATOM 6677 N N . LEU A 1 446 ? -1.785 -2.295 33.785 1.00 17.60 477 LEU A N 1
ATOM 6678 C CA . LEU A 1 446 ? -1.686 -1.892 32.389 1.00 18.27 477 LEU A CA 1
ATOM 6679 C C . LEU A 1 446 ? -2.942 -2.283 31.615 1.00 18.78 477 LEU A C 1
ATOM 6680 O O . LEU A 1 446 ? -3.431 -1.506 30.785 1.00 18.56 477 LEU A O 1
ATOM 6696 N N . ALA A 1 447 ? -3.491 -3.473 31.885 1.00 19.65 478 ALA A N 1
ATOM 6697 C CA . ALA A 1 447 ? -4.743 -3.871 31.248 1.00 20.70 478 ALA A CA 1
ATOM 6698 C C . ALA A 1 447 ? -5.871 -2.912 31.605 1.00 20.29 478 ALA A C 1
ATOM 6699 O O . ALA A 1 447 ? -6.723 -2.600 30.766 1.00 20.04 478 ALA A O 1
ATOM 6706 N N . ALA A 1 448 ? -5.899 -2.439 32.852 1.00 19.34 479 ALA A N 1
ATOM 6707 C CA . ALA A 1 448 ? -6.886 -1.431 33.230 1.00 19.28 479 ALA A CA 1
ATOM 6708 C C . ALA A 1 448 ? -6.714 -0.162 32.406 1.00 19.28 479 ALA A C 1
ATOM 6709 O O . ALA A 1 448 ? -7.700 0.448 31.971 1.00 20.64 479 ALA A O 1
ATOM 6716 N N . ALA A 1 449 ? -5.469 0.251 32.171 1.00 18.35 480 ALA A N 1
ATOM 6717 C CA . ALA A 1 449 ? -5.251 1.429 31.332 1.00 18.47 480 ALA A CA 1
ATOM 6718 C C . ALA A 1 449 ? -5.751 1.193 29.912 1.00 18.02 480 ALA A C 1
ATOM 6719 O O . ALA A 1 449 ? -6.379 2.071 29.308 1.00 18.51 480 ALA A O 1
ATOM 6726 N N . GLU A 1 450 ? -5.485 0.007 29.364 1.00 18.38 481 GLU A N 1
ATOM 6727 C CA . GLU A 1 450 ? -5.940 -0.313 28.014 1.00 19.87 481 GLU A CA 1
ATOM 6728 C C . GLU A 1 450 ? -7.463 -0.279 27.909 1.00 20.12 481 GLU A C 1
ATOM 6729 O O . GLU A 1 450 ? -8.007 0.024 26.840 1.00 22.18 481 GLU A O 1
ATOM 6741 N N . ALA A 1 451 ? -8.167 -0.579 28.996 1.00 20.81 482 ALA A N 1
ATOM 6742 C CA . ALA A 1 451 ? -9.621 -0.666 28.982 1.00 21.84 482 ALA A CA 1
ATOM 6743 C C . ALA A 1 451 ? -10.312 0.674 29.194 1.00 22.81 482 ALA A C 1
ATOM 6744 O O . ALA A 1 451 ? -11.547 0.725 29.170 1.00 23.87 482 ALA A O 1
ATOM 6751 N N . ALA A 1 452 ? -9.564 1.751 29.411 1.00 22.85 483 ALA A N 1
ATOM 6752 C CA . ALA A 1 452 ? -10.190 3.036 29.664 1.00 23.83 483 ALA A CA 1
ATOM 6753 C C . ALA A 1 452 ? -10.893 3.535 28.401 1.00 24.72 483 ALA A C 1
ATOM 6754 O O . ALA A 1 452 ? -10.420 3.307 27.285 1.00 24.19 483 ALA A O 1
ATOM 6761 N N . PRO A 1 453 ? -12.029 4.224 28.549 1.00 27.24 484 PRO A N 1
ATOM 6762 C CA . PRO A 1 453 ? -12.776 4.662 27.360 1.00 27.70 484 PRO A CA 1
ATOM 6763 C C . PRO A 1 453 ? -12.236 5.924 26.711 1.00 27.37 484 PRO A C 1
ATOM 6764 O O . PRO A 1 453 ? -12.569 6.186 25.547 1.00 28.07 484 PRO A O 1
ATOM 6775 N N . THR A 1 454 ? -11.424 6.711 27.413 1.00 26.67 485 THR A N 1
ATOM 6776 C CA . THR A 1 454 ? -10.868 7.938 26.866 1.00 26.83 485 THR A CA 1
ATOM 6777 C C . THR A 1 454 ? -9.354 7.914 26.996 1.00 26.13 485 THR A C 1
ATOM 6778 O O . THR A 1 454 ? -8.797 7.235 27.864 1.00 25.94 485 THR A O 1
ATOM 6789 N N . LEU A 1 455 ? -8.690 8.665 26.115 1.00 25.85 486 LEU A N 1
ATOM 6790 C CA . LEU A 1 455 ? -7.237 8.759 26.180 1.00 26.28 486 LEU A CA 1
ATOM 6791 C C . LEU A 1 455 ? -6.777 9.404 27.480 1.00 26.55 486 LEU A C 1
ATOM 6792 O O . LEU A 1 455 ? -5.734 9.027 28.019 1.00 24.97 486 LEU A O 1
ATOM 6808 N N . THR A 1 456 ? -7.543 10.362 28.007 1.00 28.06 487 THR A N 1
ATOM 6809 C CA . THR A 1 456 ? -7.148 11.045 29.237 1.00 29.12 487 THR A CA 1
ATOM 6810 C C . THR A 1 456 ? -7.113 10.075 30.416 1.00 27.16 487 THR A C 1
ATOM 6811 O O . THR A 1 456 ? -6.091 9.939 31.110 1.00 25.20 487 THR A O 1
ATOM 6822 N N . GLU A 1 457 ? -8.241 9.410 30.676 1.00 26.26 488 GLU A N 1
ATOM 6823 C CA . GLU A 1 457 ? -8.281 8.428 31.752 1.00 25.13 488 GLU A CA 1
ATOM 6824 C C . GLU A 1 457 ? -7.228 7.354 31.532 1.00 22.81 488 GLU A C 1
ATOM 6825 O O . GLU A 1 457 ? -6.582 6.900 32.485 1.00 21.47 488 GLU A O 1
ATOM 6837 N N . SER A 1 458 ? -7.037 6.941 30.279 1.00 22.04 489 SER A N 1
ATOM 6838 C CA . SER A 1 458 ? -6.043 5.917 29.981 1.00 20.91 489 SER A CA 1
ATOM 6839 C C . SER A 1 458 ? -4.647 6.371 30.385 1.00 20.20 489 SER A C 1
ATOM 6840 O O . SER A 1 458 ? -3.886 5.605 30.979 1.00 19.45 489 SER A O 1
ATOM 6848 N N . HIS A 1 459 ? -4.284 7.612 30.054 1.00 20.43 490 HIS A N 1
ATOM 6849 C CA . HIS A 1 459 ? -2.966 8.119 30.428 1.00 17.98 490 HIS A CA 1
ATOM 6850 C C . HIS A 1 459 ? -2.801 8.135 31.940 1.00 18.07 490 HIS A C 1
ATOM 6851 O O . HIS A 1 459 ? -1.741 7.758 32.469 1.00 18.46 490 HIS A O 1
ATOM 6865 N N .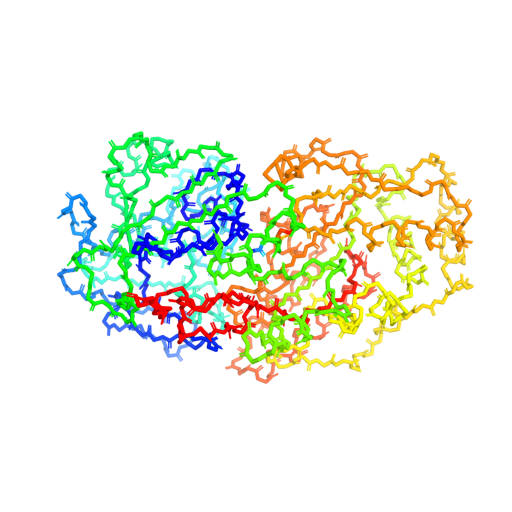 GLU A 1 460 ? -3.837 8.587 32.654 1.00 20.81 491 GLU A N 1
ATOM 6866 C CA . GLU A 1 460 ? -3.769 8.581 34.113 1.00 20.91 491 GLU A CA 1
ATOM 6867 C C . GLU A 1 460 ? -3.522 7.168 34.641 1.00 20.03 491 GLU A C 1
ATOM 6868 O O . GLU A 1 460 ? -2.695 6.961 35.542 1.00 19.23 491 GLU A O 1
ATOM 6880 N N . LEU A 1 461 ? -4.210 6.178 34.070 1.00 19.73 492 LEU A N 1
ATOM 6881 C CA . LEU A 1 461 ? -4.035 4.804 34.532 1.00 18.17 492 LEU A CA 1
ATOM 6882 C C . LEU A 1 461 ? -2.672 4.245 34.142 1.00 17.13 492 LEU A C 1
ATOM 6883 O O . LEU A 1 461 ? -2.097 3.440 34.884 1.00 17.20 492 LEU A O 1
ATOM 6899 N N . VAL A 1 462 ? -2.126 4.670 33.003 1.00 18.02 493 VAL A N 1
ATOM 6900 C CA . VAL A 1 462 ? -0.777 4.248 32.630 1.00 17.04 493 VAL A CA 1
ATOM 6901 C C . VAL A 1 462 ? 0.217 4.719 33.676 1.00 16.53 493 VAL A C 1
ATOM 6902 O O . VAL A 1 462 ? 1.087 3.965 34.128 1.00 16.63 493 VAL A O 1
ATOM 6915 N N . ASN A 1 463 ? 0.115 5.983 34.067 1.00 17.26 494 ASN A N 1
ATOM 6916 C CA . ASN A 1 463 ? 1.093 6.508 35.015 1.00 18.04 494 ASN A CA 1
ATOM 6917 C C . ASN A 1 463 ? 0.909 5.892 36.408 1.00 18.48 494 ASN A C 1
ATOM 6918 O O . ASN A 1 463 ? 1.898 5.585 37.114 1.00 19.15 494 ASN A O 1
ATOM 6929 N N . ASP A 1 464 ? -0.346 5.645 36.800 1.00 19.56 495 ASP A N 1
ATOM 6930 C CA . ASP A 1 464 ? -0.590 4.839 37.993 1.00 19.28 495 ASP A CA 1
ATOM 6931 C C . ASP A 1 464 ? 0.159 3.515 37.907 1.00 18.49 495 ASP A C 1
ATOM 6932 O O . ASP A 1 464 ? 0.830 3.099 38.859 1.00 19.26 495 ASP A O 1
ATOM 6941 N N . ALA A 1 465 ? 0.058 2.842 36.758 1.00 17.69 496 ALA A N 1
ATOM 6942 C CA . ALA A 1 465 ? 0.748 1.569 36.571 1.00 17.87 496 ALA A CA 1
ATOM 6943 C C . ALA A 1 465 ? 2.257 1.734 36.698 1.00 16.80 496 ALA A C 1
ATOM 6944 O O . ALA A 1 465 ? 2.945 0.847 37.216 1.00 15.82 496 ALA A O 1
ATOM 6951 N N . GLN A 1 466 ? 2.790 2.856 36.217 1.00 16.14 497 GLN A N 1
ATOM 6952 C CA . GLN A 1 466 ? 4.232 3.074 36.292 1.00 15.82 497 GLN A CA 1
ATOM 6953 C C . GLN A 1 466 ? 4.727 3.208 37.726 1.00 16.54 497 GLN A C 1
ATOM 6954 O O . GLN A 1 466 ? 5.930 3.057 37.965 1.00 15.70 497 GLN A O 1
ATOM 6968 N N . ARG A 1 467 ? 3.852 3.551 38.673 1.00 18.34 498 ARG A N 1
ATOM 6969 C CA . ARG A 1 467 ? 4.285 3.502 40.078 1.00 20.47 498 ARG A CA 1
ATOM 6970 C C . ARG A 1 467 ? 4.849 2.121 40.456 1.00 18.00 498 ARG A C 1
ATOM 6971 O O . ARG A 1 467 ? 5.842 2.009 41.201 1.00 17.72 498 ARG A O 1
ATOM 6992 N N . ILE A 1 468 ? 4.243 1.051 39.933 1.00 17.32 499 ILE A N 1
ATOM 6993 C CA . ILE A 1 468 ? 4.757 -0.292 40.194 1.00 17.29 499 ILE A CA 1
ATOM 6994 C C . ILE A 1 468 ? 6.153 -0.453 39.604 1.00 16.09 499 ILE A C 1
ATOM 6995 O O . ILE A 1 468 ? 7.026 -1.099 40.199 1.00 16.26 499 ILE A O 1
ATOM 7011 N N . LEU A 1 469 ? 6.382 0.116 38.418 1.00 15.77 500 LEU A N 1
ATOM 7012 C CA . LEU A 1 469 ? 7.698 0.027 37.794 1.00 13.31 500 LEU A CA 1
ATOM 7013 C C . LEU A 1 469 ? 8.740 0.823 38.571 1.00 12.87 500 LEU A C 1
ATOM 7014 O O . LEU A 1 469 ? 9.910 0.427 38.629 1.00 13.12 500 LEU A O 1
ATOM 7030 N N . PHE A 1 470 ? 8.350 1.971 39.134 1.00 14.59 501 PHE A N 1
ATOM 7031 C CA . PHE A 1 470 ? 9.268 2.700 40.007 1.00 14.93 501 PHE A CA 1
ATOM 7032 C C . PHE A 1 470 ? 9.669 1.845 41.203 1.00 15.40 501 PHE A C 1
ATOM 7033 O O . PHE A 1 470 ? 10.809 1.926 41.678 1.00 17.11 501 PHE A O 1
ATOM 7050 N N . HIS A 1 471 ? 8.732 1.046 41.723 1.00 16.68 502 HIS A N 1
ATOM 7051 C CA . HIS A 1 471 ? 9.056 0.173 42.854 1.00 16.88 502 HIS A CA 1
ATOM 7052 C C . HIS A 1 471 ? 9.948 -0.995 42.437 1.00 15.50 502 HIS A C 1
ATOM 7053 O O . HIS A 1 471 ? 10.910 -1.335 43.140 1.00 15.84 502 HIS A O 1
ATOM 7067 N N . ASP A 1 472 ? 9.638 -1.635 41.310 1.00 14.94 503 ASP A N 1
ATOM 7068 C CA . ASP A 1 472 ? 10.338 -2.848 40.899 1.00 14.32 503 ASP A CA 1
ATOM 7069 C C . ASP A 1 472 ? 11.591 -2.582 40.080 1.00 13.37 503 ASP A C 1
ATOM 7070 O O . ASP A 1 472 ? 12.447 -3.467 39.984 1.00 14.10 503 ASP A O 1
ATOM 7079 N N . MET A 1 473 ? 11.708 -1.407 39.471 1.00 12.72 504 MET A N 1
ATOM 7080 C CA . MET A 1 473 ? 12.822 -1.048 38.597 1.00 11.73 504 MET A CA 1
ATOM 7081 C C . MET A 1 473 ? 13.175 -2.216 37.662 1.00 12.32 504 MET A C 1
ATOM 7082 O O . MET A 1 473 ? 14.318 -2.682 37.655 1.00 12.27 504 MET A O 1
ATOM 7096 N N . PRO A 1 474 ? 12.225 -2.682 36.847 1.00 11.85 505 PRO A N 1
ATOM 7097 C CA . PRO A 1 474 ? 12.493 -3.901 36.060 1.00 11.28 505 PRO A CA 1
ATOM 7098 C C . PRO A 1 474 ? 13.714 -3.779 35.170 1.00 10.05 505 PRO A C 1
ATOM 7099 O O . PRO A 1 474 ? 14.439 -4.761 34.955 1.00 10.76 505 PRO A O 1
ATOM 7110 N N . VAL A 1 475 ? 13.908 -2.594 34.599 1.00 9.28 506 VAL A N 1
ATOM 7111 C CA . VAL A 1 475 ? 15.147 -2.169 33.967 1.00 8.42 506 VAL A CA 1
ATOM 7112 C C . VAL A 1 475 ? 15.385 -0.767 34.495 1.00 8.82 506 VAL A C 1
ATOM 7113 O O . VAL A 1 475 ? 14.525 -0.192 35.154 1.00 9.32 506 VAL A O 1
ATOM 7126 N N . VAL A 1 476 ? 16.559 -0.216 34.216 1.00 9.18 507 VAL A N 1
ATOM 7127 C CA . VAL A 1 476 ? 16.897 1.125 34.688 1.00 9.15 507 VAL A CA 1
ATOM 7128 C C . VAL A 1 476 ? 16.710 2.091 33.519 1.00 9.45 507 VAL A C 1
ATOM 7129 O O . VAL A 1 476 ? 17.507 2.052 32.565 1.00 9.09 507 VAL A O 1
ATOM 7142 N N . PRO A 1 477 ? 15.697 2.961 33.547 1.00 9.51 508 PRO A N 1
ATOM 7143 C CA . PRO A 1 477 ? 15.531 3.935 32.460 1.00 11.11 508 PRO A CA 1
ATOM 7144 C C . PRO A 1 477 ? 16.605 5.003 32.553 1.00 10.48 508 PRO A C 1
ATOM 7145 O O . PRO A 1 477 ? 16.842 5.571 33.622 1.00 10.71 508 PRO A O 1
ATOM 7156 N N . LEU A 1 478 ? 17.241 5.285 31.421 1.00 9.87 509 LEU A N 1
ATOM 7157 C CA . LEU A 1 478 ? 18.367 6.206 31.367 1.00 10.15 509 LEU A CA 1
ATOM 7158 C C . LEU A 1 478 ? 17.967 7.567 30.809 1.00 9.64 509 LEU A C 1
ATOM 7159 O O . LEU A 1 478 ? 18.051 8.579 31.514 1.00 10.15 509 LEU A O 1
ATOM 7175 N N . TRP A 1 479 ? 17.503 7.606 29.563 1.00 9.01 510 TRP A N 1
ATOM 7176 C CA . TRP A 1 479 ? 17.198 8.865 28.891 1.00 9.04 510 TRP A CA 1
ATOM 7177 C C . TRP A 1 479 ? 16.379 8.574 27.642 1.00 8.92 510 TRP A C 1
ATOM 7178 O O . TRP A 1 479 ? 16.335 7.443 27.146 1.00 9.94 510 TRP A O 1
ATOM 7199 N N . ASP A 1 480 ? 15.740 9.619 27.135 1.00 10.23 511 ASP A N 1
ATOM 7200 C CA . ASP A 1 480 ? 15.104 9.565 25.827 1.00 11.23 511 ASP A CA 1
ATOM 7201 C C . ASP A 1 480 ? 15.851 10.478 24.866 1.00 11.00 511 ASP A C 1
ATOM 7202 O O . ASP A 1 480 ? 16.790 11.177 25.254 1.00 11.49 511 ASP A O 1
ATOM 7211 N N . TYR A 1 481 ? 15.464 10.415 23.595 1.00 11.43 512 TYR A N 1
ATOM 7212 C CA . TYR A 1 481 ? 16.332 10.875 22.519 1.00 11.67 512 TYR A CA 1
ATOM 7213 C C . TYR A 1 481 ? 15.980 12.265 22.008 1.00 11.11 512 TYR A C 1
ATOM 7214 O O . TYR A 1 481 ? 14.808 12.620 21.853 1.00 10.70 512 TYR A O 1
ATOM 7232 N N . ILE A 1 482 ? 17.017 13.034 21.727 1.00 11.90 513 ILE A N 1
ATOM 7233 C CA . ILE A 1 482 ? 16.948 14.151 20.798 1.00 12.96 513 ILE A CA 1
ATOM 7234 C C . ILE A 1 482 ? 17.657 13.650 19.548 1.00 13.28 513 ILE A C 1
ATOM 7235 O O . ILE A 1 482 ? 18.890 13.645 19.484 1.00 15.10 513 ILE A O 1
ATOM 7251 N N . SER A 1 483 ? 16.885 13.177 18.572 1.00 12.65 514 SER A N 1
ATOM 7252 C CA . SER A 1 483 ? 17.470 12.672 17.340 1.00 14.23 514 SER A CA 1
ATOM 7253 C C . SER A 1 483 ? 18.176 13.798 16.600 1.00 13.65 514 SER A C 1
ATOM 7254 O O . SER A 1 483 ? 17.703 14.936 16.574 1.00 15.05 514 SER A O 1
ATOM 7262 N N . VAL A 1 484 ? 19.333 13.480 16.021 1.00 13.58 515 VAL A N 1
ATOM 7263 C CA . VAL A 1 484 ? 20.054 14.385 15.132 1.00 14.60 515 VAL A CA 1
ATOM 7264 C C . VAL A 1 484 ? 20.341 13.615 13.853 1.00 14.61 515 VAL A C 1
ATOM 7265 O O . VAL A 1 484 ? 20.988 12.562 13.890 1.00 16.06 515 VAL A O 1
ATOM 7278 N N . VAL A 1 485 ? 19.842 14.130 12.735 1.00 14.34 516 VAL A N 1
ATOM 7279 C CA . VAL A 1 485 ? 19.895 13.463 11.443 1.00 13.58 516 VAL A CA 1
ATOM 7280 C C . VAL A 1 485 ? 20.554 14.414 10.456 1.00 13.37 516 VAL A C 1
ATOM 7281 O O . VAL A 1 485 ? 20.205 15.599 10.404 1.00 14.56 516 VAL A O 1
ATOM 7294 N N . GLY A 1 486 ? 21.514 13.907 9.688 1.00 12.56 517 GLY A N 1
ATOM 7295 C CA . GLY A 1 486 ? 22.164 14.705 8.667 1.00 12.39 517 GLY A CA 1
ATOM 7296 C C . GLY A 1 486 ? 21.969 14.124 7.284 1.00 11.92 517 GLY A C 1
ATOM 7297 O O . GLY A 1 486 ? 21.733 12.917 7.131 1.00 13.08 517 GLY A O 1
ATOM 7301 N N . TRP A 1 487 ? 22.065 14.964 6.257 1.00 13.42 518 TRP A N 1
ATOM 7302 C CA . TRP A 1 487 ? 21.930 14.470 4.899 1.00 13.80 518 TRP A CA 1
ATOM 7303 C C . TRP A 1 487 ? 22.865 15.217 3.961 1.00 14.81 518 TRP A C 1
ATOM 7304 O O . TRP A 1 487 ? 23.345 16.314 4.260 1.00 15.72 518 TRP A O 1
ATOM 7325 N N . SER A 1 488 ? 23.118 14.592 2.816 1.00 15.09 519 SER A N 1
ATOM 7326 C CA . SER A 1 488 ? 24.080 15.090 1.849 1.00 16.83 519 SER A CA 1
ATOM 7327 C C . SER A 1 488 ? 23.475 16.203 0.998 1.00 18.47 519 SER A C 1
ATOM 7328 O O . SER A 1 488 ? 22.274 16.488 1.039 1.00 17.67 519 SER A O 1
ATOM 7336 N N . SER A 1 489 ? 24.335 16.820 0.194 1.00 21.06 520 SER A N 1
ATOM 7337 C CA . SER A 1 489 ? 23.913 17.851 -0.743 1.00 23.72 520 SER A CA 1
ATOM 7338 C C . SER A 1 489 ? 23.202 17.287 -1.969 1.00 24.16 520 SER A C 1
ATOM 7339 O O . SER A 1 489 ? 22.774 18.068 -2.823 1.00 26.08 520 SER A O 1
ATOM 7347 N N . GLN A 1 490 ? 23.062 15.965 -2.083 1.00 22.85 521 GLN A N 1
ATOM 7348 C CA . GLN A 1 490 ? 22.399 15.355 -3.230 1.00 23.48 521 GLN A CA 1
ATOM 7349 C C . GLN A 1 490 ? 20.940 15.008 -2.971 1.00 22.18 521 GLN A C 1
ATOM 7350 O O . GLN A 1 490 ? 20.249 14.582 -3.905 1.00 22.10 521 GLN A O 1
ATOM 7364 N N . VAL A 1 491 ? 20.451 15.175 -1.741 1.00 20.45 522 VAL A N 1
ATOM 7365 C CA . VAL A 1 491 ? 19.074 14.840 -1.408 1.00 19.28 522 VAL A CA 1
ATOM 7366 C C . VAL A 1 491 ? 18.410 16.026 -0.723 1.00 20.06 522 VAL A C 1
ATOM 7367 O O . VAL A 1 491 ? 19.070 16.913 -0.178 1.00 20.45 522 VAL A O 1
ATOM 7380 N N . SER A 1 492 ? 17.080 16.012 -0.739 1.00 19.09 523 SER A N 1
ATOM 7381 C CA . SER A 1 492 ? 16.275 17.013 -0.057 1.00 19.69 523 SER A CA 1
ATOM 7382 C C . SER A 1 492 ? 14.958 16.368 0.360 1.00 18.21 523 SER A C 1
ATOM 7383 O O . SER A 1 492 ? 14.780 15.150 0.254 1.00 17.43 523 SER A O 1
ATOM 7391 N N . ASN A 1 493 ? 14.034 17.196 0.841 1.00 18.11 524 ASN A N 1
ATOM 7392 C CA . ASN A 1 493 ? 12.739 16.736 1.342 1.00 17.93 524 ASN A CA 1
ATOM 7393 C C . ASN A 1 493 ? 12.909 15.673 2.423 1.00 17.47 524 ASN A C 1
ATOM 7394 O O . ASN A 1 493 ? 12.131 14.723 2.521 1.00 18.36 524 ASN A O 1
ATOM 7405 N N . VAL A 1 494 ? 13.939 15.843 3.241 1.00 18.36 525 VAL A N 1
ATOM 7406 C CA . VAL A 1 494 ? 14.231 14.927 4.335 1.00 18.88 525 VAL A CA 1
ATOM 7407 C C . VAL A 1 494 ? 13.466 15.406 5.562 1.00 19.56 525 VAL A C 1
ATOM 7408 O O . VAL A 1 494 ? 13.716 16.504 6.071 1.00 22.62 525 VAL A O 1
ATOM 7421 N N . THR A 1 495 ? 12.522 14.592 6.024 1.00 16.69 526 THR A N 1
ATOM 7422 C CA . THR A 1 495 ? 11.789 14.844 7.256 1.00 16.08 526 THR A CA 1
ATOM 7423 C C . THR A 1 495 ? 12.125 13.737 8.241 1.00 14.06 526 THR A C 1
ATOM 7424 O O . THR A 1 495 ? 12.134 12.558 7.874 1.00 15.43 526 THR A O 1
ATOM 7435 N N . VAL A 1 496 ? 12.406 14.112 9.483 1.00 12.85 527 VAL A N 1
ATOM 7436 C CA . VAL A 1 496 ? 12.598 13.139 10.549 1.00 11.96 527 VAL A CA 1
ATOM 7437 C C . VAL A 1 496 ? 11.257 12.917 11.228 1.00 12.11 527 VAL A C 1
ATOM 7438 O O . VAL A 1 496 ? 10.588 13.878 11.630 1.00 13.03 527 VAL A O 1
ATOM 7451 N N . THR A 1 497 ? 10.865 11.651 11.358 1.00 12.75 528 THR A N 1
ATOM 7452 C CA . THR A 1 497 ? 9.574 11.315 11.935 1.00 11.75 528 THR A CA 1
ATOM 7453 C C . THR A 1 497 ? 9.617 11.389 13.461 1.00 10.65 528 THR A C 1
ATOM 7454 O O . THR A 1 497 ? 10.671 11.542 14.088 1.00 11.26 528 THR A O 1
ATOM 7465 N N . TRP A 1 498 ? 8.426 11.253 14.048 1.00 11.08 529 TRP A N 1
ATOM 7466 C CA . TRP A 1 498 ? 8.233 11.313 15.489 1.00 10.50 529 TRP A CA 1
ATOM 7467 C C . TRP A 1 498 ? 9.067 10.284 16.246 1.00 9.96 529 TRP A C 1
ATOM 7468 O O . TRP A 1 498 ? 9.334 10.482 17.439 1.00 10.98 529 TRP A O 1
ATOM 7489 N N . ASN A 1 499 ? 9.491 9.196 15.600 1.00 10.06 530 ASN A N 1
ATOM 7490 C CA . ASN A 1 499 ? 10.291 8.177 16.275 1.00 10.58 530 ASN A CA 1
ATOM 7491 C C . ASN A 1 499 ? 11.741 8.161 15.801 1.00 10.17 530 ASN A C 1
ATOM 7492 O O . ASN A 1 499 ? 12.459 7.181 16.049 1.00 10.90 530 ASN A O 1
ATOM 7503 N N . GLY A 1 500 ? 12.189 9.245 15.152 1.00 11.04 531 GLY A N 1
ATOM 7504 C CA . GLY A 1 500 ? 13.588 9.443 14.845 1.00 11.90 531 GLY A CA 1
ATOM 7505 C C . GLY A 1 500 ? 14.068 8.894 13.522 1.00 13.09 531 GLY A C 1
ATOM 7506 O O . GLY A 1 500 ? 15.255 9.051 13.207 1.00 17.24 531 GLY A O 1
ATOM 7510 N N . LEU A 1 501 ? 13.209 8.280 12.737 1.00 13.01 532 LEU A N 1
ATOM 7511 C CA . LEU A 1 501 ? 13.663 7.734 11.473 1.00 13.52 532 LEU A CA 1
ATOM 7512 C C . LEU A 1 501 ? 13.407 8.715 10.340 1.00 14.65 532 LEU A C 1
ATOM 7513 O O . LEU A 1 501 ? 12.449 9.488 10.386 1.00 16.19 532 LEU A O 1
ATOM 7529 N N . PRO A 1 502 ? 14.243 8.692 9.306 1.00 13.26 533 PRO A N 1
ATOM 7530 C CA . PRO A 1 502 ? 13.917 9.445 8.092 1.00 13.40 533 PRO A CA 1
ATOM 7531 C C . PRO A 1 502 ? 12.600 8.961 7.510 1.00 12.17 533 PRO A C 1
ATOM 7532 O O . PRO A 1 502 ? 12.255 7.782 7.597 1.00 13.02 533 PRO A O 1
ATOM 7543 N N . ASP A 1 503 ? 11.868 9.880 6.886 1.00 12.32 534 ASP A N 1
ATOM 7544 C CA . ASP A 1 503 ? 10.662 9.509 6.156 1.00 12.63 534 ASP A CA 1
ATOM 7545 C C . ASP A 1 503 ? 11.113 9.042 4.775 1.00 12.12 534 ASP A C 1
ATOM 7546 O O . ASP A 1 503 ? 11.102 9.787 3.794 1.00 12.11 534 ASP A O 1
ATOM 7555 N N . TYR A 1 504 ? 11.509 7.765 4.705 1.00 11.36 535 TYR A N 1
ATOM 7556 C CA . TYR A 1 504 ? 12.281 7.278 3.564 1.00 11.16 535 TYR A CA 1
ATOM 7557 C C . TYR A 1 504 ? 11.565 7.506 2.240 1.00 12.30 535 TYR A C 1
ATOM 7558 O O . TYR A 1 504 ? 12.191 7.914 1.255 1.00 12.23 535 TYR A O 1
ATOM 7576 N N . GLU A 1 505 ? 10.264 7.213 2.185 1.00 12.21 536 GLU A N 1
ATOM 7577 C CA . GLU A 1 505 ? 9.546 7.272 0.919 1.00 12.69 536 GLU A CA 1
ATOM 7578 C C . GLU A 1 505 ? 9.567 8.674 0.331 1.00 13.41 536 GLU A C 1
ATOM 7579 O O . GLU A 1 505 ? 9.478 8.829 -0.889 1.00 14.40 536 GLU A O 1
ATOM 7591 N N . ASN A 1 506 ? 9.684 9.701 1.168 1.00 14.07 537 ASN A N 1
ATOM 7592 C CA . ASN A 1 506 ? 9.573 11.076 0.711 1.00 13.70 537 ASN A CA 1
ATOM 7593 C C . ASN A 1 506 ? 10.916 11.755 0.466 1.00 14.36 537 ASN A C 1
ATOM 7594 O O . ASN A 1 506 ? 10.931 12.909 0.037 1.00 15.19 537 ASN A O 1
ATOM 7605 N N . ILE A 1 507 ? 12.040 11.071 0.685 1.00 14.81 538 ILE A N 1
ATOM 7606 C CA . ILE A 1 507 ? 13.332 11.665 0.355 1.00 15.16 538 ILE A CA 1
ATOM 7607 C C . ILE A 1 507 ? 13.451 11.818 -1.155 1.00 16.04 538 ILE A C 1
ATOM 7608 O O . ILE A 1 507 ? 13.096 10.910 -1.920 1.00 17.02 538 ILE A O 1
ATOM 7624 N N . VAL A 1 508 ? 13.974 12.968 -1.589 1.00 15.18 539 VAL A N 1
ATOM 7625 C CA . VAL A 1 508 ? 14.175 13.281 -3.000 1.00 17.55 539 VAL A CA 1
ATOM 7626 C C . VAL A 1 508 ? 15.669 13.348 -3.278 1.00 19.92 539 VAL A C 1
ATOM 7627 O O . VAL A 1 508 ? 16.436 13.873 -2.465 1.00 21.80 539 VAL A O 1
ATOM 7640 N N . LYS A 1 509 ? 16.081 12.811 -4.426 1.00 21.77 540 LYS A N 1
ATOM 7641 C CA . LYS A 1 509 ? 17.478 12.831 -4.849 1.00 23.52 540 LYS A CA 1
ATOM 7642 C C . LYS A 1 509 ? 17.554 13.322 -6.287 1.00 28.03 540 LYS A C 1
ATOM 7643 O O . LYS A 1 509 ? 16.977 12.705 -7.188 1.00 29.01 540 LYS A O 1
ATOM 7662 N N . ALA A 1 510 ? 18.266 14.425 -6.500 1.00 31.25 541 ALA A N 1
ATOM 7663 C CA . ALA A 1 510 ? 18.472 14.953 -7.844 1.00 34.00 541 ALA A CA 1
ATOM 7664 C C . ALA A 1 510 ? 19.394 14.031 -8.633 1.00 35.77 541 ALA A C 1
ATOM 7665 O O . ALA A 1 510 ? 19.154 13.755 -9.809 1.00 37.12 541 ALA A O 1
ATOM 7672 N N . VAL B 2 1 ? 9.922 -1.007 18.507 1.00 11.79 1001 VAL F N 1
ATOM 7673 C CA . VAL B 2 1 ? 10.988 -1.961 18.199 1.00 11.69 1001 VAL F CA 1
ATOM 7674 C C . VAL B 2 1 ? 12.165 -1.713 19.118 1.00 11.13 1001 VAL F C 1
ATOM 7675 O O . VAL B 2 1 ? 12.387 -0.581 19.529 1.00 11.72 1001 VAL F O 1
ATOM 7687 N N . VAL B 2 2 ? 12.943 -2.754 19.414 1.00 11.18 1002 VAL F N 1
ATOM 7688 C CA . VAL B 2 2 ? 14.153 -2.550 20.198 1.00 12.14 1002 VAL F CA 1
ATOM 7689 C C . VAL B 2 2 ? 15.168 -1.821 19.337 1.00 12.42 1002 VAL F C 1
ATOM 7690 O O . VAL B 2 2 ? 15.383 -2.167 18.166 1.00 12.96 1002 VAL F O 1
ATOM 7703 N N . VAL B 2 3 ? 15.774 -0.799 19.905 1.00 13.06 1003 VAL F N 1
ATOM 7704 C CA . VAL B 2 3 ? 16.555 0.153 19.134 1.00 14.48 1003 VAL F CA 1
ATOM 7705 C C . VAL B 2 3 ? 18.008 -0.276 19.126 1.00 14.50 1003 VAL F C 1
ATOM 7706 O O . VAL B 2 3 ? 18.554 -0.750 20.136 1.00 13.13 1003 VAL F O 1
ATOM 7719 N N . ALA B 2 4 ? 18.674 -0.026 17.998 1.00 17.31 1004 ALA F N 1
ATOM 7720 C CA . ALA B 2 4 ? 20.124 -0.345 17.830 1.00 22.03 1004 ALA F CA 1
ATOM 7721 C C . ALA B 2 4 ? 20.894 0.504 18.854 1.00 26.68 1004 ALA F C 1
ATOM 7722 O O . ALA B 2 4 ? 22.131 0.424 18.878 1.00 29.41 1004 ALA F O 1
#

Organism: Mycobacterium tuberculosis (strain ATCC 25618 / H37Rv) (NCBI:txid83332)

Solvent-accessible surface area: 19363 Å² total; per-residue (Å²): 134,101,33,0,28,0,11,13,8,25,6,23,43,67,0,16,2,3,10,4,8,1,1,7,1,7,11,0,0,44,18,4,0,2,2,0,19,10,47,71,24,107,2,129,33,49,72,1,0,0,99,27,29,85,41,116,62,41,34,64,4,102,0,11,2,72,90,71,35,87,0,40,76,49,34,86,3,28,0,78,1,0,11,61,0,0,14,47,0,0,22,25,88,34,86,21,31,4,32,24,17,0,44,29,0,64,8,21,92,42,2,14,60,52,58,48,150,82,109,140,86,75,3,54,1,12,109,56,84,75,97,54,23,0,41,1,101,3,90,47,54,14,24,12,5,43,39,5,1,7,11,6,0,1,10,0,2,0,86,47,1,65,185,78,20,57,37,12,0,140,102,7,55,6,1,0,0,1,70,33,19,143,29,147,103,45,108,12,23,79,105,104,47,58,0,25,1,48,42,3,91,50,2,145,22,85,38,94,21,152,15,139,0,0,81,0,38,19,28,85,70,15,75,72,0,19,56,36,4,89,76,28,96,0,1,0,0,11,43,8,3,30,86,4,15,116,37,33,134,190,50,22,42,125,58,18,53,64,24,93,3,0,5,9,1,9,1,6,2,0,44,112,18,100,35,2,26,60,91,18,0,35,14,0,10,9,0,0,0,0,0,0,30,2,80,91,8,5,138,127,47,7,42,47,11,34,18,32,7,53,4,6,4,0,80,60,8,62,33,33,49,48,115,14,93,34,8,106,22,4,56,84,54,38,124,58,0,109,135,15,13,58,94,0,45,92,101,37,99,45,74,56,155,6,16,0,2,6,0,44,21,18,19,9,149,58,3,0,46,26,0,2,80,22,0,70,119,12,19,69,13,59,3,36,30,34,81,34,107,60,1,15,34,1,8,62,68,1,52,90,109,68,6,118,18,1,0,1,8,4,4,15,1,17,13,26,11,2,11,3,0,0,21,1,23,3,26,45,69,8,27,2,6,8,5,47,6,110,32,99,116,0,35,62,27,2,51,48,0,46,40,5,101,72,106,98,80,2,34,108,50,1,12,63,0,0,124,29,0,6,105,17,0,0,7,1,4,0,2,7,23,38,10,6,0,0,31,6,96,74,7,59,80,20,64,39,22,42,18,3,21,3,29,2,3,47,0,54,38,131,16,3,8,23

B-factor: mean 20.04, std 10.15, range [8.1, 105.37]

Sequence (514 aa):
PDVVLVNGGEPPNPLIPTGTNDSNGGRIIDRLFAGLMSYDAVGKPSLEVAQSIESADNVNYRITVKPGWKFTDGSPVTAHSFVDAWNYGALSTNAQLQQHFFSPIEGFDDVAGAPGDKSRTTMSGLRVVNDLEFTVRLKAPTIDFTLALGHSSFYPLPDSAFRDMAAFGRNPIGNGPYKLADGPAGPAWEHNVRIDLVPNPDYHGNRKPRNKGLRFEFYANLDTAYADLLSGNLDVLDTIPPSALTVYQRDLGDHATSGPAAINQTLDTPLRLPHFGGEEGRLRRLALSAAINRPQICQQIFAGTRSPARDFTARSLPGFDPNLPGNEVLDYDPQRARRLWAQADAISPWSGRYAIAYNADAGHRDWVDAVANSIKNVLGIDAVAAPQPTFAGFRTQITNRAIDSAFRAGWRGDYPSMIEFLAPLFTAGAGSNDVGYINPEFDAALAAAEAAPTLTESHELVNDAQRILFHDMPVVPLWDYISVVGWSSQVSNVTVTWNGLPDYENIVKAVVVA

Foldseek 3Di:
DQAAFEAAAFQLFFLQLLQHDDDRSQVVNLQFAFFQWAADQAFFTDGWQWPDWDDPFLFKIKTFGDPDFDWLVRHHDWLCLQQVLLLCSLAQVNVGQNNLLCVFFAQSVLRHVHNDVSVDSGHPQWADPDRGMIMTGGPFRFQCNVSCRNGSSRTGADPVCVVPVVVCSNAPIYRHQKHFDPDPPDGQCDGRAKHWIAGDVSGDTDLHFQGGTYIHGHFLAVVVVVVCQLVVVHFKYLARALVCQVPCCVSFPPQKDWFFAFKFKFWAWALPAPQQHDPSNQLLLLLLLQLDAQVVCCCPRVVVFWAFDQFLTADPFPLDDSDFPLSCSNHHDLVSSQVSNVVSVVVPNDDDEAEEEEANRRRCVSVQQVSQVSCCVSHVGHGYYHYDRRPSVVVVCLQVVVDRHIYMDMDQASGRDRLSSDSQQADQSHSNVSRRHYDVVLVVLLVVLRNDPDVNSSSVSSSVSRSVCSSRVNIRIRTGGTIMMGGHPQKDPWDQGNRSHTSRSRIHGD/DDDD

Secondary structure (DSSP, 8-state):
--SEEEEE---SS-S-GGG--BHHHHHHHHHH---SEEE-TTS-EEESSEEEEE-SSSSEEEEEEPTT-B-TTSPBP-HHHHHHHHHHHH-GGG--TTGGGGTTBTTHHHHHS-S-S----S-TTEEEEETTEEEEEBSS--TTTTGGGGSGGG----HHHHH-HHHHHHS----SSEEE---SSS-SEETTTEEEEEE-TT--STT--SSS-EEEEE-S-HHHHHHHHHHTS-SEES---GGGTTTHHHHHGGGEEEEEEEEEEEEE--TTSTT-SHHHHHHHHHHHHHT--HHHHHHHTSTT-EEE-SSSS-TTSTT--TT-TTGGGGS--HHHHHHHHHHHHHHS---SEEEEEEEGGGT-HHHHHHHHHHHHHHH-SEEEEEEES-HHHHHHHHHTT---SEEEE-BB-SSS-HHHHHHHHHSTT-TT--S----HHHHHHHHHHHT-SSHHHHHHHHHHHHHHHHHH-SSEEEEEEEEEEEE-TTEE---B-TTS-B-GGG-EE-/-B--

Radius of gyration: 22.48 Å; Cα contacts (8 Å, |Δi|>4): 1210; chains: 2; bounding box: 52×54×65 Å